Protein AF-A0A7C3XTT6-F1 (afdb_monomer)

Solvent-accessible surface area (backbone atoms only — not comparable to full-atom values): 25419 Å² total; per-residue (Å²): 135,84,82,89,79,91,84,81,88,77,89,78,85,86,75,82,74,81,78,77,79,78,73,83,75,76,56,67,63,61,56,51,50,49,49,52,47,53,67,50,50,52,57,49,51,52,48,51,55,49,49,52,51,50,51,49,51,53,50,50,52,52,48,52,53,48,50,52,52,51,39,45,52,49,15,50,53,44,29,51,64,69,44,50,62,55,57,50,50,52,52,49,26,54,51,44,33,74,67,44,82,72,89,58,62,69,60,52,54,51,49,37,58,75,69,42,56,52,58,78,62,24,35,92,51,31,25,33,49,37,35,31,41,72,85,69,49,77,77,48,77,58,49,34,54,57,51,101,87,48,99,56,54,54,60,93,50,56,70,35,64,59,75,78,45,46,66,56,53,54,48,40,28,50,48,4,54,73,68,69,30,78,32,72,57,72,78,43,76,42,58,28,40,43,78,64,79,73,70,93,82,72,92,76,96,70,88,66,64,46,73,45,73,42,40,32,33,44,38,14,34,40,30,32,40,91,86,42,75,46,30,18,40,23,33,40,35,50,49,64,65,48,39,56,52,31,40,73,68,29,79,84,33,53,32,35,32,23,44,44,72,28,33,44,63,45,50,40,57,84,84,79,60,68,87,71,36,73,33,43,82,36,62,86,47,31,78,47,47,33,86,51,98,92,43,50,34,69,62,52,94,50,72,47,73,48,80,34,70,43,94,88,53,40,72,30,57,34,33,42,12,46,17,71,88,74,59,35,36,32,38,33,36,52,57,46,76,78,61,46,51,61,54,53,51,53,47,53,52,52,52,50,50,53,53,50,51,51,52,52,52,51,52,51,53,54,49,49,44,63,71,50,53,49,58,52,49,48,46,54,54,24,52,51,50,48,52,53,52,63,70,63,77,55,93,76,54,72,68,62,58,59,71,36,48,51,91,56,95,49,98,47,74,70,19,55,48,33,52,53,49,39,51,51,52,52,49,53,53,50,51,53,51,50,52,52,50,52,50,51,52,51,48,48,54,53,53,55,65,73,74,107

pLDDT: mean 77.98, std 14.89, range [36.66, 96.06]

Foldseek 3Di:
DDDDDDDDDDDDDPPPPPPPPPDPPPPVVVVVVVVVLCVPLVVVVVVLVVVLVVVVVVVVVVVVVVLLVLQQVLLQVLLCLLCVLVVLVVVLQVVLQVPPPDQDPLVSVVVCVVVCVLVVRAELQKKFAFKAWPVRDTNDGIDHDDDPPDPDGPDNAAPWPNVVCVVVQSVLFVVQSVVVFKDKDDKDWTFGFDQPPPDPPDDDDDSPGDGDTWIKMKIKHFHDYPRHGTMMIIMIGTSVVSLVSQLVSPPQKWKFKDAQQQFTHYTNDPPPDDHRDRCCVPQLRVVQWDQDPVHIGGPDPAWDWDFTQDPPQGTWIKIWGNSPPNRMIMIITDRCVVPCVVSVVVVVVSVVVSVVVSVVVVVVVVVCCVQPVVLVVQLVVLVVLVVVVVVVPDDDDPVSLVVSQRPDDDPDPSVVVSVVSNVVSVVVVVVVVVVVVVVVVVVVVVVVVVVD

Structure (mmCIF, N/CA/C/O backbone):
data_AF-A0A7C3XTT6-F1
#
_entry.id   AF-A0A7C3XTT6-F1
#
loop_
_atom_site.group_PDB
_atom_site.id
_atom_site.type_symbol
_atom_site.label_atom_id
_atom_site.label_alt_id
_atom_site.label_comp_id
_atom_site.label_asym_id
_atom_site.label_entity_id
_atom_site.label_seq_id
_atom_site.pdbx_PDB_ins_code
_atom_site.Cartn_x
_atom_site.Cartn_y
_atom_site.Cartn_z
_atom_site.occupancy
_atom_site.B_iso_or_equiv
_atom_site.auth_seq_id
_atom_site.auth_comp_id
_atom_site.auth_asym_id
_atom_site.auth_atom_id
_atom_site.pdbx_PDB_model_num
ATOM 1 N N . MET A 1 1 ? -26.425 -65.186 91.846 1.00 41.56 1 MET A N 1
ATOM 2 C CA . MET A 1 1 ? -25.734 -64.544 90.704 1.00 41.56 1 MET A CA 1
ATOM 3 C C . MET A 1 1 ? -26.336 -63.153 90.560 1.00 41.56 1 MET A C 1
ATOM 5 O O . MET A 1 1 ? -27.509 -63.056 90.243 1.00 41.56 1 MET A O 1
ATOM 9 N N . SER A 1 2 ? -25.734 -62.150 91.208 1.00 37.41 2 SER A N 1
ATOM 10 C CA . SER A 1 2 ? -24.836 -61.150 90.580 1.00 37.41 2 SER A CA 1
ATOM 11 C C . SER A 1 2 ? -25.541 -60.394 89.451 1.00 37.41 2 SER A C 1
ATOM 13 O O . SER A 1 2 ? -25.822 -60.996 88.428 1.00 37.41 2 SER A O 1
ATOM 15 N N . GLN A 1 3 ? -26.025 -59.167 89.662 1.00 40.25 3 GLN A N 1
ATOM 16 C CA . GLN A 1 3 ? -25.322 -57.874 89.834 1.00 40.25 3 GLN A CA 1
ATOM 17 C C . GLN A 1 3 ? -25.361 -57.049 88.533 1.00 40.25 3 GLN A C 1
ATOM 19 O O . GLN A 1 3 ? -25.110 -57.589 87.461 1.00 40.25 3 GLN A O 1
ATOM 24 N N . SER A 1 4 ? -25.550 -55.730 88.715 1.00 42.66 4 SER A N 1
ATOM 25 C CA . SER A 1 4 ? -25.208 -54.618 87.797 1.00 42.66 4 SER A CA 1
ATOM 26 C C . SER A 1 4 ? -26.248 -54.292 86.711 1.00 42.66 4 SER A C 1
ATOM 28 O O . SER A 1 4 ? -26.749 -55.188 86.056 1.00 42.66 4 SER A O 1
ATOM 30 N N . ALA A 1 5 ? -26.622 -53.048 86.389 1.00 46.25 5 ALA A N 1
ATOM 31 C CA . ALA A 1 5 ? -26.269 -51.691 86.828 1.00 46.25 5 ALA A CA 1
ATOM 32 C C . ALA A 1 5 ? -27.341 -50.740 86.221 1.00 46.25 5 ALA A C 1
ATOM 34 O O . ALA A 1 5 ? -27.735 -50.908 85.076 1.00 46.25 5 ALA A O 1
ATOM 35 N N . ASN A 1 6 ? -27.989 -49.857 86.986 1.00 40.56 6 ASN A N 1
ATOM 36 C CA . ASN A 1 6 ? -27.650 -48.432 87.130 1.00 40.56 6 ASN A CA 1
ATOM 37 C C . ASN A 1 6 ? -27.434 -47.655 85.807 1.00 40.56 6 ASN A C 1
ATOM 39 O O . ASN A 1 6 ? -26.331 -47.702 85.274 1.00 40.56 6 ASN A O 1
ATOM 43 N N . LYS A 1 7 ? -28.394 -46.805 85.390 1.00 44.75 7 LYS A N 1
ATOM 44 C CA . LYS A 1 7 ? -28.139 -45.352 85.250 1.00 44.75 7 LYS A CA 1
ATOM 45 C C . LYS A 1 7 ? -29.409 -44.494 85.098 1.00 44.75 7 LYS A C 1
ATOM 47 O O . LYS A 1 7 ? -30.242 -44.685 84.226 1.00 44.75 7 LYS A O 1
ATOM 52 N N . ARG A 1 8 ? -29.451 -43.522 86.007 1.00 41.38 8 ARG A N 1
ATOM 53 C CA . ARG A 1 8 ? -30.254 -42.303 86.183 1.00 41.38 8 ARG A CA 1
ATOM 54 C C . ARG A 1 8 ? -30.581 -41.445 84.945 1.00 41.38 8 ARG A C 1
ATOM 56 O O . ARG A 1 8 ? -29.707 -41.267 84.106 1.00 41.38 8 ARG A O 1
ATOM 63 N N . LYS A 1 9 ? -31.689 -40.691 85.124 1.00 41.84 9 LYS A N 1
ATOM 64 C CA . LYS A 1 9 ? -31.969 -39.283 84.718 1.00 41.84 9 LYS A CA 1
ATOM 65 C C . LYS A 1 9 ? -32.071 -39.038 83.203 1.00 41.84 9 LYS A C 1
ATOM 67 O O . LYS A 1 9 ? -31.292 -39.570 82.440 1.00 41.84 9 LYS A O 1
ATOM 72 N N . ASN A 1 10 ? -32.982 -38.227 82.682 1.00 36.66 10 ASN A N 1
ATOM 73 C CA . ASN A 1 10 ? -33.509 -36.953 83.160 1.00 36.66 10 ASN A CA 1
ATOM 74 C C . ASN A 1 10 ? -34.834 -36.698 82.426 1.00 36.66 10 ASN A C 1
ATOM 76 O O . ASN A 1 10 ? -34.955 -37.049 81.254 1.00 36.66 10 ASN A O 1
ATOM 80 N N . GLY A 1 11 ? -35.791 -36.060 83.097 1.00 42.03 11 GLY A N 1
ATOM 81 C CA . GLY A 1 11 ? -36.875 -35.391 82.391 1.00 42.03 11 GLY A CA 1
ATOM 82 C C . GLY A 1 11 ? -36.341 -34.170 81.649 1.00 42.03 11 GLY A C 1
ATOM 83 O O . GLY A 1 11 ? -35.390 -33.551 82.115 1.00 42.03 11 GLY A O 1
ATOM 84 N N . ASP A 1 12 ? -36.961 -33.838 80.523 1.00 38.03 12 ASP A N 1
ATOM 85 C CA . ASP A 1 12 ? -37.253 -32.448 80.191 1.00 38.03 12 ASP A CA 1
ATOM 86 C C . ASP A 1 12 ? -38.232 -32.358 79.013 1.00 38.03 12 ASP A C 1
ATOM 88 O O . ASP A 1 12 ? -38.023 -32.931 77.947 1.00 38.03 12 ASP A O 1
ATOM 92 N N . ASN A 1 13 ? -39.323 -31.635 79.264 1.00 45.44 13 ASN A N 1
ATOM 93 C CA . ASN A 1 13 ? -39.932 -30.657 78.368 1.00 45.44 13 ASN A CA 1
ATOM 94 C C . ASN A 1 13 ? -39.804 -30.889 76.850 1.00 45.44 13 ASN A C 1
ATOM 96 O O . ASN A 1 13 ? -38.990 -30.260 76.178 1.00 45.44 13 ASN A O 1
ATOM 100 N N . GLN A 1 14 ? -40.747 -31.631 76.268 1.00 42.72 14 GLN A N 1
ATOM 101 C CA . GLN A 1 14 ? -41.138 -31.399 74.874 1.00 42.72 14 GLN A CA 1
ATOM 102 C C . GLN A 1 14 ? -42.191 -30.284 74.812 1.00 42.72 14 GLN A C 1
ATOM 104 O O . GLN A 1 14 ? -43.383 -30.518 74.628 1.00 42.72 14 GLN A O 1
ATOM 109 N N . LYS A 1 15 ? -41.724 -29.036 74.948 1.00 45.88 15 LYS A N 1
ATOM 110 C CA . LYS A 1 15 ? -42.377 -27.889 74.307 1.00 45.88 15 LYS A CA 1
ATOM 111 C C . LYS A 1 15 ? -42.108 -28.030 72.811 1.00 45.88 15 LYS A C 1
ATOM 113 O O . LYS A 1 15 ? -40.998 -27.790 72.350 1.00 45.88 15 LYS A O 1
ATOM 118 N N . SER A 1 16 ? -43.113 -28.474 72.062 1.00 47.34 16 SER A N 1
ATOM 119 C CA . SER A 1 16 ? -43.088 -28.418 70.603 1.00 47.34 16 SER A CA 1
ATOM 120 C C . SER A 1 16 ? -43.195 -26.947 70.190 1.00 47.34 16 SER A C 1
ATOM 122 O O . SER A 1 16 ? -44.279 -26.366 70.161 1.00 47.34 16 SER A O 1
ATOM 124 N N . GLU A 1 17 ? -42.043 -26.315 69.972 1.00 42.81 17 GLU A N 1
ATOM 125 C CA . GLU A 1 17 ? -41.938 -25.002 69.347 1.00 42.81 17 GLU A CA 1
ATOM 126 C C . GLU A 1 17 ? -42.421 -25.106 67.896 1.00 42.81 17 GLU A C 1
ATOM 128 O O . GLU A 1 17 ? -41.752 -25.666 67.023 1.00 42.81 17 GLU A O 1
ATOM 133 N N . ALA A 1 18 ? -43.604 -24.552 67.634 1.00 42.47 18 ALA A N 1
ATOM 134 C CA . ALA A 1 18 ? -44.050 -24.238 66.289 1.00 42.47 18 ALA A CA 1
ATOM 135 C C . ALA A 1 18 ? -43.094 -23.191 65.697 1.00 42.47 18 ALA A C 1
ATOM 137 O O . ALA A 1 18 ? -43.195 -21.993 65.962 1.00 42.47 18 ALA A O 1
ATOM 138 N N . THR A 1 19 ? -42.133 -23.653 64.902 1.00 41.38 19 THR A N 1
ATOM 139 C CA . THR A 1 19 ? -41.239 -22.800 64.122 1.00 41.38 19 THR A CA 1
ATOM 140 C C . THR A 1 19 ? -42.048 -22.133 63.013 1.00 41.38 19 THR A C 1
ATOM 142 O O . THR A 1 19 ? -42.279 -22.692 61.940 1.00 41.38 19 THR A O 1
ATOM 145 N N . ILE A 1 20 ? -42.513 -20.911 63.284 1.00 42.72 20 ILE A N 1
ATOM 146 C CA . ILE A 1 20 ? -43.116 -20.031 62.283 1.00 42.72 20 ILE A CA 1
ATOM 147 C C . ILE A 1 20 ? -42.055 -19.773 61.211 1.00 42.72 20 ILE A C 1
ATOM 149 O O . ILE A 1 20 ? -41.068 -19.069 61.423 1.00 42.72 20 ILE A O 1
ATOM 153 N N . LYS A 1 21 ? -42.254 -20.379 60.041 1.00 43.69 21 LYS A N 1
ATOM 154 C CA . LYS A 1 21 ? -41.427 -20.187 58.852 1.00 43.69 21 LYS A CA 1
ATOM 155 C C . LYS A 1 21 ? -41.671 -18.763 58.343 1.00 43.69 21 LYS A C 1
ATOM 157 O O . LYS A 1 21 ? -42.593 -18.517 57.570 1.00 43.69 21 LYS A O 1
ATOM 162 N N . VAL A 1 22 ? -40.873 -17.808 58.820 1.00 39.09 22 VAL A N 1
ATOM 163 C CA . VAL A 1 22 ? -40.919 -16.412 58.368 1.00 39.09 22 VAL A CA 1
ATOM 164 C C . VAL A 1 22 ? -40.506 -16.380 56.895 1.00 39.09 22 VAL A C 1
ATOM 166 O O . VAL A 1 22 ? -39.326 -16.465 56.555 1.00 39.09 22 VAL A O 1
ATOM 169 N N . SER A 1 23 ? -41.484 -16.300 55.992 1.00 45.22 23 SER A N 1
ATOM 170 C CA . SER A 1 23 ? -41.228 -16.077 54.572 1.00 45.22 23 SER A CA 1
ATOM 171 C C . SER A 1 23 ? -40.532 -14.724 54.422 1.00 45.22 23 SER A C 1
ATOM 173 O O . SER A 1 23 ? -41.121 -13.701 54.782 1.00 45.22 23 SER A O 1
ATOM 175 N N . LYS A 1 24 ? -39.297 -14.701 53.904 1.00 48.06 24 LYS A N 1
ATOM 176 C CA . LYS A 1 24 ? -38.606 -13.464 53.512 1.00 48.06 24 LYS A CA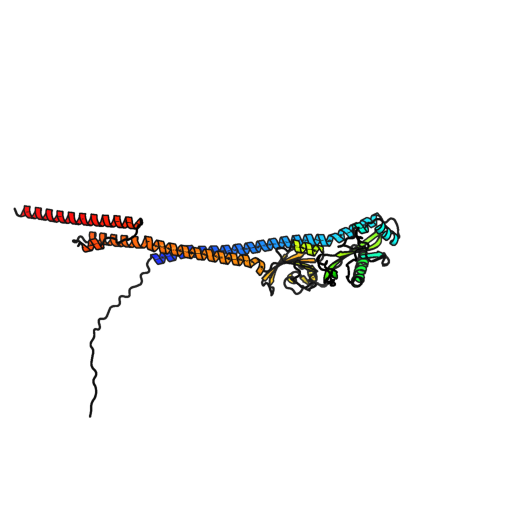 1
ATOM 177 C C . LYS A 1 24 ? -39.486 -12.722 52.502 1.00 48.06 24 LYS A C 1
ATOM 179 O O . LYS A 1 24 ? -39.480 -13.040 51.317 1.00 48.06 24 LYS A O 1
ATOM 184 N N . ARG A 1 25 ? -40.271 -11.750 52.971 1.00 48.94 25 ARG A N 1
ATOM 185 C CA . ARG A 1 25 ? -40.963 -10.800 52.103 1.00 48.94 25 ARG A CA 1
ATOM 186 C C . ARG A 1 25 ? -39.882 -9.935 51.474 1.00 48.94 25 ARG A C 1
ATOM 188 O O . ARG A 1 25 ? -39.338 -9.049 52.127 1.00 48.94 25 ARG A O 1
ATOM 195 N N . TYR A 1 26 ? -39.526 -10.232 50.229 1.00 52.47 26 TYR A N 1
ATOM 196 C CA . TYR A 1 26 ? -38.726 -9.314 49.434 1.00 52.47 26 TYR A CA 1
ATOM 197 C C . TYR A 1 26 ? -39.503 -8.002 49.359 1.00 52.47 26 TYR A C 1
ATOM 199 O O . TYR A 1 26 ? -40.631 -7.972 48.867 1.00 52.47 26 TYR A O 1
ATOM 207 N N . SER A 1 27 ? -38.933 -6.938 49.926 1.00 67.62 27 SER A N 1
ATOM 208 C CA . SER A 1 27 ? -39.515 -5.606 49.827 1.00 67.62 27 SER A CA 1
ATOM 209 C C . SER A 1 27 ? -39.708 -5.289 48.346 1.00 67.62 27 SER A C 1
ATOM 211 O O . SER A 1 27 ? -38.753 -5.383 47.569 1.00 67.62 27 SER A O 1
ATOM 213 N N . LEU A 1 28 ? -40.936 -4.927 47.961 1.00 67.31 28 LEU A N 1
ATOM 214 C CA . LEU A 1 28 ? -41.314 -4.531 46.599 1.00 67.31 28 LEU A CA 1
ATOM 215 C C . LEU A 1 28 ? -40.308 -3.522 46.008 1.00 67.31 28 LEU A C 1
ATOM 217 O O . LEU A 1 28 ? -40.036 -3.520 44.814 1.00 67.31 28 LEU A O 1
ATOM 221 N N . PHE A 1 29 ? -39.687 -2.726 46.879 1.00 66.19 29 PHE A N 1
ATOM 222 C CA . PHE A 1 29 ? -38.627 -1.779 46.574 1.00 66.19 29 PHE A CA 1
ATOM 223 C C . PHE A 1 29 ? -37.392 -2.392 45.895 1.00 66.19 29 PHE A C 1
ATOM 225 O O . PHE A 1 29 ? -36.904 -1.846 44.907 1.00 66.19 29 PHE A O 1
ATOM 232 N N . TRP A 1 30 ? -36.875 -3.521 46.394 1.00 70.75 30 TRP A N 1
ATOM 233 C CA . TRP A 1 30 ? -35.688 -4.162 45.809 1.00 70.75 30 TRP A CA 1
ATOM 234 C C . TRP A 1 30 ? -36.008 -4.756 44.437 1.00 70.75 30 TRP A C 1
ATOM 236 O O . TRP A 1 30 ? -35.168 -4.729 43.542 1.00 70.75 30 TRP A O 1
ATOM 246 N N . LEU A 1 31 ? -37.243 -5.231 44.258 1.00 75.81 31 LEU A N 1
ATOM 247 C CA . LEU A 1 31 ? -37.732 -5.736 42.980 1.00 75.81 31 LEU A CA 1
ATOM 248 C C . LEU A 1 31 ? -37.892 -4.598 41.960 1.00 75.81 31 LEU A C 1
ATOM 250 O O . LEU A 1 31 ? -37.425 -4.732 40.834 1.00 75.81 31 LEU A O 1
ATOM 254 N N . ILE A 1 32 ? -38.459 -3.456 42.366 1.00 75.38 32 ILE A N 1
ATOM 255 C CA . ILE A 1 32 ? -38.589 -2.261 41.515 1.00 75.38 32 ILE A CA 1
ATOM 256 C C . ILE A 1 32 ? -37.215 -1.675 41.176 1.00 75.38 32 ILE A C 1
ATOM 258 O O . ILE A 1 32 ? -36.958 -1.360 40.020 1.00 75.38 32 ILE A O 1
ATOM 262 N N . THR A 1 33 ? -36.308 -1.570 42.150 1.00 73.81 33 THR A N 1
ATOM 263 C CA . THR A 1 33 ? -34.947 -1.058 41.928 1.00 73.81 33 THR A CA 1
ATOM 264 C C . THR A 1 33 ? -34.170 -1.963 40.983 1.00 73.81 33 THR A C 1
ATOM 266 O O . THR A 1 33 ? -33.568 -1.475 40.032 1.00 73.81 33 THR A O 1
ATOM 269 N N . ALA A 1 34 ? -34.220 -3.283 41.193 1.00 75.62 34 ALA A N 1
ATOM 270 C CA . ALA A 1 34 ? -33.603 -4.233 40.278 1.00 75.62 34 ALA A CA 1
ATOM 271 C C . ALA A 1 34 ? -34.196 -4.089 38.875 1.00 75.62 34 ALA A C 1
ATOM 273 O O . ALA A 1 34 ? -33.443 -3.970 37.916 1.00 75.62 34 ALA A O 1
ATOM 274 N N . LEU A 1 35 ? -35.521 -4.013 38.745 1.00 82.75 35 LEU A N 1
ATOM 275 C CA . LEU A 1 35 ? -36.192 -3.856 37.456 1.00 82.75 35 LEU A CA 1
ATOM 276 C C . LEU A 1 35 ? -35.794 -2.551 36.751 1.00 82.75 35 LEU A C 1
ATOM 278 O O . LEU A 1 35 ? -35.481 -2.579 35.565 1.00 82.75 35 LEU A O 1
ATOM 282 N N . LEU A 1 36 ? -35.709 -1.438 37.481 1.00 78.25 36 LEU A N 1
ATOM 283 C CA . LEU A 1 36 ? -35.311 -0.134 36.949 1.00 78.25 36 LEU A CA 1
ATOM 284 C C . LEU A 1 36 ? -33.840 -0.125 36.512 1.00 78.25 36 LEU A C 1
ATOM 286 O O . LEU A 1 36 ? -33.529 0.300 35.401 1.00 78.25 36 LEU A O 1
ATOM 290 N N . VAL A 1 37 ? -32.938 -0.673 37.333 1.00 78.12 37 VAL A N 1
ATOM 291 C CA . VAL A 1 37 ? -31.520 -0.852 36.974 1.00 78.12 37 VAL A CA 1
ATOM 292 C C . VAL A 1 37 ? -31.399 -1.731 35.735 1.00 78.12 37 VAL A C 1
ATOM 294 O O . VAL A 1 37 ? -30.693 -1.375 34.800 1.00 78.12 37 VAL A O 1
ATOM 297 N N . THR A 1 38 ? -32.124 -2.845 35.682 1.00 81.81 38 THR A N 1
ATOM 298 C CA . THR A 1 38 ? -32.097 -3.772 34.544 1.00 81.81 38 THR A CA 1
ATOM 299 C C . THR A 1 38 ? -32.590 -3.081 33.269 1.00 81.81 38 THR A C 1
ATOM 301 O O . THR A 1 38 ? -31.962 -3.200 32.220 1.00 81.81 38 THR A O 1
ATOM 304 N N . MET A 1 39 ? -33.668 -2.299 33.368 1.00 85.62 39 MET A N 1
ATOM 305 C CA . MET A 1 39 ? -34.293 -1.596 32.246 1.00 85.62 39 MET A CA 1
ATOM 306 C C . MET A 1 39 ? -33.458 -0.420 31.719 1.00 85.62 39 MET A C 1
ATOM 308 O O . MET A 1 39 ? -33.598 -0.067 30.554 1.00 85.62 39 MET A O 1
ATOM 312 N N . VAL A 1 40 ? -32.579 0.174 32.531 1.00 80.81 40 VAL A N 1
ATOM 313 C CA . VAL A 1 40 ? -31.726 1.301 32.108 1.00 80.81 40 VAL A CA 1
ATOM 314 C C . VAL A 1 40 ? -30.311 0.844 31.763 1.00 80.81 40 VAL A C 1
ATOM 316 O O . VAL A 1 40 ? -29.786 1.171 30.701 1.00 80.81 40 VAL A O 1
ATOM 319 N N . VAL A 1 41 ? -29.684 0.063 32.641 1.00 78.62 41 VAL A N 1
ATOM 320 C CA . VAL A 1 41 ? -28.265 -0.292 32.539 1.00 78.62 41 VAL A CA 1
ATOM 321 C C . VAL A 1 41 ? -28.017 -1.285 31.413 1.00 78.62 41 VAL A C 1
ATOM 323 O O . VAL A 1 41 ? -27.068 -1.103 30.652 1.00 78.62 41 VAL A O 1
ATOM 326 N N . ILE A 1 42 ? -28.866 -2.307 31.257 1.00 80.69 42 ILE A N 1
ATOM 327 C CA . ILE A 1 42 ? -28.656 -3.314 30.207 1.00 80.69 42 ILE A CA 1
ATOM 328 C C . ILE A 1 42 ? -28.752 -2.685 28.810 1.00 80.69 42 ILE A C 1
ATOM 330 O O . ILE A 1 42 ? -27.823 -2.892 28.023 1.00 80.69 42 ILE A O 1
ATOM 334 N N . PRO A 1 43 ? -29.780 -1.875 28.478 1.00 85.69 43 PRO A N 1
ATOM 335 C CA . PRO A 1 43 ? -29.820 -1.194 27.187 1.00 85.69 43 PRO A CA 1
ATOM 336 C C . PRO A 1 43 ? -28.646 -0.242 26.972 1.00 85.69 43 PRO A C 1
ATOM 338 O O . PRO A 1 43 ? -28.123 -0.184 25.863 1.00 85.69 43 PRO A O 1
ATOM 341 N N . LEU A 1 44 ? -28.188 0.456 28.017 1.00 81.25 44 LEU A N 1
ATOM 342 C CA . LEU A 1 44 ? -27.053 1.373 27.917 1.00 81.25 44 LEU A CA 1
ATOM 343 C C . LEU A 1 44 ? -25.743 0.633 27.605 1.00 81.25 44 LEU A C 1
ATOM 345 O O . LEU A 1 44 ? -25.017 1.027 26.693 1.00 81.25 44 LEU A O 1
ATOM 349 N N . ILE A 1 45 ? -25.464 -0.472 28.306 1.00 79.94 45 ILE A N 1
ATOM 350 C CA . ILE A 1 45 ? -24.310 -1.339 28.020 1.00 79.94 45 ILE A CA 1
ATOM 351 C C . ILE A 1 45 ? -24.426 -1.904 26.605 1.00 79.94 45 ILE A C 1
ATOM 353 O O . ILE A 1 45 ? -23.464 -1.864 25.840 1.00 79.94 45 ILE A O 1
ATOM 357 N N . SER A 1 46 ? -25.608 -2.401 26.230 1.00 83.00 46 SER A N 1
ATOM 358 C CA . SER A 1 46 ? -25.847 -2.938 24.891 1.00 83.00 46 SER A CA 1
ATOM 359 C C . SER A 1 46 ? -25.615 -1.883 23.808 1.00 83.00 46 SER A C 1
ATOM 361 O O . SER A 1 46 ? -25.021 -2.195 22.775 1.00 83.00 46 SER A O 1
ATOM 363 N N . PHE A 1 47 ? -26.060 -0.644 24.028 1.00 86.75 47 PHE A N 1
ATOM 364 C CA . PHE A 1 47 ? -25.835 0.472 23.116 1.00 86.75 47 PHE A CA 1
ATOM 365 C C . PHE A 1 47 ? -24.349 0.818 23.024 1.00 86.75 47 PHE A C 1
ATOM 367 O O . PHE A 1 47 ? -23.837 0.949 21.917 1.00 86.75 47 PHE A O 1
ATOM 374 N N . ALA A 1 48 ? -23.640 0.889 24.153 1.00 81.50 48 ALA A N 1
ATOM 375 C CA . ALA A 1 48 ? -22.207 1.168 24.184 1.00 81.50 48 ALA A CA 1
ATOM 376 C C . ALA A 1 48 ? -21.400 0.100 23.427 1.00 81.50 48 ALA A C 1
ATOM 378 O O . ALA A 1 48 ? -20.577 0.436 22.578 1.00 81.50 48 ALA A O 1
ATOM 379 N N . LEU A 1 49 ? -21.680 -1.186 23.661 1.00 82.12 49 LEU A N 1
ATOM 380 C CA . LEU A 1 49 ? -21.031 -2.288 22.943 1.00 82.12 49 LEU A CA 1
ATOM 381 C C . LEU A 1 49 ? -21.323 -2.234 21.439 1.00 82.12 49 LEU A C 1
ATOM 383 O O . LEU A 1 49 ? -20.417 -2.412 20.623 1.00 82.12 49 LEU A O 1
ATOM 387 N N . LYS A 1 50 ? -22.573 -1.938 21.062 1.00 87.44 50 LYS A N 1
ATOM 388 C CA . LYS A 1 50 ? -22.960 -1.784 19.657 1.00 87.44 50 LYS A CA 1
ATOM 389 C C . LYS A 1 50 ? -22.261 -0.589 19.009 1.00 87.44 50 LYS A C 1
ATOM 391 O O . LYS A 1 50 ? -21.744 -0.731 17.906 1.00 87.44 50 LYS A O 1
ATOM 396 N N . ALA A 1 51 ? -22.205 0.553 19.689 1.00 83.44 51 ALA A N 1
ATOM 397 C CA . ALA A 1 51 ? -21.531 1.754 19.212 1.00 83.44 51 ALA A CA 1
ATOM 398 C C . ALA A 1 51 ? -20.030 1.511 19.010 1.00 83.44 51 ALA A C 1
ATOM 400 O O . ALA A 1 51 ? -19.500 1.864 17.964 1.00 83.44 51 ALA A O 1
ATOM 401 N N . ILE A 1 52 ? -19.363 0.826 19.946 1.00 80.38 52 ILE A N 1
ATOM 402 C CA . ILE A 1 52 ? -17.950 0.438 19.811 1.00 80.38 52 ILE A CA 1
ATOM 403 C C . ILE A 1 52 ? -17.741 -0.442 18.576 1.00 80.38 52 ILE A C 1
ATOM 405 O O . ILE A 1 52 ? -16.810 -0.209 17.807 1.00 80.38 52 ILE A O 1
ATOM 409 N N . ASN A 1 53 ? -18.610 -1.432 18.356 1.00 81.69 53 ASN A N 1
ATOM 410 C CA . ASN A 1 53 ? -18.491 -2.319 17.203 1.00 81.69 53 ASN A CA 1
ATOM 411 C C . ASN A 1 53 ? -18.721 -1.579 15.873 1.00 81.69 53 ASN A C 1
ATOM 413 O O . ASN A 1 53 ? -18.005 -1.815 14.905 1.00 81.69 53 ASN A O 1
ATOM 417 N N . VAL A 1 54 ? -19.678 -0.645 15.835 1.00 85.56 54 VAL A N 1
ATOM 418 C CA . VAL A 1 54 ? -19.913 0.220 14.666 1.00 85.56 54 VAL A CA 1
ATOM 419 C C . VAL A 1 54 ? -18.710 1.125 14.408 1.00 85.56 54 VAL A C 1
ATOM 421 O O . VAL A 1 54 ? -18.247 1.196 13.274 1.00 85.56 54 VAL A O 1
ATOM 424 N N . SER A 1 55 ? -18.160 1.762 15.444 1.00 82.31 55 SER A N 1
ATOM 425 C CA . SER A 1 55 ? -16.967 2.605 15.323 1.00 82.31 55 SER A CA 1
ATOM 426 C C . SER A 1 55 ? -15.757 1.815 14.836 1.00 82.31 55 SER A C 1
ATOM 428 O O . SER A 1 55 ? -15.002 2.310 14.007 1.00 82.31 55 SER A O 1
ATOM 430 N N . LYS A 1 56 ? -15.582 0.575 15.308 1.00 82.94 56 LYS A N 1
ATOM 431 C CA . LYS A 1 56 ? -14.521 -0.315 14.830 1.00 82.94 56 LYS A CA 1
ATOM 432 C C . LYS A 1 56 ? -14.663 -0.580 13.332 1.00 82.94 56 LYS A C 1
ATOM 434 O O . LYS A 1 56 ? -13.704 -0.356 12.604 1.00 82.94 56 LYS A O 1
ATOM 439 N N . ASN A 1 57 ? -15.845 -0.998 12.882 1.00 84.50 57 ASN A N 1
ATOM 440 C CA . ASN A 1 57 ? -16.092 -1.267 11.465 1.00 84.50 57 ASN A CA 1
ATOM 441 C C . ASN A 1 57 ? -15.888 -0.005 10.616 1.00 84.50 57 ASN A C 1
ATOM 443 O O . ASN A 1 57 ? -15.207 -0.052 9.602 1.00 84.50 57 ASN A O 1
ATOM 447 N N . TYR A 1 58 ? -16.384 1.145 11.079 1.00 86.50 58 TYR A N 1
ATOM 448 C CA . TYR A 1 58 ? -16.194 2.423 10.395 1.00 86.50 58 TYR A CA 1
ATOM 449 C C . TYR A 1 58 ? -14.712 2.806 10.260 1.00 86.50 58 TYR A C 1
ATOM 451 O O . TYR A 1 58 ? -14.281 3.278 9.208 1.00 86.50 58 TYR A O 1
ATOM 459 N N . LEU A 1 59 ? -13.915 2.599 11.313 1.00 84.12 59 LEU A N 1
ATOM 460 C CA . LEU A 1 59 ? -12.472 2.844 11.281 1.00 84.12 59 LEU A CA 1
ATOM 461 C C . LEU A 1 59 ? -11.746 1.865 10.354 1.00 84.12 59 LEU A C 1
ATOM 463 O O . LEU A 1 59 ? -10.834 2.285 9.646 1.00 84.12 59 LEU A O 1
ATOM 467 N N . GLU A 1 60 ? -12.146 0.592 10.343 1.00 84.25 60 GLU A N 1
ATOM 468 C CA . GLU A 1 60 ? -11.623 -0.412 9.412 1.00 84.25 60 GLU A CA 1
ATOM 469 C C . GLU A 1 60 ? -11.918 -0.024 7.960 1.00 84.25 60 GLU A C 1
ATOM 471 O O . GLU A 1 60 ? -10.990 0.046 7.155 1.00 84.25 60 GLU A O 1
ATOM 476 N N . ASP A 1 61 ? -13.165 0.325 7.645 1.00 87.69 61 ASP A N 1
ATOM 477 C CA . ASP A 1 61 ? -13.581 0.748 6.306 1.00 87.69 61 ASP A CA 1
ATOM 478 C C . ASP A 1 61 ? -12.842 2.017 5.865 1.00 87.69 61 ASP A C 1
ATOM 480 O O . ASP A 1 61 ? -12.288 2.075 4.765 1.00 87.69 61 ASP A O 1
ATOM 484 N N . THR A 1 62 ? -12.749 3.013 6.752 1.00 89.62 62 THR A N 1
ATOM 485 C CA . THR A 1 62 ? -12.012 4.260 6.492 1.00 89.62 62 THR A CA 1
ATOM 486 C C . THR A 1 62 ? -10.528 3.983 6.241 1.00 89.62 62 THR A C 1
ATOM 488 O O . THR A 1 62 ? -9.918 4.585 5.355 1.00 89.62 62 THR A O 1
ATOM 491 N N . LEU A 1 63 ? -9.920 3.074 7.009 1.00 86.88 63 LEU A N 1
ATOM 492 C CA . LEU A 1 63 ? -8.521 2.696 6.830 1.00 86.88 63 LEU A CA 1
ATOM 493 C C . LEU A 1 63 ? -8.310 1.986 5.497 1.00 86.88 63 LEU A C 1
ATOM 495 O O . LEU A 1 63 ? -7.360 2.315 4.791 1.00 86.88 63 LEU A O 1
ATOM 499 N N . ILE A 1 64 ? -9.195 1.059 5.136 1.00 88.44 64 ILE A N 1
ATOM 500 C CA . ILE A 1 64 ? -9.144 0.349 3.857 1.00 88.44 64 ILE A CA 1
ATOM 501 C C . ILE A 1 64 ? -9.301 1.334 2.693 1.00 88.44 64 ILE A C 1
ATOM 503 O O . ILE A 1 64 ? -8.550 1.264 1.720 1.00 88.44 64 ILE A O 1
ATOM 507 N N . GLU A 1 65 ? -10.225 2.290 2.788 1.00 91.50 65 GLU A N 1
ATOM 508 C CA . GLU A 1 65 ? -10.410 3.320 1.764 1.00 91.50 65 GLU A CA 1
ATOM 509 C C . GLU A 1 65 ? -9.157 4.195 1.610 1.00 91.50 65 GLU A C 1
ATOM 511 O O . GLU A 1 65 ? -8.700 4.455 0.491 1.00 91.50 65 GLU A O 1
ATOM 516 N N . ARG A 1 66 ? -8.556 4.623 2.727 1.00 91.62 66 ARG A N 1
ATOM 517 C CA . ARG A 1 66 ? -7.295 5.376 2.717 1.00 91.62 66 ARG A CA 1
ATOM 518 C C . ARG A 1 66 ? -6.153 4.552 2.135 1.00 91.62 66 ARG A C 1
ATOM 520 O O . ARG A 1 66 ? -5.425 5.064 1.293 1.00 91.62 66 ARG A O 1
ATOM 527 N N . GLN A 1 67 ? -6.032 3.284 2.520 1.00 91.12 67 GLN A N 1
ATOM 528 C CA . GLN A 1 67 ? -5.037 2.352 1.991 1.00 91.12 67 GLN A CA 1
ATOM 529 C C . GLN A 1 67 ? -5.162 2.220 0.469 1.00 91.12 67 GLN A C 1
ATOM 531 O O . GLN A 1 67 ? -4.165 2.343 -0.238 1.00 91.12 67 GLN A O 1
ATOM 536 N N . LEU A 1 68 ? -6.384 2.047 -0.046 1.00 92.69 68 LEU A N 1
ATOM 537 C CA . LEU A 1 68 ? -6.667 1.983 -1.482 1.00 92.69 68 LEU A CA 1
ATOM 538 C C . LEU A 1 68 ? -6.261 3.273 -2.203 1.00 92.69 68 LEU A C 1
ATOM 540 O O . LEU A 1 68 ? -5.592 3.214 -3.236 1.00 92.69 68 LEU A O 1
ATOM 544 N N . LYS A 1 69 ? -6.634 4.442 -1.664 1.00 94.00 69 LYS A N 1
ATOM 545 C CA . LYS A 1 69 ? -6.279 5.746 -2.249 1.00 94.00 69 LYS A CA 1
ATOM 546 C C . LYS A 1 69 ? -4.768 5.976 -2.245 1.00 94.00 69 LYS A C 1
ATOM 548 O O . LYS A 1 69 ? -4.220 6.367 -3.276 1.00 94.00 69 LYS A O 1
ATOM 553 N N . THR A 1 70 ? -4.094 5.686 -1.133 1.00 94.25 70 THR A N 1
ATOM 554 C CA . THR A 1 70 ? -2.637 5.814 -1.003 1.00 94.25 70 THR A CA 1
ATOM 555 C C . THR A 1 70 ? -1.921 4.863 -1.952 1.00 94.25 70 THR A C 1
ATOM 557 O O . THR A 1 70 ? -1.065 5.308 -2.710 1.00 94.25 70 THR A O 1
ATOM 560 N N . ALA A 1 71 ? -2.309 3.585 -1.992 1.00 94.69 71 ALA A N 1
ATOM 561 C CA . ALA A 1 71 ? -1.714 2.600 -2.891 1.00 94.69 71 ALA A CA 1
ATOM 562 C C . ALA A 1 71 ? -1.912 2.983 -4.364 1.00 94.69 71 ALA A C 1
ATOM 564 O O . ALA A 1 71 ? -0.967 2.921 -5.146 1.00 94.69 71 ALA A O 1
ATOM 565 N N . LYS A 1 72 ? -3.110 3.447 -4.745 1.00 94.88 72 LYS A N 1
ATOM 566 C CA . LYS A 1 72 ? -3.390 3.925 -6.107 1.00 94.88 72 LYS A CA 1
ATOM 567 C C . LYS A 1 72 ? -2.552 5.155 -6.465 1.00 94.88 72 LYS A C 1
ATOM 569 O O . LYS A 1 72 ? -1.973 5.198 -7.548 1.00 94.88 72 LYS A O 1
ATOM 574 N N . SER A 1 73 ? -2.465 6.142 -5.571 1.00 95.81 73 SER A N 1
ATOM 575 C CA . SER A 1 73 ? -1.659 7.348 -5.795 1.00 95.81 73 SER A CA 1
ATOM 576 C C . SER A 1 73 ? -0.168 7.022 -5.894 1.00 95.81 73 SER A C 1
ATOM 578 O O . SER A 1 73 ? 0.504 7.531 -6.788 1.00 95.81 73 SER A O 1
ATOM 580 N N . ALA A 1 74 ? 0.337 6.157 -5.012 1.00 96.06 74 ALA A N 1
ATOM 581 C CA . ALA A 1 74 ? 1.725 5.715 -5.016 1.00 96.06 74 ALA A CA 1
ATOM 582 C C . ALA A 1 74 ? 2.050 4.934 -6.294 1.00 96.06 74 ALA A C 1
ATOM 584 O O . ALA A 1 74 ? 3.019 5.256 -6.972 1.00 96.06 74 ALA A O 1
ATOM 585 N N . ALA A 1 75 ? 1.206 3.971 -6.681 1.00 95.69 75 ALA A N 1
ATOM 586 C CA . ALA A 1 75 ? 1.383 3.203 -7.911 1.00 95.69 75 ALA A CA 1
ATOM 587 C C . ALA A 1 75 ? 1.354 4.097 -9.160 1.00 95.69 75 ALA A C 1
ATOM 589 O O . ALA A 1 75 ? 2.160 3.903 -10.066 1.00 95.69 75 ALA A O 1
ATOM 590 N N . SER A 1 76 ? 0.483 5.111 -9.193 1.00 95.88 76 SER A N 1
ATOM 591 C CA . SER A 1 76 ? 0.451 6.090 -10.284 1.00 95.88 76 SER A CA 1
ATOM 592 C C . SER A 1 76 ? 1.744 6.906 -10.358 1.00 95.88 76 SER A C 1
ATOM 594 O O . SER A 1 76 ? 2.320 7.025 -11.435 1.00 95.88 76 SER A O 1
ATOM 596 N N . HIS A 1 77 ? 2.221 7.440 -9.229 1.00 95.88 77 HIS A N 1
ATOM 597 C CA . HIS A 1 77 ? 3.455 8.229 -9.185 1.00 95.88 77 HIS A CA 1
ATOM 598 C C . HIS A 1 77 ? 4.676 7.376 -9.564 1.00 95.88 77 HIS A C 1
ATOM 600 O O . HIS A 1 77 ? 5.488 7.785 -10.393 1.00 95.88 77 HIS A O 1
ATOM 606 N N . ILE A 1 78 ? 4.773 6.153 -9.038 1.00 94.56 78 ILE A N 1
ATOM 607 C CA . ILE A 1 78 ? 5.824 5.199 -9.409 1.00 94.56 78 ILE A CA 1
ATOM 608 C C . ILE A 1 78 ? 5.741 4.861 -10.901 1.00 94.56 78 ILE A C 1
ATOM 610 O O . ILE A 1 78 ? 6.771 4.812 -11.566 1.00 94.56 78 ILE A O 1
ATOM 614 N N . GLY A 1 79 ? 4.536 4.699 -11.451 1.00 94.06 79 GLY A N 1
ATOM 615 C CA . GLY A 1 79 ? 4.328 4.486 -12.883 1.00 94.06 79 GLY A CA 1
ATOM 616 C C . GLY A 1 79 ? 4.911 5.618 -13.724 1.00 94.06 79 GLY A C 1
ATOM 617 O O . GLY A 1 79 ? 5.638 5.351 -14.677 1.00 94.06 79 GLY A O 1
ATOM 618 N N . THR A 1 80 ? 4.682 6.873 -13.331 1.00 94.50 80 THR A N 1
ATOM 619 C CA . THR A 1 80 ? 5.298 8.041 -13.979 1.00 94.50 80 THR A CA 1
ATOM 620 C C . THR A 1 80 ? 6.825 8.006 -13.886 1.00 94.50 80 THR A C 1
ATOM 622 O O . THR A 1 80 ? 7.502 8.240 -14.883 1.00 94.50 80 THR A O 1
ATOM 625 N N . LEU A 1 81 ? 7.389 7.660 -12.723 1.00 92.56 81 LEU A N 1
ATOM 626 C CA . LEU A 1 81 ? 8.844 7.558 -12.550 1.00 92.56 81 LEU A CA 1
ATOM 627 C C . LEU A 1 81 ? 9.463 6.453 -13.418 1.00 92.56 81 LEU A C 1
ATOM 629 O O . LEU A 1 81 ? 10.551 6.641 -13.958 1.00 92.56 81 LEU A O 1
ATOM 633 N N . VAL A 1 82 ? 8.772 5.322 -13.573 1.00 92.06 82 VAL A N 1
ATOM 634 C CA . VAL A 1 82 ? 9.213 4.203 -14.418 1.00 92.06 82 VAL A CA 1
ATOM 635 C C . VAL A 1 82 ? 9.073 4.539 -15.905 1.00 92.06 82 VAL A C 1
ATOM 637 O O . VAL A 1 82 ? 9.911 4.105 -16.689 1.00 92.06 82 VAL A O 1
ATOM 640 N N . LYS A 1 83 ? 8.063 5.317 -16.314 1.00 91.62 83 LYS A N 1
ATOM 641 C CA . LYS A 1 83 ? 7.862 5.720 -17.719 1.00 91.62 83 LYS A CA 1
ATOM 642 C C . LYS A 1 83 ? 8.719 6.902 -18.166 1.00 91.62 83 LYS A C 1
ATOM 644 O O . LYS A 1 83 ? 9.062 6.982 -19.337 1.00 91.62 83 LYS A O 1
ATOM 649 N N . ALA A 1 84 ? 9.122 7.794 -17.265 1.00 91.56 84 ALA A N 1
ATOM 650 C CA . ALA A 1 84 ? 9.884 8.988 -17.638 1.00 91.56 84 ALA A CA 1
ATOM 651 C C . ALA A 1 84 ? 11.153 8.710 -18.490 1.00 91.56 84 ALA A C 1
ATOM 653 O O . ALA A 1 84 ? 11.417 9.476 -19.418 1.00 91.56 84 ALA A O 1
ATOM 654 N N . PRO A 1 85 ? 11.940 7.638 -18.251 1.00 90.81 85 PRO A N 1
ATOM 655 C CA . PRO A 1 85 ? 13.056 7.276 -19.129 1.00 90.81 85 PRO A CA 1
ATOM 656 C C . PRO A 1 85 ? 12.653 6.914 -20.565 1.00 90.81 85 PRO A C 1
ATOM 658 O O . PRO A 1 85 ? 13.387 7.218 -21.503 1.00 90.81 85 PRO A O 1
ATOM 661 N N . GLU A 1 86 ? 11.493 6.284 -20.752 1.00 91.50 86 GLU A N 1
ATOM 662 C CA . GLU A 1 86 ? 10.968 5.936 -22.075 1.00 91.50 86 GLU A CA 1
ATOM 663 C C . GLU A 1 86 ? 10.673 7.194 -22.896 1.00 91.50 86 GLU A C 1
ATOM 665 O O . GLU A 1 86 ? 11.185 7.333 -24.006 1.00 91.50 86 GLU A O 1
ATOM 670 N N . GLU A 1 87 ? 9.936 8.147 -22.322 1.00 92.00 87 GLU A N 1
ATOM 671 C CA . GLU A 1 87 ? 9.580 9.410 -22.984 1.00 92.00 87 GLU A CA 1
ATOM 672 C C . GLU A 1 87 ? 10.827 10.213 -23.384 1.00 92.00 87 GLU A C 1
ATOM 674 O O . GLU A 1 87 ? 10.914 10.765 -24.486 1.00 92.00 87 GLU A O 1
ATOM 679 N N . LYS A 1 88 ? 11.843 10.225 -22.512 1.00 91.38 88 LYS A N 1
ATOM 680 C CA . LYS A 1 88 ? 13.134 10.860 -22.794 1.00 91.38 88 LYS A CA 1
ATOM 681 C C . LYS A 1 88 ? 13.865 10.195 -23.960 1.00 91.38 88 LYS A C 1
ATOM 683 O O . LYS A 1 88 ? 14.351 10.895 -24.844 1.00 91.38 88 LYS A O 1
ATOM 688 N N . LEU A 1 89 ? 13.927 8.863 -23.998 1.00 91.12 89 LEU A N 1
ATOM 689 C CA . LEU A 1 89 ? 14.557 8.140 -25.109 1.00 91.12 89 LEU A CA 1
ATOM 690 C C . LEU A 1 89 ? 13.802 8.307 -26.427 1.00 91.12 89 LEU A C 1
ATOM 692 O O . LEU A 1 89 ? 14.428 8.435 -27.475 1.00 91.12 89 LEU A O 1
ATOM 696 N N . GLN A 1 90 ? 12.472 8.321 -26.401 1.00 91.50 90 GLN A N 1
ATOM 697 C CA . GLN A 1 90 ? 11.677 8.570 -27.604 1.00 91.50 90 GLN A CA 1
ATOM 698 C C . GLN A 1 90 ? 11.907 9.990 -28.133 1.00 91.50 90 GLN A C 1
ATOM 700 O O . GLN A 1 90 ? 12.098 10.175 -29.333 1.00 91.50 90 GLN A O 1
ATOM 705 N N . THR A 1 91 ? 11.995 10.979 -27.238 1.00 90.88 91 THR A N 1
ATOM 706 C CA . THR A 1 91 ? 12.351 12.362 -27.598 1.00 90.88 91 THR A CA 1
ATOM 707 C C . THR A 1 91 ? 13.755 12.442 -28.208 1.00 90.88 91 THR A C 1
ATOM 709 O O . THR A 1 91 ? 13.956 13.161 -29.190 1.00 90.88 91 THR A O 1
ATOM 712 N N . LEU A 1 92 ? 14.717 11.669 -27.683 1.00 88.25 92 LEU A N 1
ATOM 713 C CA . LEU A 1 92 ? 16.061 11.552 -28.262 1.00 88.25 92 LEU A CA 1
ATOM 714 C C . LEU A 1 92 ? 16.012 11.017 -29.690 1.00 88.25 92 LEU A C 1
ATOM 716 O O . LEU A 1 92 ? 16.623 11.593 -30.585 1.00 88.25 92 LEU A O 1
ATOM 720 N N . ALA A 1 93 ? 15.295 9.910 -29.891 1.00 89.94 93 ALA A N 1
ATOM 721 C CA . ALA A 1 93 ? 15.192 9.253 -31.185 1.00 89.94 93 ALA A CA 1
ATOM 722 C C . ALA A 1 93 ? 14.528 10.162 -32.226 1.00 89.94 93 ALA A C 1
ATOM 724 O O . ALA A 1 93 ? 15.030 10.271 -33.342 1.00 89.94 93 ALA A O 1
ATOM 725 N N . ALA A 1 94 ? 13.465 10.873 -31.840 1.00 89.25 94 ALA A N 1
ATOM 726 C CA . ALA A 1 94 ? 12.801 11.845 -32.702 1.00 89.25 94 ALA A CA 1
ATOM 727 C C . ALA A 1 94 ? 13.718 13.031 -33.047 1.00 89.25 94 ALA A C 1
ATOM 729 O O . ALA A 1 94 ? 13.797 13.442 -34.202 1.00 89.25 94 ALA A O 1
ATOM 730 N N . SER A 1 95 ? 14.459 13.554 -32.065 1.00 85.94 95 SER A N 1
ATOM 731 C CA . SER A 1 95 ? 15.427 14.634 -32.298 1.00 85.94 95 SER A CA 1
ATOM 732 C C . SER A 1 95 ? 16.537 14.179 -33.247 1.00 85.94 95 SER A C 1
ATOM 734 O O . SER A 1 95 ? 16.876 14.887 -34.190 1.00 85.94 95 SER A O 1
ATOM 736 N N . PHE A 1 96 ? 17.061 12.969 -33.048 1.00 84.88 96 PHE A N 1
ATOM 737 C CA . PHE A 1 96 ? 18.057 12.377 -33.936 1.00 84.88 96 PHE A CA 1
ATOM 738 C C . PHE A 1 96 ? 17.546 12.251 -35.372 1.00 84.88 96 PHE A C 1
ATOM 740 O O . PHE A 1 96 ? 18.265 12.585 -36.311 1.00 84.88 96 PHE A O 1
ATOM 747 N N . GLU A 1 97 ? 16.303 11.805 -35.553 1.00 85.69 97 GLU A N 1
ATOM 748 C CA . GLU A 1 97 ? 15.706 11.665 -36.880 1.00 85.69 97 GLU A CA 1
ATOM 749 C C . GLU A 1 97 ? 15.645 13.008 -37.623 1.00 85.69 97 GLU A C 1
ATOM 751 O O . GLU A 1 97 ? 15.969 13.051 -38.810 1.00 85.69 97 GLU A O 1
ATOM 756 N N . ILE A 1 98 ? 15.337 14.102 -36.915 1.00 84.06 98 ILE A N 1
ATOM 757 C CA . ILE A 1 98 ? 15.300 15.465 -37.469 1.00 84.06 98 ILE A CA 1
ATOM 758 C C . ILE A 1 98 ? 16.697 15.950 -37.887 1.00 84.06 98 ILE A C 1
ATOM 760 O O . ILE A 1 98 ? 16.841 16.539 -38.958 1.00 84.06 98 ILE A O 1
ATOM 764 N N . TYR A 1 99 ? 17.721 15.717 -37.060 1.00 76.56 99 TYR A N 1
ATOM 765 C CA . TYR A 1 99 ? 19.078 16.221 -37.317 1.00 76.56 99 TYR A CA 1
ATOM 766 C C . TYR A 1 99 ? 19.911 15.325 -38.245 1.00 76.56 99 TYR A C 1
ATOM 768 O O . TYR A 1 99 ? 20.903 15.782 -38.810 1.00 76.56 99 TYR A O 1
ATOM 776 N N . SER A 1 100 ? 19.524 14.061 -38.442 1.00 71.75 100 SER A N 1
ATOM 777 C CA . SER A 1 100 ? 20.308 13.119 -39.245 1.00 71.75 100 SER A CA 1
ATOM 778 C C . SER A 1 100 ? 20.180 13.387 -40.757 1.00 71.75 100 SER A C 1
ATOM 780 O O . SER A 1 100 ? 19.295 12.874 -41.443 1.00 71.75 100 SER A O 1
ATOM 782 N N . SER A 1 101 ? 21.095 14.188 -41.303 1.00 66.50 101 SER A N 1
ATOM 783 C CA . SER A 1 101 ? 21.156 14.501 -42.739 1.00 66.50 101 SER A CA 1
ATOM 784 C C . SER A 1 101 ? 22.000 13.501 -43.551 1.00 66.50 101 SER A C 1
ATOM 786 O O . SER A 1 101 ? 21.697 13.259 -44.726 1.00 66.50 101 SER A O 1
ATOM 788 N N . ASP A 1 102 ? 23.001 12.872 -42.922 1.00 65.50 102 ASP A N 1
ATOM 789 C CA . ASP A 1 102 ? 24.006 12.020 -43.580 1.00 65.50 102 ASP A CA 1
ATOM 790 C C . ASP A 1 102 ? 23.741 10.502 -43.431 1.00 65.50 102 ASP A C 1
ATOM 792 O O . ASP A 1 102 ? 22.834 10.081 -42.716 1.00 65.50 102 ASP A O 1
ATOM 796 N N . ALA A 1 103 ? 24.496 9.638 -44.116 1.00 64.75 103 ALA A N 1
ATOM 797 C CA . ALA A 1 103 ? 24.327 8.179 -44.097 1.00 64.75 103 ALA A CA 1
ATOM 798 C C . ALA A 1 103 ? 25.197 7.462 -43.044 1.00 64.75 103 ALA A C 1
ATOM 800 O O . ALA A 1 103 ? 24.834 6.366 -42.609 1.00 64.75 103 ALA A O 1
ATOM 801 N N . ASN A 1 104 ? 26.315 8.054 -42.609 1.00 81.62 104 ASN A N 1
ATOM 802 C CA . ASN A 1 104 ? 27.268 7.390 -41.716 1.00 81.62 104 ASN A CA 1
ATOM 803 C C . ASN A 1 104 ? 26.823 7.438 -40.244 1.00 81.62 104 ASN A C 1
ATOM 805 O O . ASN A 1 104 ? 26.576 8.498 -39.681 1.00 81.62 104 ASN A O 1
ATOM 809 N N . VAL A 1 105 ? 26.718 6.273 -39.607 1.00 76.31 105 VAL A N 1
ATOM 810 C CA . VAL A 1 105 ? 26.236 6.124 -38.225 1.00 76.31 105 VAL A CA 1
ATOM 811 C C . VAL A 1 105 ? 27.258 6.616 -37.198 1.00 76.31 105 VAL A C 1
ATOM 813 O O . VAL A 1 105 ? 26.868 7.176 -36.175 1.00 76.31 105 VAL A O 1
ATOM 816 N N . THR A 1 106 ? 28.552 6.437 -37.470 1.00 78.69 106 THR A N 1
ATOM 817 C CA . THR A 1 106 ? 29.628 6.888 -36.576 1.00 78.69 106 THR A CA 1
ATOM 818 C C . THR A 1 106 ? 29.679 8.409 -36.506 1.00 78.69 106 THR A C 1
ATOM 820 O O . THR A 1 106 ? 29.763 8.966 -35.414 1.00 78.69 106 THR A O 1
ATOM 823 N N . ASP A 1 107 ? 29.544 9.077 -37.652 1.00 79.06 107 ASP A N 1
ATOM 824 C CA . ASP A 1 107 ? 29.540 10.540 -37.721 1.00 79.06 107 ASP A CA 1
ATOM 825 C C . ASP A 1 107 ? 28.321 11.099 -36.971 1.00 79.06 107 ASP A C 1
ATOM 827 O O . ASP A 1 107 ? 28.474 11.963 -36.119 1.00 79.06 107 ASP A O 1
ATOM 831 N N . LYS A 1 108 ? 27.141 10.479 -37.126 1.00 75.19 108 LYS A N 1
ATOM 832 C CA . LYS A 1 108 ? 25.934 10.839 -36.355 1.00 75.19 108 LYS A CA 1
ATOM 833 C C . LYS A 1 108 ? 26.087 10.672 -34.845 1.00 75.19 108 LYS A C 1
ATOM 835 O O . LYS A 1 108 ? 25.500 11.427 -34.073 1.00 75.19 108 LYS A O 1
ATOM 840 N N . TYR A 1 109 ? 26.800 9.638 -34.403 1.00 75.75 109 TYR A N 1
ATOM 841 C CA . TYR A 1 109 ? 27.079 9.448 -32.982 1.00 75.75 109 TYR A CA 1
ATOM 842 C C . TYR A 1 109 ? 28.011 10.547 -32.454 1.00 75.75 109 TYR A C 1
ATOM 844 O O . TYR A 1 109 ? 27.768 11.083 -31.373 1.00 75.75 109 TYR A O 1
ATOM 852 N N . ASN A 1 110 ? 29.027 10.926 -33.230 1.00 78.56 110 ASN A N 1
ATOM 853 C CA . ASN A 1 110 ? 29.900 12.047 -32.888 1.00 78.56 110 ASN A CA 1
ATOM 854 C C . ASN A 1 110 ? 29.126 13.374 -32.870 1.00 78.56 110 ASN A C 1
ATOM 856 O O . ASN A 1 110 ? 29.277 14.125 -31.912 1.00 78.56 110 ASN A O 1
ATOM 860 N N . ASP A 1 111 ? 28.215 13.603 -33.822 1.00 75.06 111 ASP A N 1
ATOM 861 C CA . ASP A 1 111 ? 27.341 14.782 -33.845 1.00 75.06 111 ASP A CA 1
ATOM 862 C C . ASP A 1 111 ? 26.481 14.876 -32.576 1.00 75.06 111 ASP A C 1
ATOM 864 O O . ASP A 1 111 ? 26.340 15.954 -31.998 1.00 75.06 111 ASP A O 1
ATOM 868 N N . LEU A 1 112 ? 25.927 13.751 -32.103 1.00 76.56 112 LEU A N 1
ATOM 869 C CA . LEU A 1 112 ? 25.146 13.693 -30.861 1.00 76.56 112 LEU A CA 1
ATOM 870 C C . LEU A 1 112 ? 25.961 14.110 -29.628 1.00 76.56 112 LEU A C 1
ATOM 872 O O . LEU A 1 112 ? 25.406 14.727 -28.711 1.00 76.56 112 LEU A O 1
ATOM 876 N N . ILE A 1 113 ? 27.246 13.750 -29.592 1.00 76.06 113 ILE A N 1
ATOM 877 C CA . ILE A 1 113 ? 28.170 14.153 -28.527 1.00 76.06 113 ILE A CA 1
ATOM 878 C C . ILE A 1 113 ? 28.527 15.631 -28.674 1.00 76.06 113 ILE A C 1
ATOM 880 O O . ILE A 1 113 ? 28.422 16.375 -27.702 1.00 76.06 113 ILE A O 1
ATOM 884 N N . GLU A 1 114 ? 28.935 16.058 -29.870 1.00 76.81 114 GLU A N 1
ATOM 885 C CA . GLU A 1 114 ? 29.420 17.414 -30.140 1.00 76.81 114 GLU A CA 1
ATOM 886 C C . GLU A 1 114 ? 28.343 18.469 -29.868 1.00 76.81 114 GLU A C 1
ATOM 888 O O . GLU A 1 114 ? 28.618 19.505 -29.266 1.00 76.81 114 GLU A O 1
ATOM 893 N N . HIS A 1 115 ? 27.090 18.168 -30.216 1.00 78.44 115 HIS A N 1
ATOM 894 C CA . HIS A 1 115 ? 25.952 19.052 -29.967 1.00 78.44 115 HIS A CA 1
ATOM 895 C C . HIS A 1 115 ? 25.381 18.930 -28.544 1.00 78.44 115 HIS A C 1
ATOM 897 O O . HIS A 1 115 ? 24.373 19.566 -28.232 1.00 78.44 115 HIS A O 1
ATOM 903 N N . GLY A 1 116 ? 25.972 18.100 -27.675 1.00 74.81 116 GLY A N 1
ATOM 904 C CA . GLY A 1 116 ? 25.518 17.919 -26.293 1.00 74.81 116 GLY A CA 1
ATOM 905 C C . GLY A 1 116 ? 24.100 17.346 -26.173 1.00 74.81 116 GLY A C 1
ATOM 906 O O . GLY A 1 116 ? 23.453 17.494 -25.137 1.00 74.81 116 GLY A O 1
ATOM 907 N N . ILE A 1 117 ? 23.583 16.685 -27.213 1.00 79.38 117 ILE A N 1
ATOM 908 C CA . ILE A 1 117 ? 22.224 16.121 -27.206 1.00 79.38 117 ILE A CA 1
ATOM 909 C C . ILE A 1 117 ? 22.138 14.993 -26.170 1.00 79.38 117 ILE A C 1
ATOM 911 O O . ILE A 1 117 ? 21.137 14.859 -25.462 1.00 79.38 117 ILE A O 1
ATOM 915 N N . LEU A 1 118 ? 23.212 14.211 -26.027 1.00 78.62 118 LEU A N 1
ATOM 916 C CA . LEU A 1 118 ? 23.287 13.169 -25.006 1.00 78.62 118 LEU A CA 1
ATOM 917 C C . LEU A 1 118 ? 23.302 13.751 -23.581 1.00 78.62 118 LEU A C 1
ATOM 919 O O . LEU A 1 118 ? 22.710 13.148 -22.689 1.00 78.62 118 LEU A O 1
ATOM 923 N N . ASP A 1 119 ? 23.878 14.939 -23.364 1.00 77.00 119 ASP A N 1
ATOM 924 C CA . ASP A 1 119 ? 23.928 15.622 -22.057 1.00 77.00 119 ASP A CA 1
ATOM 925 C C . ASP A 1 119 ? 22.567 16.135 -21.563 1.00 77.00 119 ASP A C 1
ATOM 927 O O . ASP A 1 119 ? 22.399 16.412 -20.368 1.00 77.00 119 ASP A O 1
ATOM 931 N N . LEU A 1 120 ? 21.595 16.289 -22.468 1.00 75.31 120 LEU A N 1
ATOM 932 C CA . LEU A 1 120 ? 20.222 16.677 -22.127 1.00 75.31 120 LEU A CA 1
ATOM 933 C C . LEU A 1 120 ? 19.419 15.509 -21.541 1.00 75.31 120 LEU A C 1
ATOM 935 O O . LEU A 1 120 ? 18.419 15.721 -20.852 1.00 75.31 120 LEU A O 1
ATOM 939 N N . ILE A 1 121 ? 19.843 14.278 -21.826 1.00 77.56 121 ILE A N 1
ATOM 940 C CA . ILE A 1 121 ? 19.052 13.068 -21.578 1.00 77.56 121 ILE A CA 1
ATOM 941 C C . ILE A 1 121 ? 19.747 12.153 -20.582 1.00 77.56 121 ILE A C 1
ATOM 943 O O . ILE A 1 121 ? 19.097 11.645 -19.663 1.00 77.56 121 ILE A O 1
ATOM 947 N N . ALA A 1 122 ? 21.063 11.997 -20.723 1.00 80.50 122 ALA A N 1
ATOM 948 C CA . ALA A 1 122 ? 21.882 11.284 -19.768 1.00 80.50 122 ALA A CA 1
ATOM 949 C C . ALA A 1 122 ? 21.847 12.006 -18.418 1.00 80.50 122 ALA A C 1
ATOM 951 O O . ALA A 1 122 ? 22.081 13.208 -18.296 1.00 80.50 122 ALA A O 1
ATOM 952 N N . SER A 1 123 ? 21.547 11.247 -17.375 1.00 77.69 123 SER A N 1
ATOM 953 C CA . SER A 1 123 ? 21.580 11.730 -15.998 1.00 77.69 123 SER A CA 1
ATOM 954 C C . SER A 1 123 ? 22.125 10.637 -15.095 1.00 77.69 123 SER A C 1
ATOM 956 O O . SER A 1 123 ? 22.225 9.486 -15.513 1.00 77.69 123 SER A O 1
ATOM 958 N N . ARG A 1 124 ? 22.427 10.975 -13.839 1.00 74.31 124 ARG A N 1
ATOM 959 C CA . ARG A 1 124 ? 22.914 10.001 -12.853 1.00 74.31 124 ARG A CA 1
ATOM 960 C C . ARG A 1 124 ? 21.999 8.775 -12.723 1.00 74.31 124 ARG A C 1
ATOM 962 O O . ARG A 1 124 ? 22.493 7.665 -12.595 1.00 74.31 124 ARG A O 1
ATOM 969 N N . ASP A 1 125 ? 20.683 8.969 -12.806 1.00 75.88 125 ASP A N 1
ATOM 970 C CA . ASP A 1 125 ? 19.698 7.881 -12.703 1.00 75.88 125 ASP A CA 1
ATOM 971 C C . ASP A 1 125 ? 19.332 7.265 -14.063 1.00 75.88 125 ASP A C 1
ATOM 973 O O . ASP A 1 125 ? 18.504 6.359 -14.127 1.00 75.88 125 ASP A O 1
ATOM 977 N N . MET A 1 126 ? 19.884 7.789 -15.159 1.00 84.44 126 MET A N 1
ATOM 978 C CA . MET A 1 126 ? 19.584 7.356 -16.520 1.00 84.44 126 MET A CA 1
ATOM 979 C C . MET A 1 126 ? 20.812 7.514 -17.438 1.00 84.44 126 MET A C 1
ATOM 981 O O . MET A 1 126 ? 20.795 8.359 -18.338 1.00 84.44 126 MET A O 1
ATOM 985 N N . PRO A 1 127 ? 21.921 6.789 -17.205 1.00 82.19 127 PRO A N 1
ATOM 986 C CA . PRO A 1 127 ? 23.048 6.791 -18.132 1.00 82.19 127 PRO A CA 1
ATOM 987 C C . PRO A 1 127 ? 22.678 6.136 -19.470 1.00 82.19 127 PRO A C 1
ATOM 989 O O . PRO A 1 127 ? 21.823 5.244 -19.553 1.00 82.19 127 PRO A O 1
ATOM 992 N N . ILE A 1 128 ? 23.351 6.555 -20.538 1.00 79.31 128 ILE A N 1
ATOM 993 C CA . ILE A 1 128 ? 23.296 5.858 -21.825 1.00 79.31 128 ILE A CA 1
ATOM 994 C C . ILE A 1 128 ? 24.286 4.708 -21.732 1.00 79.31 128 ILE A C 1
ATOM 996 O O . ILE A 1 128 ? 25.477 4.923 -21.551 1.00 79.31 128 ILE A O 1
ATOM 1000 N N . ALA A 1 129 ? 23.789 3.484 -21.820 1.00 75.75 129 ALA A N 1
ATOM 1001 C CA . ALA A 1 129 ? 24.579 2.283 -21.609 1.00 75.75 129 ALA A CA 1
ATOM 1002 C C . ALA A 1 129 ? 25.285 1.822 -22.892 1.00 75.75 129 ALA A C 1
ATOM 1004 O O . ALA A 1 129 ? 26.432 1.383 -22.831 1.00 75.75 129 ALA A O 1
ATOM 1005 N N . ALA A 1 130 ? 24.622 1.933 -24.047 1.00 81.94 130 ALA A N 1
ATOM 1006 C CA . ALA A 1 130 ? 25.171 1.456 -25.313 1.00 81.94 130 ALA A CA 1
ATOM 1007 C C . ALA A 1 130 ? 24.604 2.179 -26.536 1.00 81.94 130 ALA A C 1
ATOM 1009 O O . ALA A 1 130 ? 23.464 2.646 -26.538 1.00 81.94 130 ALA A O 1
ATOM 1010 N N . PHE A 1 131 ? 25.407 2.172 -27.598 1.00 85.38 131 PHE A N 1
ATOM 1011 C CA . PHE A 1 131 ? 25.020 2.552 -28.951 1.00 85.38 131 PHE A CA 1
ATOM 1012 C C . PHE A 1 131 ? 25.466 1.445 -29.918 1.00 85.38 131 PHE A C 1
ATOM 1014 O O . PHE A 1 131 ? 26.640 1.063 -29.927 1.00 85.38 131 PHE A O 1
ATOM 1021 N N . MET A 1 132 ? 24.531 0.915 -30.708 1.00 88.44 132 MET A N 1
ATOM 1022 C CA . MET A 1 132 ? 24.756 -0.179 -31.660 1.00 88.44 132 MET A CA 1
ATOM 1023 C C . MET A 1 132 ? 24.343 0.257 -33.061 1.00 88.44 132 MET A C 1
ATOM 1025 O O . MET A 1 132 ? 23.233 0.762 -33.220 1.00 88.44 132 MET A O 1
ATOM 1029 N N . ASP A 1 133 ? 25.178 0.037 -34.072 1.00 87.88 133 ASP A N 1
ATOM 1030 C CA . ASP A 1 133 ? 24.771 0.272 -35.460 1.00 87.88 133 ASP A CA 1
ATOM 1031 C C . ASP A 1 133 ? 23.850 -0.846 -35.998 1.00 87.88 133 ASP A C 1
ATOM 1033 O O . ASP A 1 133 ? 23.625 -1.880 -35.360 1.00 87.88 133 ASP A O 1
ATOM 1037 N N . ASN A 1 134 ? 23.316 -0.654 -37.205 1.00 85.62 134 ASN A N 1
ATOM 1038 C CA . ASN A 1 134 ? 22.481 -1.645 -37.891 1.00 85.62 134 ASN A CA 1
ATOM 1039 C C . ASN A 1 134 ? 23.205 -2.922 -38.347 1.00 85.62 134 ASN A C 1
ATOM 1041 O O . ASN A 1 134 ? 22.545 -3.875 -38.759 1.00 85.62 134 ASN A O 1
ATOM 1045 N N . ARG A 1 135 ? 24.534 -2.975 -38.240 1.00 85.75 135 ARG A N 1
ATOM 1046 C CA . ARG A 1 135 ? 25.354 -4.166 -38.501 1.00 85.75 135 ARG A CA 1
ATOM 1047 C C . ARG A 1 135 ? 25.681 -4.928 -37.215 1.00 85.75 135 ARG A C 1
ATOM 1049 O O . ARG A 1 135 ? 26.286 -5.994 -37.282 1.00 85.75 135 ARG A O 1
ATOM 1056 N N . GLY A 1 136 ? 25.266 -4.412 -36.056 1.00 83.00 136 GLY A N 1
ATOM 1057 C CA . GLY A 1 136 ? 25.564 -4.983 -34.747 1.00 83.00 136 GLY A CA 1
ATOM 1058 C C . GLY A 1 136 ? 26.930 -4.580 -34.188 1.00 83.00 136 GLY A C 1
ATOM 1059 O O . GLY A 1 136 ? 27.350 -5.139 -33.173 1.00 83.00 136 GLY A O 1
ATOM 1060 N N . ASN A 1 137 ? 27.626 -3.624 -34.812 1.00 85.62 137 ASN A N 1
ATOM 1061 C CA . ASN A 1 137 ? 28.867 -3.086 -34.276 1.00 85.62 137 ASN A CA 1
ATOM 1062 C C . ASN A 1 137 ? 28.570 -2.193 -33.071 1.00 85.62 137 ASN A C 1
ATOM 1064 O O . ASN A 1 137 ? 27.642 -1.378 -33.063 1.00 85.62 137 ASN A O 1
ATOM 1068 N N . LYS A 1 138 ? 29.400 -2.350 -32.043 1.00 85.44 138 LYS A N 1
ATOM 1069 C CA . LYS A 1 138 ? 29.346 -1.585 -30.799 1.00 85.44 138 LYS A CA 1
ATOM 1070 C C . LYS A 1 138 ? 30.097 -0.271 -31.017 1.00 85.44 138 LYS A C 1
ATOM 1072 O O . LYS A 1 138 ? 31.303 -0.310 -31.239 1.00 85.44 138 LYS A O 1
ATOM 1077 N N . LEU A 1 139 ? 29.403 0.866 -30.977 1.00 71.81 139 LEU A N 1
ATOM 1078 C CA . LEU A 1 139 ? 30.008 2.181 -31.244 1.00 71.81 139 LEU A CA 1
ATOM 1079 C C . LEU A 1 139 ? 30.415 2.926 -29.971 1.00 71.81 139 LEU A C 1
ATOM 1081 O O . LEU A 1 139 ? 31.320 3.750 -30.016 1.00 71.81 139 LEU A O 1
ATOM 1085 N N . THR A 1 140 ? 29.797 2.616 -28.828 1.00 66.25 140 THR A N 1
ATOM 1086 C CA . THR A 1 140 ? 30.253 3.128 -27.532 1.00 66.25 140 THR A CA 1
ATOM 1087 C C . THR A 1 140 ? 29.921 2.191 -26.383 1.00 66.25 140 THR A C 1
ATOM 1089 O O . THR A 1 140 ? 28.929 1.454 -26.434 1.00 66.25 140 THR A O 1
ATOM 1092 N N . ALA A 1 141 ? 30.718 2.297 -25.322 1.00 55.72 141 ALA A N 1
ATOM 1093 C CA . ALA A 1 141 ? 30.372 1.836 -23.991 1.00 55.72 141 ALA A CA 1
ATOM 1094 C C . ALA A 1 141 ? 30.202 3.080 -23.110 1.00 55.72 141 ALA A C 1
ATOM 1096 O O . ALA A 1 141 ? 31.173 3.757 -22.799 1.00 55.72 141 ALA A O 1
ATOM 1097 N N . VAL A 1 142 ? 28.962 3.326 -22.681 1.00 60.62 142 VAL A N 1
ATOM 1098 C CA . VAL A 1 142 ? 28.635 4.149 -21.511 1.00 60.62 142 VAL A CA 1
ATOM 1099 C C . VAL A 1 142 ? 28.897 5.660 -21.624 1.00 60.62 142 VAL A C 1
ATOM 1101 O O . VAL A 1 142 ? 30.005 6.138 -21.404 1.00 60.62 142 VAL A O 1
ATOM 1104 N N . TYR A 1 143 ? 27.837 6.442 -21.836 1.00 60.34 143 TYR A N 1
ATOM 1105 C CA . TYR A 1 143 ? 27.867 7.899 -21.692 1.00 60.34 143 TYR A CA 1
ATOM 1106 C C . TYR A 1 143 ? 27.082 8.332 -20.447 1.00 60.34 143 TYR A C 1
ATOM 1108 O O . TYR A 1 143 ? 25.875 8.095 -20.329 1.00 60.34 143 TYR A O 1
ATOM 1116 N N . SER A 1 144 ? 27.780 8.988 -19.520 1.00 58.12 144 SER A N 1
ATOM 1117 C CA . SER A 1 144 ? 27.199 9.660 -18.360 1.00 58.12 144 SER A CA 1
ATOM 1118 C C . SER A 1 144 ? 27.775 11.068 -18.266 1.00 58.12 144 SER A C 1
ATOM 1120 O O . SER A 1 144 ? 28.988 11.249 -18.380 1.00 58.12 144 SER A O 1
ATOM 1122 N N . LYS A 1 145 ? 26.898 12.059 -18.089 1.00 55.06 145 LYS A N 1
ATOM 1123 C CA . LYS A 1 145 ? 27.251 13.481 -18.056 1.00 55.06 145 LYS A CA 1
ATOM 1124 C C . LYS A 1 145 ? 28.381 13.743 -17.061 1.00 55.06 145 LYS A C 1
ATOM 1126 O O . LYS A 1 145 ? 28.285 13.357 -15.900 1.00 55.06 145 LYS A O 1
ATOM 1131 N N . LYS A 1 146 ? 29.427 14.438 -17.500 1.00 55.19 146 LYS A N 1
ATOM 1132 C CA . LYS A 1 146 ? 30.518 14.891 -16.631 1.00 55.19 146 LYS A CA 1
ATOM 1133 C C . LYS A 1 146 ? 29.997 16.013 -15.724 1.00 55.19 146 LYS A C 1
ATOM 1135 O O . LYS A 1 146 ? 29.423 16.984 -16.219 1.00 55.19 146 LYS A O 1
ATOM 1140 N N . SER A 1 147 ? 30.145 15.884 -14.406 1.00 46.19 147 SER A N 1
ATOM 1141 C CA . SER A 1 147 ? 29.846 16.993 -13.490 1.00 46.19 147 SER A CA 1
ATOM 1142 C C . SER A 1 147 ? 30.764 18.174 -13.802 1.00 46.19 147 SER A C 1
ATOM 1144 O O . SER A 1 147 ? 31.947 17.970 -14.065 1.00 46.19 147 SER A O 1
ATOM 1146 N N . ALA A 1 148 ? 30.269 19.413 -13.712 1.00 45.81 148 ALA A N 1
ATOM 1147 C CA . ALA A 1 148 ? 31.087 20.618 -13.907 1.00 45.81 148 ALA A CA 1
ATOM 1148 C C . ALA A 1 148 ? 32.268 20.729 -12.913 1.00 45.81 148 ALA A C 1
ATOM 1150 O O . ALA A 1 148 ? 33.158 21.553 -13.108 1.00 45.81 148 ALA A O 1
ATOM 1151 N N . TYR A 1 149 ? 32.277 19.893 -11.870 1.00 46.47 149 TYR A N 1
ATOM 1152 C CA . TYR A 1 149 ? 33.284 19.856 -10.813 1.00 46.47 149 TYR A CA 1
ATOM 1153 C C . TYR A 1 149 ? 34.114 18.559 -10.769 1.00 46.47 149 TYR A C 1
ATOM 1155 O O . TYR A 1 149 ? 35.010 18.466 -9.936 1.00 46.47 149 TYR A O 1
ATOM 1163 N N . GLU A 1 150 ? 33.873 17.570 -11.642 1.00 47.41 150 GLU A N 1
ATOM 1164 C CA . GLU A 1 150 ? 34.587 16.280 -11.608 1.00 47.41 150 GLU A CA 1
ATOM 1165 C C . GLU A 1 150 ? 35.310 15.984 -12.930 1.00 47.41 150 GLU A C 1
ATOM 1167 O O . GLU A 1 150 ? 34.804 16.216 -14.029 1.00 47.41 150 GLU A O 1
ATOM 1172 N N . SER A 1 151 ? 36.537 15.468 -12.829 1.00 44.09 151 SER A N 1
ATOM 1173 C CA . SER A 1 151 ? 37.429 15.227 -13.966 1.00 44.09 151 SER A CA 1
ATOM 1174 C C . SER A 1 151 ? 37.089 13.979 -14.788 1.00 44.09 151 SER A C 1
ATOM 1176 O O . SER A 1 151 ? 37.615 13.851 -15.895 1.00 44.09 151 SER A O 1
ATOM 1178 N N . GLU A 1 152 ? 36.166 13.124 -14.337 1.00 43.34 152 GLU A N 1
ATOM 1179 C CA . GLU A 1 152 ? 35.782 11.870 -15.001 1.00 43.34 152 GLU A CA 1
ATOM 1180 C C . GLU A 1 152 ? 34.249 11.727 -15.139 1.00 43.34 152 GLU A C 1
ATOM 1182 O O . GLU A 1 152 ? 33.510 12.260 -14.310 1.00 43.34 152 GLU A O 1
ATOM 1187 N N . PRO A 1 153 ? 33.740 11.070 -16.205 1.00 48.00 153 PRO A N 1
ATOM 1188 C CA . PRO A 1 153 ? 32.315 10.754 -16.337 1.00 48.00 153 PRO A CA 1
ATOM 1189 C C . PRO A 1 153 ? 31.865 9.867 -15.171 1.00 48.00 153 PRO A C 1
ATOM 1191 O O . PRO A 1 153 ? 32.624 8.997 -14.746 1.00 48.00 153 PRO A O 1
ATOM 1194 N N . TYR A 1 154 ? 30.636 10.047 -14.665 1.00 48.72 154 TYR A N 1
ATOM 1195 C CA . TYR A 1 154 ? 30.149 9.175 -13.593 1.00 48.72 154 TYR A CA 1
ATOM 1196 C C . TYR A 1 154 ? 30.247 7.715 -14.055 1.00 48.72 154 TYR A C 1
ATOM 1198 O O . TYR A 1 154 ? 29.651 7.380 -15.088 1.00 48.72 154 TYR A O 1
ATOM 1206 N N . PRO A 1 155 ? 30.946 6.828 -13.322 1.00 47.31 155 PRO A N 1
ATOM 1207 C CA . PRO A 1 155 ? 30.854 5.408 -13.608 1.00 47.31 155 PRO A CA 1
ATOM 1208 C C . PRO A 1 155 ? 29.374 5.032 -13.545 1.00 47.31 155 PRO A C 1
ATOM 1210 O O . PRO A 1 155 ? 28.686 5.436 -12.604 1.00 47.31 155 PRO A O 1
ATOM 1213 N N . LEU A 1 156 ? 28.898 4.287 -14.558 1.00 51.41 156 LEU A N 1
ATOM 1214 C CA . LEU A 1 156 ? 27.526 3.753 -14.696 1.00 51.41 156 LEU A CA 1
ATOM 1215 C C . LEU A 1 156 ? 26.911 3.442 -13.344 1.00 51.41 156 LEU A C 1
ATOM 1217 O O . LEU A 1 156 ? 25.755 3.749 -13.072 1.00 51.41 156 LEU A O 1
ATOM 1221 N N . ILE A 1 157 ? 27.754 2.804 -12.542 1.00 53.56 157 ILE A N 1
ATOM 1222 C CA . ILE A 1 157 ? 27.610 2.476 -11.157 1.00 53.56 157 ILE A CA 1
ATOM 1223 C C . ILE A 1 157 ? 29.053 2.249 -10.671 1.00 53.56 157 ILE A C 1
ATOM 1225 O O . ILE A 1 157 ? 29.725 1.356 -11.192 1.00 53.56 157 ILE A O 1
ATOM 1229 N N . SER A 1 158 ? 29.575 3.035 -9.727 1.00 44.62 158 SER A N 1
ATOM 1230 C CA . SER A 1 158 ? 30.890 2.726 -9.141 1.00 44.62 158 SER A CA 1
ATOM 1231 C C . SER A 1 158 ? 30.841 1.315 -8.534 1.00 44.62 158 SER A C 1
ATOM 1233 O O . SER A 1 158 ? 30.012 1.028 -7.676 1.00 44.62 158 SER A O 1
ATOM 1235 N N . GLY A 1 159 ? 31.650 0.389 -9.057 1.00 49.50 159 GLY A N 1
ATOM 1236 C CA . GLY A 1 159 ? 31.750 -0.984 -8.561 1.00 49.50 159 GLY A CA 1
ATOM 1237 C C . GLY A 1 159 ? 30.567 -1.933 -8.819 1.00 49.50 159 GLY A C 1
ATOM 1238 O O . GLY A 1 159 ? 30.520 -2.976 -8.170 1.00 49.50 159 GLY A O 1
ATOM 1239 N N . ALA A 1 160 ? 29.642 -1.642 -9.747 1.00 55.62 160 ALA A N 1
ATOM 1240 C CA . ALA A 1 160 ? 28.834 -2.732 -10.314 1.00 55.62 160 ALA A CA 1
ATOM 1241 C C . ALA A 1 160 ? 29.679 -3.593 -11.251 1.00 55.62 160 ALA A C 1
ATOM 1243 O O . ALA A 1 160 ? 30.575 -3.093 -11.932 1.00 55.62 160 ALA A O 1
ATOM 1244 N N . ASP A 1 161 ? 29.330 -4.872 -11.341 1.00 62.03 161 ASP A N 1
ATOM 1245 C CA . ASP A 1 161 ? 29.856 -5.768 -12.363 1.00 62.03 161 ASP A CA 1
ATOM 1246 C C . ASP A 1 161 ? 29.269 -5.378 -13.734 1.00 62.03 161 ASP A C 1
ATOM 1248 O O . ASP A 1 161 ? 28.257 -5.906 -14.196 1.00 62.03 161 ASP A O 1
ATOM 1252 N N . THR A 1 162 ? 29.863 -4.367 -14.368 1.00 65.12 162 THR A N 1
ATOM 1253 C CA . THR A 1 162 ? 29.464 -3.890 -15.699 1.00 65.12 162 THR A CA 1
ATOM 1254 C C . THR A 1 162 ? 29.608 -4.986 -16.755 1.00 65.12 162 THR A C 1
ATOM 1256 O O . THR A 1 162 ? 28.840 -4.997 -17.719 1.00 65.12 162 THR A O 1
ATOM 1259 N N . ALA A 1 163 ? 30.509 -5.951 -16.543 1.00 70.88 163 ALA A N 1
ATOM 1260 C CA . ALA A 1 163 ? 30.646 -7.126 -17.396 1.00 70.88 163 ALA A CA 1
ATOM 1261 C C . ALA A 1 163 ? 29.419 -8.047 -17.295 1.00 70.88 163 ALA A C 1
ATOM 1263 O O . ALA A 1 163 ? 28.973 -8.578 -18.312 1.00 70.88 163 ALA A O 1
ATOM 1264 N N . ALA A 1 164 ? 28.799 -8.171 -16.116 1.00 73.81 164 ALA A N 1
ATOM 1265 C CA . ALA A 1 164 ? 27.550 -8.923 -15.957 1.00 73.81 164 ALA A CA 1
ATOM 1266 C C . ALA A 1 164 ? 26.355 -8.282 -16.690 1.00 73.81 164 ALA A C 1
ATOM 1268 O O . ALA A 1 164 ? 25.428 -8.985 -17.099 1.00 73.81 164 ALA A O 1
ATOM 1269 N N . LEU A 1 165 ? 26.368 -6.958 -16.888 1.00 78.94 165 LEU A N 1
ATOM 1270 C CA . LEU A 1 165 ? 25.296 -6.238 -17.586 1.00 78.94 165 LEU A CA 1
ATOM 1271 C C . LEU A 1 165 ? 25.467 -6.179 -19.100 1.00 78.94 165 LEU A C 1
ATOM 1273 O O . LEU A 1 165 ? 24.476 -6.019 -19.818 1.00 78.94 165 LEU A O 1
ATOM 1277 N N . GLU A 1 166 ? 26.690 -6.338 -19.598 1.00 83.69 166 GLU A N 1
ATOM 1278 C CA . GLU A 1 166 ? 27.007 -6.213 -21.019 1.00 83.69 166 GLU A CA 1
ATOM 1279 C C . GLU A 1 166 ? 26.119 -7.095 -21.923 1.00 83.69 166 GLU A C 1
ATOM 1281 O O . GLU A 1 166 ? 25.523 -6.570 -22.871 1.00 83.69 166 GLU A O 1
ATOM 1286 N N . PRO A 1 167 ? 25.931 -8.405 -21.642 1.00 87.62 167 PRO A N 1
ATOM 1287 C CA . PRO A 1 167 ? 25.106 -9.268 -22.487 1.00 87.62 167 PRO A CA 1
ATOM 1288 C C . PRO A 1 167 ? 23.650 -8.803 -22.559 1.00 87.62 167 PRO A C 1
ATOM 1290 O O . PRO A 1 167 ? 23.020 -8.891 -23.616 1.00 87.62 167 PRO A O 1
ATOM 1293 N N . VAL A 1 168 ? 23.126 -8.288 -21.443 1.00 88.12 168 VAL A N 1
ATOM 1294 C CA . VAL A 1 168 ? 21.735 -7.845 -21.309 1.00 88.12 168 VAL A CA 1
ATOM 1295 C C . VAL A 1 168 ? 21.517 -6.520 -22.042 1.00 88.12 168 VAL A C 1
ATOM 1297 O O . VAL A 1 168 ? 20.526 -6.370 -22.756 1.00 88.12 168 VAL A O 1
ATOM 1300 N N . ILE A 1 169 ? 22.469 -5.590 -21.936 1.00 89.19 169 ILE A N 1
ATOM 1301 C CA . ILE A 1 169 ? 22.453 -4.310 -22.655 1.00 89.19 169 ILE A CA 1
ATOM 1302 C C . ILE A 1 169 ? 22.432 -4.549 -24.170 1.00 89.19 169 ILE A C 1
ATOM 1304 O O . ILE A 1 169 ? 21.571 -4.015 -24.871 1.00 89.19 169 ILE A O 1
ATOM 1308 N N . TRP A 1 170 ? 23.317 -5.404 -24.690 1.00 89.50 170 TRP A N 1
ATOM 1309 C CA . TRP A 1 170 ? 23.349 -5.693 -26.129 1.00 89.50 170 TRP A CA 1
ATOM 1310 C C . TRP A 1 170 ? 22.152 -6.520 -26.603 1.00 89.50 170 TRP A C 1
ATOM 1312 O O . TRP A 1 170 ? 21.727 -6.380 -27.749 1.00 89.50 170 TRP A O 1
ATOM 1322 N N . ALA A 1 171 ? 21.580 -7.370 -25.747 1.00 91.69 171 ALA A N 1
ATOM 1323 C CA . ALA A 1 171 ? 20.325 -8.047 -26.058 1.00 91.69 171 ALA A CA 1
ATOM 1324 C C . ALA A 1 171 ? 19.170 -7.045 -26.212 1.00 91.69 171 ALA A C 1
ATOM 1326 O O . ALA A 1 171 ? 18.414 -7.153 -27.173 1.00 91.69 171 ALA A O 1
ATOM 1327 N N . ALA A 1 172 ? 19.086 -6.037 -25.336 1.00 92.50 172 ALA A N 1
ATOM 1328 C CA . ALA A 1 172 ? 18.092 -4.969 -25.434 1.00 92.50 172 ALA A CA 1
ATOM 1329 C C . ALA A 1 172 ? 18.236 -4.156 -26.734 1.00 92.50 172 ALA A C 1
ATOM 1331 O O . ALA A 1 172 ? 17.243 -3.903 -27.413 1.00 92.50 172 ALA A O 1
ATOM 1332 N N . ALA A 1 173 ? 19.472 -3.810 -27.113 1.00 92.25 173 ALA A N 1
ATOM 1333 C CA . ALA A 1 173 ? 19.774 -3.128 -28.375 1.00 92.25 173 ALA A CA 1
ATOM 1334 C C . ALA A 1 173 ? 19.286 -3.932 -29.595 1.00 92.25 173 ALA A C 1
ATOM 1336 O O . ALA A 1 173 ? 18.588 -3.415 -30.468 1.00 92.25 173 ALA A O 1
ATOM 1337 N N . ARG A 1 174 ? 19.615 -5.232 -29.636 1.00 93.12 174 ARG A N 1
ATOM 1338 C CA . ARG A 1 174 ? 19.190 -6.137 -30.716 1.00 93.12 174 ARG A CA 1
ATOM 1339 C C . ARG A 1 174 ? 17.682 -6.304 -30.780 1.00 93.12 174 ARG A C 1
ATOM 1341 O O . ARG A 1 174 ? 17.140 -6.315 -31.881 1.00 93.12 174 ARG A O 1
ATOM 1348 N N . GLU A 1 175 ? 17.011 -6.426 -29.637 1.00 94.38 175 GLU A N 1
ATOM 1349 C CA . GLU A 1 175 ? 15.560 -6.592 -29.632 1.00 94.38 175 GLU A CA 1
ATOM 1350 C C . GLU A 1 175 ? 14.861 -5.325 -30.134 1.00 94.38 175 GLU A C 1
ATOM 1352 O O . GLU A 1 175 ? 13.968 -5.444 -30.964 1.00 94.38 175 GLU A O 1
ATOM 1357 N N . ALA A 1 176 ? 15.326 -4.128 -29.750 1.00 93.75 176 ALA A N 1
ATOM 1358 C CA . ALA A 1 176 ? 14.819 -2.868 -30.303 1.00 93.75 176 ALA A CA 1
ATOM 1359 C C . ALA A 1 176 ? 14.992 -2.790 -31.832 1.00 93.75 176 ALA A C 1
ATOM 1361 O O . ALA A 1 176 ? 14.046 -2.458 -32.546 1.00 93.75 176 ALA A O 1
ATOM 1362 N N . MET A 1 177 ? 16.173 -3.150 -32.354 1.00 92.12 177 MET A N 1
ATOM 1363 C CA . MET A 1 177 ? 16.421 -3.186 -33.805 1.00 92.12 177 MET A CA 1
ATOM 1364 C C . MET A 1 177 ? 15.519 -4.190 -34.524 1.00 92.12 177 MET A C 1
ATOM 1366 O O . MET A 1 177 ? 14.965 -3.885 -35.576 1.00 92.12 177 MET A O 1
ATOM 1370 N N . LYS A 1 178 ? 15.344 -5.380 -33.945 1.00 93.06 178 LYS A N 1
ATOM 1371 C CA . LYS A 1 178 ? 14.521 -6.455 -34.506 1.00 93.06 178 LYS A CA 1
ATOM 1372 C C . LYS A 1 178 ? 13.036 -6.099 -34.530 1.00 93.06 178 LYS A C 1
ATOM 1374 O O . LYS A 1 178 ? 12.362 -6.395 -35.512 1.00 93.06 178 LYS A O 1
ATOM 1379 N N . THR A 1 179 ? 12.520 -5.482 -33.467 1.00 92.88 179 THR A N 1
ATOM 1380 C CA . THR A 1 179 ? 11.128 -5.009 -33.408 1.00 92.88 179 THR A CA 1
ATOM 1381 C C . THR A 1 179 ? 10.930 -3.692 -34.150 1.00 92.88 179 THR A C 1
ATOM 1383 O O . THR A 1 179 ? 9.791 -3.261 -34.327 1.00 92.88 179 THR A O 1
ATOM 1386 N N . ASN A 1 180 ? 12.022 -3.069 -34.608 1.00 92.00 180 ASN A N 1
ATOM 1387 C CA . ASN A 1 180 ? 12.033 -1.765 -35.252 1.00 92.00 180 ASN A CA 1
ATOM 1388 C C . ASN A 1 180 ? 11.309 -0.707 -34.397 1.00 92.00 180 ASN A C 1
ATOM 1390 O O . ASN A 1 180 ? 10.534 0.101 -34.911 1.00 92.00 180 ASN A O 1
ATOM 1394 N N . GLY A 1 181 ? 11.522 -0.736 -33.080 1.00 91.31 181 GLY A N 1
ATOM 1395 C CA . GLY A 1 181 ? 10.729 0.049 -32.142 1.00 91.31 181 GLY A CA 1
ATOM 1396 C C . GLY A 1 181 ? 11.346 0.175 -30.756 1.00 91.31 181 GLY A C 1
ATOM 1397 O O . GLY A 1 181 ? 12.542 -0.033 -30.550 1.00 91.31 181 GLY A O 1
ATOM 1398 N N . PHE A 1 182 ? 10.505 0.562 -29.802 1.00 93.38 182 PHE A N 1
ATOM 1399 C CA . PHE A 1 182 ? 10.895 0.679 -28.406 1.00 93.38 182 PHE A CA 1
ATOM 1400 C C . PHE A 1 182 ? 10.929 -0.696 -27.735 1.00 93.38 182 PHE A C 1
ATOM 1402 O O . PHE A 1 182 ? 10.045 -1.528 -27.940 1.00 93.38 182 PHE A O 1
ATOM 1409 N N . TYR A 1 183 ? 11.934 -0.921 -26.900 1.00 94.44 183 TYR A N 1
ATOM 1410 C CA . TYR A 1 183 ? 12.066 -2.108 -26.071 1.00 94.44 183 TYR A CA 1
ATOM 1411 C C . TYR A 1 183 ? 12.251 -1.705 -24.608 1.00 94.44 183 TYR A C 1
ATOM 1413 O O . TYR A 1 183 ? 13.045 -0.823 -24.277 1.00 94.44 183 TYR A O 1
ATOM 1421 N N . SER A 1 184 ? 11.540 -2.400 -23.723 1.00 92.75 184 SER A N 1
ATOM 1422 C CA . SER A 1 184 ? 11.629 -2.231 -22.277 1.00 92.75 184 SER A CA 1
ATOM 1423 C C . SER A 1 184 ? 11.873 -3.584 -21.626 1.00 92.75 184 SER A C 1
ATOM 1425 O O . SER A 1 184 ? 11.106 -4.525 -21.831 1.00 92.75 184 SER A O 1
ATOM 1427 N N . SER A 1 185 ? 12.951 -3.702 -20.854 1.00 91.50 185 SER A N 1
ATOM 1428 C CA . SER A 1 185 ? 13.283 -4.957 -20.186 1.00 91.50 185 SER A CA 1
ATOM 1429 C C . SER A 1 185 ? 12.435 -5.195 -18.932 1.00 91.50 185 SER A C 1
ATOM 1431 O O . SER A 1 185 ? 11.803 -4.286 -18.385 1.00 91.50 185 SER A O 1
ATOM 1433 N N . LYS A 1 186 ? 12.513 -6.417 -18.391 1.00 89.50 186 LYS A N 1
ATOM 1434 C CA . LYS A 1 186 ? 12.204 -6.655 -16.972 1.00 89.50 186 LYS A CA 1
ATOM 1435 C C . LYS A 1 186 ? 13.157 -5.848 -16.075 1.00 89.50 186 LYS A C 1
ATOM 1437 O O . LYS A 1 186 ? 14.195 -5.364 -16.535 1.00 89.50 186 LYS A O 1
ATOM 1442 N N . VAL A 1 187 ? 12.802 -5.697 -14.802 1.00 89.69 187 VAL A N 1
ATOM 1443 C CA . VAL A 1 187 ? 13.699 -5.095 -13.807 1.00 89.69 187 VAL A CA 1
ATOM 1444 C C . VAL A 1 187 ? 14.760 -6.121 -13.412 1.00 89.69 187 VAL A C 1
ATOM 1446 O O . VAL A 1 187 ? 14.436 -7.274 -13.143 1.00 89.69 187 VAL A O 1
ATOM 1449 N N . PHE A 1 188 ? 16.019 -5.698 -13.379 1.00 87.19 188 PHE A N 1
ATOM 1450 C CA . PHE A 1 188 ? 17.142 -6.497 -12.898 1.00 87.19 188 PHE A CA 1
ATOM 1451 C C . PHE A 1 188 ? 17.637 -5.927 -11.576 1.00 87.19 188 PHE A C 1
ATOM 1453 O O . PHE A 1 188 ? 17.707 -4.711 -11.415 1.00 87.19 188 PHE A O 1
ATOM 1460 N N . LEU A 1 189 ? 18.008 -6.795 -10.640 1.00 84.94 189 LEU A N 1
ATOM 1461 C CA . LEU A 1 189 ? 18.680 -6.392 -9.410 1.00 84.94 189 LEU A CA 1
ATOM 1462 C C . LEU A 1 189 ? 20.180 -6.559 -9.605 1.00 84.94 189 LEU A C 1
ATOM 1464 O O . LEU A 1 189 ? 20.658 -7.660 -9.877 1.00 84.94 189 LEU A O 1
ATOM 1468 N N . VAL A 1 190 ? 20.909 -5.453 -9.496 1.00 82.50 190 VAL A N 1
ATOM 1469 C CA . VAL A 1 190 ? 22.356 -5.428 -9.709 1.00 82.50 190 VAL A CA 1
ATOM 1470 C C . VAL A 1 190 ? 23.036 -5.099 -8.393 1.00 82.50 190 VAL A C 1
ATOM 1472 O O . VAL A 1 190 ? 22.645 -4.123 -7.751 1.00 82.50 190 VAL A O 1
ATOM 1475 N N . PRO A 1 191 ? 24.033 -5.886 -7.961 1.00 78.00 191 PRO A N 1
ATOM 1476 C CA . PRO A 1 191 ? 24.844 -5.518 -6.817 1.00 78.00 191 PRO A CA 1
ATOM 1477 C C . PRO A 1 191 ? 25.704 -4.313 -7.192 1.00 78.00 191 PRO A C 1
ATOM 1479 O O . PRO A 1 191 ? 26.463 -4.354 -8.161 1.00 78.00 191 PRO A O 1
ATOM 1482 N N . ILE A 1 192 ? 25.576 -3.243 -6.417 1.00 73.00 192 ILE A N 1
ATOM 1483 C CA . ILE A 1 192 ? 26.354 -2.026 -6.587 1.00 73.00 192 ILE A CA 1
ATOM 1484 C C . ILE A 1 192 ? 27.151 -1.755 -5.318 1.00 73.00 192 ILE A C 1
ATOM 1486 O O . ILE A 1 192 ? 26.646 -1.941 -4.210 1.00 73.00 192 ILE A O 1
ATOM 1490 N N . ASN A 1 193 ? 28.395 -1.319 -5.477 1.00 66.62 193 ASN A N 1
ATOM 1491 C CA . ASN A 1 193 ? 29.214 -0.873 -4.360 1.00 66.62 193 ASN A CA 1
ATOM 1492 C C . ASN A 1 193 ? 28.862 0.588 -4.085 1.00 66.62 193 ASN A C 1
ATOM 1494 O O . ASN A 1 193 ? 29.245 1.478 -4.844 1.00 66.62 193 ASN A O 1
ATOM 1498 N N . ILE A 1 194 ? 28.110 0.849 -3.020 1.00 60.00 194 ILE A N 1
ATOM 1499 C CA . ILE A 1 194 ? 27.880 2.226 -2.589 1.00 60.00 194 ILE A CA 1
ATOM 1500 C C . ILE A 1 194 ? 29.003 2.563 -1.617 1.00 60.00 194 ILE A C 1
ATOM 1502 O O . ILE A 1 194 ? 29.143 1.921 -0.579 1.00 60.00 194 ILE A O 1
ATOM 1506 N N . ALA A 1 195 ? 29.825 3.553 -1.965 1.00 52.62 195 ALA A N 1
ATOM 1507 C CA . ALA A 1 195 ? 30.650 4.207 -0.964 1.00 52.62 195 ALA A CA 1
ATOM 1508 C C . ALA A 1 195 ? 29.684 4.947 -0.033 1.00 52.62 195 ALA A C 1
ATOM 1510 O O . ALA A 1 195 ? 29.044 5.912 -0.447 1.00 52.62 195 ALA A O 1
ATOM 1511 N N . THR A 1 196 ? 29.488 4.437 1.181 1.00 50.25 196 THR A N 1
ATOM 1512 C CA . THR A 1 196 ? 28.813 5.199 2.230 1.00 50.25 196 THR A CA 1
ATOM 1513 C C . THR A 1 196 ? 29.723 6.375 2.546 1.00 50.25 196 THR A C 1
ATOM 1515 O O . THR A 1 196 ? 30.861 6.149 2.966 1.00 50.25 196 THR A O 1
ATOM 1518 N N . ASP A 1 197 ? 29.268 7.598 2.269 1.00 42.91 197 ASP A N 1
ATOM 1519 C CA . ASP A 1 197 ? 30.007 8.800 2.645 1.00 42.91 197 ASP A CA 1
ATOM 1520 C C . ASP A 1 197 ? 30.368 8.692 4.128 1.00 42.91 197 ASP A C 1
ATOM 1522 O O . ASP A 1 197 ? 29.513 8.450 4.982 1.00 42.91 197 ASP A O 1
ATOM 1526 N N . LEU A 1 198 ? 31.672 8.770 4.390 1.00 43.09 198 LEU A N 1
ATOM 1527 C CA . LEU A 1 198 ? 32.235 8.852 5.725 1.00 43.09 198 LEU A CA 1
ATOM 1528 C C . LEU A 1 198 ? 31.550 10.024 6.423 1.00 43.09 198 LEU A C 1
ATOM 1530 O O . LEU A 1 198 ? 31.596 11.142 5.906 1.00 43.09 198 LEU A O 1
ATOM 1534 N N . ASP A 1 199 ? 30.939 9.769 7.581 1.00 39.41 199 ASP A N 1
ATOM 1535 C CA . ASP A 1 199 ? 30.587 10.828 8.522 1.00 39.41 199 ASP A CA 1
ATOM 1536 C C . ASP A 1 199 ? 31.766 11.809 8.592 1.00 39.41 199 ASP A C 1
ATOM 1538 O O . ASP A 1 199 ? 32.906 11.408 8.865 1.00 39.41 199 ASP A O 1
ATOM 1542 N N . GLU A 1 200 ? 31.498 13.080 8.284 1.00 41.97 200 GLU A N 1
ATOM 1543 C CA . GLU A 1 200 ? 32.458 14.180 8.351 1.00 41.97 200 GLU A CA 1
ATOM 1544 C C . GLU A 1 200 ? 33.030 14.263 9.777 1.00 41.97 200 GLU A C 1
ATOM 1546 O O . GLU A 1 200 ? 32.500 14.964 10.636 1.00 41.97 200 GLU A O 1
ATOM 1551 N N . GLY A 1 201 ? 34.096 13.519 10.079 1.00 43.91 201 GLY A N 1
ATOM 1552 C CA . GLY A 1 201 ? 34.723 13.629 11.395 1.00 43.91 201 GLY A CA 1
ATOM 1553 C C . GLY A 1 201 ? 35.638 12.515 11.878 1.00 43.91 201 GLY A C 1
ATOM 1554 O O . GLY A 1 201 ? 36.318 12.743 12.876 1.00 43.91 201 GLY A O 1
ATOM 1555 N N . THR A 1 202 ? 35.729 11.346 11.235 1.00 41.12 202 THR A N 1
ATOM 1556 C CA . THR A 1 202 ? 36.663 10.305 11.714 1.00 41.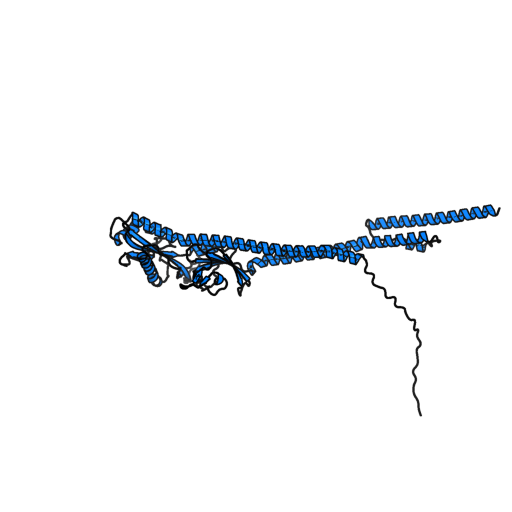12 202 THR A CA 1
ATOM 1557 C C . THR A 1 202 ? 37.566 9.752 10.615 1.00 41.12 202 THR A C 1
ATOM 1559 O O . THR A 1 202 ? 37.191 8.949 9.769 1.00 41.12 202 THR A O 1
ATOM 1562 N N . SER A 1 203 ? 38.810 10.228 10.660 1.00 47.94 203 SER A N 1
ATOM 1563 C CA . SER A 1 203 ? 39.969 9.643 9.998 1.00 47.94 203 SER A CA 1
ATOM 1564 C C . SER A 1 203 ? 40.261 8.267 10.600 1.00 47.94 203 SER A C 1
ATOM 1566 O O . SER A 1 203 ? 40.592 8.194 11.778 1.00 47.94 203 SER A O 1
ATOM 1568 N N . GLU A 1 204 ? 40.129 7.206 9.802 1.00 42.84 204 GLU A N 1
ATOM 1569 C CA . GLU A 1 204 ? 41.163 6.187 9.522 1.00 42.84 204 GLU A CA 1
ATOM 1570 C C . GLU A 1 204 ? 40.533 4.896 8.952 1.00 42.84 204 GLU A C 1
ATOM 1572 O O . GLU A 1 204 ? 39.809 4.165 9.621 1.00 42.84 204 GLU A O 1
ATOM 1577 N N . ASN A 1 205 ? 40.860 4.605 7.688 1.00 45.09 205 ASN A N 1
ATOM 1578 C CA . ASN A 1 205 ? 41.001 3.264 7.101 1.00 45.09 205 ASN A CA 1
ATOM 1579 C C . ASN A 1 205 ? 39.925 2.190 7.369 1.00 45.09 205 ASN A C 1
ATOM 1581 O O . ASN A 1 205 ? 40.246 1.033 7.640 1.00 45.09 205 ASN A O 1
ATOM 1585 N N . SER A 1 206 ? 38.654 2.499 7.120 1.00 43.50 206 SER A N 1
ATOM 1586 C CA . SER A 1 206 ? 37.734 1.475 6.605 1.00 43.50 206 SER A CA 1
ATOM 1587 C C . SER A 1 206 ? 36.691 2.097 5.679 1.00 43.50 206 SER A C 1
ATOM 1589 O O . SER A 1 206 ? 35.656 2.595 6.107 1.00 43.50 206 SER A O 1
ATOM 1591 N N . THR A 1 207 ? 36.949 2.079 4.371 1.00 52.06 207 THR A N 1
ATOM 1592 C CA . THR A 1 207 ? 35.876 2.211 3.381 1.00 52.06 207 THR A CA 1
ATOM 1593 C C . THR A 1 207 ? 35.037 0.943 3.466 1.00 52.06 207 THR A C 1
ATOM 1595 O O . THR A 1 207 ? 35.325 -0.065 2.821 1.00 52.06 207 THR A O 1
ATOM 1598 N N . ASN A 1 208 ? 34.032 0.955 4.339 1.00 51.06 208 ASN A N 1
ATOM 1599 C CA . ASN A 1 208 ? 33.079 -0.135 4.449 1.00 51.06 208 ASN A CA 1
ATOM 1600 C C . ASN A 1 208 ? 32.200 -0.091 3.189 1.00 51.06 208 ASN A C 1
ATOM 1602 O O . ASN A 1 208 ? 31.243 0.669 3.099 1.00 51.06 208 ASN A O 1
ATOM 1606 N N . VAL A 1 209 ? 32.607 -0.822 2.151 1.00 59.28 209 VAL A N 1
ATOM 1607 C CA . VAL A 1 209 ? 31.877 -0.881 0.884 1.00 59.28 209 VAL A CA 1
ATOM 1608 C C . VAL A 1 209 ? 30.665 -1.781 1.082 1.00 59.28 209 VAL A C 1
ATOM 1610 O O . VAL A 1 209 ? 30.777 -3.009 1.060 1.00 59.28 209 VAL A O 1
ATOM 1613 N N . GLU A 1 210 ? 29.498 -1.176 1.278 1.00 64.25 210 GLU A N 1
ATOM 1614 C CA . GLU A 1 210 ? 28.249 -1.921 1.343 1.00 64.25 210 GLU A CA 1
ATOM 1615 C C . GLU A 1 210 ? 27.793 -2.287 -0.078 1.00 64.25 210 GLU A C 1
ATOM 1617 O O . GLU A 1 210 ? 27.550 -1.426 -0.932 1.00 64.25 210 GLU A O 1
ATOM 1622 N N . ARG A 1 211 ? 27.678 -3.594 -0.348 1.00 69.31 211 ARG A N 1
ATOM 1623 C CA . ARG A 1 211 ? 27.048 -4.094 -1.576 1.00 69.31 211 ARG A CA 1
ATOM 1624 C C . ARG A 1 211 ? 25.538 -3.995 -1.440 1.00 69.31 211 ARG A C 1
ATOM 1626 O O . ARG A 1 211 ? 24.904 -4.891 -0.886 1.00 69.31 211 ARG A O 1
ATOM 1633 N N . LYS A 1 212 ? 24.954 -2.947 -2.012 1.00 75.56 212 LYS A N 1
ATOM 1634 C CA . LYS A 1 212 ? 23.501 -2.785 -2.080 1.00 75.56 212 LYS A CA 1
ATOM 1635 C C . LYS A 1 212 ? 22.982 -3.307 -3.416 1.00 75.56 212 LYS A C 1
ATOM 1637 O O . LYS A 1 212 ? 23.532 -2.993 -4.467 1.00 75.56 212 LYS A O 1
ATOM 1642 N N . GLN A 1 213 ? 21.920 -4.110 -3.399 1.00 79.44 213 GLN A N 1
ATOM 1643 C CA . GLN A 1 213 ? 21.227 -4.474 -4.635 1.00 79.44 213 GLN A CA 1
ATOM 1644 C C . GLN A 1 213 ? 20.342 -3.314 -5.074 1.00 79.44 213 GLN A C 1
ATOM 1646 O O . GLN A 1 213 ? 19.515 -2.836 -4.298 1.00 79.44 213 GLN A O 1
ATOM 1651 N N . VAL A 1 214 ? 20.514 -2.866 -6.315 1.00 81.44 214 VAL A N 1
ATOM 1652 C CA . VAL A 1 214 ? 19.740 -1.763 -6.878 1.00 81.44 214 VAL A CA 1
ATOM 1653 C C . VAL A 1 214 ? 18.935 -2.238 -8.082 1.00 81.44 214 VAL A C 1
ATOM 1655 O O . VAL A 1 214 ? 19.492 -2.878 -8.979 1.00 81.44 214 VAL A O 1
ATOM 1658 N N . PRO A 1 215 ? 17.624 -1.938 -8.119 1.00 87.19 215 PRO A N 1
ATOM 1659 C CA . PRO A 1 215 ? 16.790 -2.255 -9.260 1.00 87.19 215 PRO A CA 1
ATOM 1660 C C . PRO A 1 215 ? 17.093 -1.316 -10.418 1.00 87.19 215 PRO A C 1
ATOM 1662 O O . PRO A 1 215 ? 17.021 -0.088 -10.297 1.00 87.19 215 PRO A O 1
ATOM 1665 N N . ILE A 1 216 ? 17.390 -1.919 -11.560 1.00 88.50 216 ILE A N 1
ATOM 1666 C CA . ILE A 1 216 ? 17.614 -1.236 -12.824 1.00 88.50 216 ILE A CA 1
ATOM 1667 C C . ILE A 1 216 ? 16.635 -1.743 -13.876 1.00 88.50 216 ILE A C 1
ATOM 1669 O O . ILE A 1 216 ? 16.217 -2.902 -13.864 1.00 88.50 216 ILE A O 1
ATOM 1673 N N . LYS A 1 217 ? 16.298 -0.885 -14.830 1.00 91.12 217 LYS A N 1
ATOM 1674 C CA . LYS A 1 217 ? 15.511 -1.255 -16.004 1.00 91.12 217 LYS A CA 1
ATOM 1675 C C . LYS A 1 217 ? 16.197 -0.727 -17.253 1.00 91.12 217 LYS A C 1
ATOM 1677 O O . LYS A 1 217 ? 16.669 0.405 -17.264 1.00 91.12 217 LYS A O 1
ATOM 1682 N N . LEU A 1 218 ? 16.291 -1.556 -18.285 1.00 92.25 218 LEU A N 1
ATOM 1683 C CA . LEU A 1 218 ? 16.885 -1.171 -19.557 1.00 92.25 218 LEU A CA 1
ATOM 1684 C C . LEU A 1 218 ? 15.784 -0.722 -20.507 1.00 92.25 218 LEU A C 1
ATOM 1686 O O . LEU A 1 218 ? 14.755 -1.387 -20.658 1.00 92.25 218 LEU A O 1
ATOM 1690 N N . TYR A 1 219 ? 16.047 0.389 -21.171 1.00 94.31 219 TYR A N 1
ATOM 1691 C CA . TYR A 1 219 ? 15.206 0.928 -22.219 1.00 94.31 219 TYR A CA 1
ATOM 1692 C C . TYR A 1 219 ? 16.041 1.070 -23.477 1.00 94.31 219 TYR A C 1
ATOM 1694 O O . TYR A 1 219 ? 17.153 1.591 -23.430 1.00 94.31 219 TYR A O 1
ATOM 1702 N N . ALA A 1 220 ? 15.517 0.597 -24.597 1.00 94.81 220 ALA A N 1
ATOM 1703 C CA . ALA A 1 220 ? 16.188 0.690 -25.878 1.00 94.81 220 ALA A CA 1
ATOM 1704 C C . ALA A 1 220 ? 15.232 1.245 -26.925 1.00 94.81 220 ALA A C 1
ATOM 1706 O O . ALA A 1 220 ? 14.044 0.930 -26.932 1.00 94.81 220 ALA A O 1
ATOM 1707 N N . THR A 1 221 ? 15.753 2.085 -27.808 1.00 95.25 221 THR A N 1
ATOM 1708 C CA . THR A 1 221 ? 14.993 2.627 -28.931 1.00 95.25 221 THR A CA 1
ATOM 1709 C C . THR A 1 221 ? 15.854 2.651 -30.180 1.00 95.25 221 THR A C 1
ATOM 1711 O O . THR A 1 221 ? 17.086 2.708 -30.109 1.00 95.25 221 THR A O 1
ATOM 1714 N N . VAL A 1 222 ? 15.195 2.601 -31.329 1.00 94.19 222 VAL A N 1
ATOM 1715 C CA . VAL A 1 222 ? 15.839 2.669 -32.636 1.00 94.19 222 VAL A CA 1
ATOM 1716 C C . VAL A 1 222 ? 15.986 4.125 -33.055 1.00 94.19 222 VAL A C 1
ATOM 1718 O O . VAL A 1 222 ? 15.066 4.929 -32.919 1.00 94.19 222 VAL A O 1
ATOM 1721 N N . LEU A 1 223 ? 17.156 4.450 -33.586 1.00 90.75 223 LEU A N 1
ATOM 1722 C CA . LEU A 1 223 ? 17.465 5.720 -34.213 1.00 90.75 223 LEU A CA 1
ATOM 1723 C C . LEU A 1 223 ? 17.269 5.589 -35.721 1.00 90.75 223 LEU A C 1
ATOM 1725 O O . LEU A 1 223 ? 17.786 4.658 -36.353 1.00 90.75 223 LEU A O 1
ATOM 1729 N N . ARG A 1 224 ? 16.518 6.530 -36.292 1.00 89.88 224 ARG A N 1
ATOM 1730 C CA . ARG A 1 224 ? 16.140 6.526 -37.705 1.00 89.88 224 ARG A CA 1
ATOM 1731 C C . ARG A 1 224 ? 16.827 7.627 -38.478 1.00 89.88 224 ARG A C 1
ATOM 1733 O O . ARG A 1 224 ? 17.144 8.677 -37.934 1.00 89.88 224 ARG A O 1
ATOM 1740 N N . SER A 1 225 ? 17.017 7.385 -39.766 1.00 88.38 225 SER A N 1
ATOM 1741 C CA . SER A 1 225 ? 17.420 8.410 -40.716 1.00 88.38 225 SER A CA 1
ATOM 1742 C C . SER A 1 225 ? 16.665 8.202 -42.014 1.00 88.38 225 SER A C 1
ATOM 1744 O O . SER A 1 225 ? 16.725 7.120 -42.595 1.00 88.38 225 SER A O 1
ATOM 1746 N N . LYS A 1 226 ? 15.913 9.223 -42.440 1.00 85.94 226 LYS A N 1
ATOM 1747 C CA . LYS A 1 226 ? 14.999 9.136 -43.594 1.00 85.94 226 LYS A CA 1
ATOM 1748 C C . LYS A 1 226 ? 14.027 7.943 -43.481 1.00 85.94 226 LYS A C 1
ATOM 1750 O O . LYS A 1 226 ? 13.757 7.272 -44.470 1.00 85.94 226 LYS A O 1
ATOM 1755 N N . GLY A 1 227 ? 13.540 7.662 -42.268 1.00 85.88 227 GLY A N 1
ATOM 1756 C CA . GLY A 1 227 ? 12.638 6.543 -41.958 1.00 85.88 227 GLY A CA 1
ATOM 1757 C C . GLY A 1 227 ? 13.318 5.185 -41.726 1.00 85.88 227 GLY A C 1
ATOM 1758 O O . GLY A 1 227 ? 12.741 4.316 -41.067 1.00 85.88 227 GLY A O 1
ATOM 1759 N N . GLU A 1 228 ? 14.562 5.004 -42.170 1.00 89.06 228 GLU A N 1
ATOM 1760 C CA . GLU A 1 228 ? 15.271 3.726 -42.065 1.00 89.06 228 GLU A CA 1
ATOM 1761 C C . GLU A 1 228 ? 15.989 3.568 -40.712 1.00 89.06 228 GLU A C 1
ATOM 1763 O O . GLU A 1 228 ? 16.597 4.528 -40.225 1.00 89.06 228 GLU A O 1
ATOM 1768 N N . PRO A 1 229 ? 15.951 2.376 -40.085 1.00 90.94 229 PRO A N 1
ATOM 1769 C CA . PRO A 1 229 ? 16.659 2.105 -38.839 1.00 90.94 229 PRO A CA 1
ATOM 1770 C C . PRO A 1 229 ? 18.172 2.027 -39.084 1.00 90.94 229 PRO A C 1
ATOM 1772 O O . PRO A 1 229 ? 18.672 1.141 -39.780 1.00 90.94 229 PRO A O 1
ATOM 1775 N N . VAL A 1 230 ? 18.923 2.954 -38.491 1.00 89.81 230 VAL A N 1
ATOM 1776 C CA . VAL A 1 230 ? 20.379 3.051 -38.692 1.00 89.81 230 VAL A CA 1
ATOM 1777 C C . VAL A 1 230 ? 21.181 2.633 -37.463 1.00 89.81 230 VAL A C 1
ATOM 1779 O O . VAL A 1 230 ? 22.311 2.168 -37.598 1.00 89.81 230 VAL A O 1
ATOM 1782 N N . ALA A 1 231 ? 20.595 2.760 -36.274 1.00 90.38 231 ALA A N 1
ATOM 1783 C CA . ALA A 1 231 ? 21.222 2.389 -35.014 1.00 90.38 231 ALA A CA 1
ATOM 1784 C C . ALA A 1 231 ? 20.174 2.129 -33.927 1.00 90.38 231 ALA A C 1
ATOM 1786 O O . ALA A 1 231 ? 19.001 2.451 -34.088 1.00 90.38 231 ALA A O 1
ATOM 1787 N N . SER A 1 232 ? 20.614 1.607 -32.789 1.00 91.88 232 SER A N 1
ATOM 1788 C CA . SER A 1 232 ? 19.840 1.575 -31.550 1.00 91.88 232 SER A CA 1
ATOM 1789 C C . SER A 1 232 ? 20.642 2.163 -30.407 1.00 91.88 232 SER A C 1
ATOM 1791 O O . SER A 1 232 ? 21.855 1.952 -30.315 1.00 91.88 232 SER A O 1
ATOM 1793 N N . ILE A 1 233 ? 19.943 2.857 -29.520 1.00 91.19 233 ILE A N 1
ATOM 1794 C CA . ILE A 1 233 ? 20.501 3.388 -28.287 1.00 91.19 233 ILE A CA 1
ATOM 1795 C C . ILE A 1 233 ? 19.837 2.709 -27.094 1.00 91.19 233 ILE A C 1
ATOM 1797 O O . ILE A 1 233 ? 18.623 2.502 -27.081 1.00 91.19 233 ILE A O 1
ATOM 1801 N N . VAL A 1 234 ? 20.643 2.359 -26.095 1.00 92.00 234 VAL A N 1
ATOM 1802 C CA . VAL A 1 234 ? 20.189 1.745 -24.847 1.00 92.00 234 VAL A CA 1
ATOM 1803 C C . VAL A 1 234 ? 20.517 2.673 -23.695 1.00 92.00 234 VAL A C 1
ATOM 1805 O O . VAL A 1 234 ? 21.660 3.100 -23.541 1.00 92.00 234 VAL A O 1
ATOM 1808 N N . SER A 1 235 ? 19.530 2.940 -22.850 1.00 90.06 235 SER A N 1
ATOM 1809 C CA . SER A 1 235 ? 19.711 3.605 -21.569 1.00 90.06 235 SER A CA 1
ATOM 1810 C C . SER A 1 235 ? 19.369 2.663 -20.424 1.00 90.06 235 SER A C 1
ATOM 1812 O O . SER A 1 235 ? 18.453 1.842 -20.508 1.00 90.06 235 SER A O 1
ATOM 1814 N N . LEU A 1 236 ? 20.129 2.791 -19.344 1.00 88.06 236 LEU A N 1
ATOM 1815 C CA . LEU A 1 236 ? 19.885 2.104 -18.090 1.00 88.06 236 LEU A CA 1
ATOM 1816 C C . LEU A 1 236 ? 19.219 3.088 -17.140 1.00 88.06 236 LEU A C 1
ATOM 1818 O O . LEU A 1 236 ? 19.797 4.122 -16.844 1.00 88.06 236 LEU A O 1
ATOM 1822 N N . ALA A 1 237 ? 18.030 2.766 -16.645 1.00 88.94 237 ALA A N 1
ATOM 1823 C CA . ALA A 1 237 ? 17.346 3.544 -15.625 1.00 88.94 237 ALA A CA 1
ATOM 1824 C C . ALA A 1 237 ? 17.551 2.915 -14.248 1.00 88.94 237 ALA A C 1
ATOM 1826 O O . ALA A 1 237 ? 17.169 1.766 -14.017 1.00 88.94 237 ALA A O 1
ATOM 1827 N N . ILE A 1 238 ? 18.117 3.688 -13.331 1.00 85.81 238 ILE A N 1
ATOM 1828 C CA . ILE A 1 238 ? 18.261 3.335 -11.924 1.00 85.81 238 ILE A CA 1
ATOM 1829 C C . ILE A 1 238 ? 16.976 3.742 -11.200 1.00 85.81 238 ILE A C 1
ATOM 1831 O O . ILE A 1 238 ? 16.575 4.905 -11.208 1.00 85.81 238 ILE A O 1
ATOM 1835 N N . LEU A 1 239 ? 16.319 2.789 -10.541 1.00 85.06 239 LEU A N 1
ATOM 1836 C CA . LEU A 1 239 ? 14.996 3.004 -9.951 1.00 85.06 239 LEU A CA 1
ATOM 1837 C C . LEU A 1 239 ? 15.044 3.498 -8.489 1.00 85.06 239 LEU A C 1
ATOM 1839 O O . LEU A 1 239 ? 14.089 3.324 -7.735 1.00 85.06 239 LEU A O 1
ATOM 1843 N N . THR A 1 240 ? 16.122 4.172 -8.077 1.00 81.56 240 THR A N 1
ATOM 1844 C CA . THR A 1 240 ? 16.315 4.735 -6.718 1.00 81.56 240 THR A CA 1
ATOM 1845 C C . THR A 1 240 ? 15.210 5.714 -6.317 1.00 81.56 240 THR A C 1
ATOM 1847 O O . THR A 1 240 ? 14.788 5.750 -5.160 1.00 81.56 240 THR A O 1
ATOM 1850 N N . LYS A 1 241 ? 14.668 6.473 -7.277 1.00 86.25 241 LYS A N 1
ATOM 1851 C CA . LYS A 1 241 ? 13.541 7.394 -7.043 1.00 86.25 241 LYS A CA 1
ATOM 1852 C C . LYS A 1 241 ? 12.263 6.682 -6.598 1.00 86.25 241 LYS A C 1
ATOM 1854 O O . LYS A 1 241 ? 11.469 7.289 -5.884 1.00 86.25 241 LYS A O 1
ATOM 1859 N N . ILE A 1 242 ? 12.082 5.408 -6.961 1.00 89.69 242 ILE A N 1
ATOM 1860 C CA . ILE A 1 242 ? 10.954 4.597 -6.485 1.00 89.69 242 ILE A CA 1
ATOM 1861 C C . ILE A 1 242 ? 11.069 4.379 -4.978 1.00 89.69 242 ILE A C 1
ATOM 1863 O O . ILE A 1 242 ? 10.068 4.513 -4.283 1.00 89.69 242 ILE A O 1
ATOM 1867 N N . GLN A 1 243 ? 12.275 4.108 -4.461 1.00 88.25 243 GLN A N 1
ATOM 1868 C CA . GLN A 1 243 ? 12.484 3.929 -3.021 1.00 88.25 243 GLN A CA 1
ATOM 1869 C C . GLN A 1 243 ? 12.091 5.192 -2.255 1.00 88.25 243 GLN A C 1
ATOM 1871 O O . GLN A 1 243 ? 11.302 5.120 -1.317 1.00 88.25 243 GLN A O 1
ATOM 1876 N N . LYS A 1 244 ? 12.551 6.363 -2.712 1.00 88.06 244 LYS A N 1
ATOM 1877 C CA . LYS A 1 244 ? 12.170 7.644 -2.103 1.00 88.06 244 LYS A CA 1
ATOM 1878 C C . LYS A 1 244 ? 10.656 7.875 -2.144 1.00 88.06 244 LYS A C 1
ATOM 1880 O O . LYS A 1 244 ? 10.065 8.206 -1.122 1.00 88.06 244 LYS A O 1
ATOM 1885 N N . ALA A 1 245 ? 10.020 7.637 -3.293 1.00 91.19 245 ALA A N 1
ATOM 1886 C CA . ALA A 1 245 ? 8.571 7.772 -3.421 1.00 91.19 245 ALA A CA 1
ATOM 1887 C C . ALA A 1 245 ? 7.820 6.829 -2.463 1.00 91.19 245 ALA A C 1
ATOM 1889 O O . ALA A 1 245 ? 6.858 7.240 -1.820 1.00 91.19 245 ALA A O 1
ATOM 1890 N N . LEU A 1 246 ? 8.270 5.578 -2.325 1.00 91.94 246 LEU A N 1
ATOM 1891 C CA . LEU A 1 246 ? 7.682 4.617 -1.393 1.00 91.94 246 LEU A CA 1
ATOM 1892 C C . LEU A 1 246 ? 7.802 5.074 0.062 1.00 91.94 246 LEU A C 1
ATOM 1894 O O . LEU A 1 246 ? 6.832 4.935 0.798 1.00 91.94 246 LEU A O 1
ATOM 1898 N N . VAL A 1 247 ? 8.934 5.656 0.465 1.00 91.06 247 VAL A N 1
ATOM 1899 C CA . VAL A 1 247 ? 9.113 6.230 1.810 1.00 91.06 247 VAL A CA 1
ATOM 1900 C C . VAL A 1 247 ? 8.140 7.392 2.050 1.00 91.06 247 VAL A C 1
ATOM 1902 O O . VAL A 1 247 ? 7.492 7.442 3.096 1.00 91.06 247 VAL A O 1
ATOM 1905 N N . ASP A 1 248 ? 7.957 8.281 1.068 1.00 91.62 248 ASP A N 1
ATOM 1906 C CA . ASP A 1 248 ? 7.069 9.448 1.195 1.00 91.62 248 ASP A CA 1
ATOM 1907 C C . ASP A 1 248 ? 5.594 9.052 1.423 1.00 91.62 248 ASP A C 1
ATOM 1909 O O . ASP A 1 248 ? 4.888 9.678 2.231 1.00 91.62 248 ASP A O 1
ATOM 1913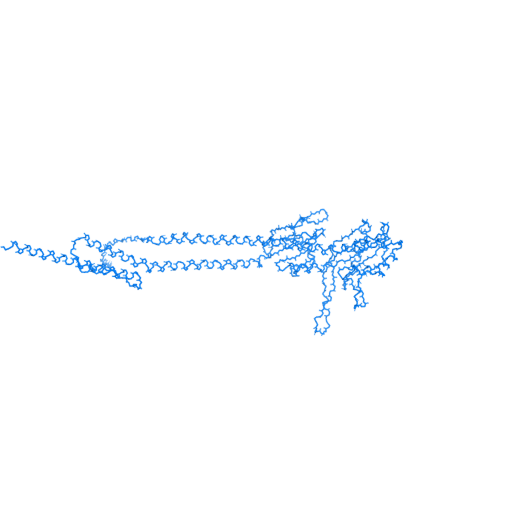 N N . TYR A 1 249 ? 5.134 7.989 0.747 1.00 91.88 249 TYR A N 1
ATOM 1914 C CA . TYR A 1 249 ? 3.791 7.415 0.920 1.00 91.88 249 TYR A CA 1
ATOM 1915 C C . TYR A 1 249 ? 3.696 6.406 2.080 1.00 91.88 249 TYR A C 1
ATOM 1917 O O . TYR A 1 249 ? 2.607 6.172 2.607 1.00 91.88 249 TYR A O 1
ATOM 1925 N N . GLY A 1 250 ? 4.817 5.811 2.489 1.00 82.94 250 GLY A N 1
ATOM 1926 C CA . GLY A 1 250 ? 4.908 4.688 3.429 1.00 82.94 250 GLY A CA 1
ATOM 1927 C C . GLY A 1 250 ? 4.853 5.062 4.910 1.00 82.94 250 GLY A C 1
ATOM 1928 O O . GLY A 1 250 ? 5.137 4.234 5.768 1.00 82.94 250 GLY A O 1
ATOM 1929 N N . ARG A 1 251 ? 4.484 6.306 5.239 1.00 83.62 251 ARG A N 1
ATOM 1930 C CA . ARG A 1 251 ? 4.431 6.790 6.632 1.00 83.62 251 ARG A CA 1
ATOM 1931 C C . ARG A 1 251 ? 3.416 6.045 7.498 1.00 83.62 251 ARG A C 1
ATOM 1933 O O . ARG A 1 251 ? 3.655 5.822 8.679 1.00 83.62 251 ARG A O 1
ATOM 1940 N N . GLU A 1 252 ? 2.277 5.687 6.914 1.00 82.19 252 GLU A N 1
ATOM 1941 C CA . GLU A 1 252 ? 1.173 5.024 7.624 1.00 82.19 252 GLU A CA 1
ATOM 1942 C C . GLU A 1 252 ? 1.031 3.547 7.250 1.00 82.19 252 GLU A C 1
ATOM 1944 O O . GLU A 1 252 ? 0.535 2.749 8.045 1.00 82.19 252 GLU A O 1
ATOM 1949 N N . PHE A 1 253 ? 1.469 3.183 6.045 1.00 88.81 253 PHE A N 1
ATOM 1950 C CA . PHE A 1 253 ? 1.307 1.856 5.465 1.00 88.81 253 PHE A CA 1
ATOM 1951 C C . PHE A 1 253 ? 2.670 1.280 5.114 1.00 88.81 253 PHE A C 1
ATOM 1953 O O . PHE A 1 253 ? 3.535 1.988 4.607 1.00 88.81 253 PHE A O 1
ATOM 1960 N N . ILE A 1 254 ? 2.831 -0.026 5.289 1.00 91.19 254 ILE A N 1
ATOM 1961 C CA . ILE A 1 254 ? 3.973 -0.730 4.716 1.00 91.19 254 ILE A CA 1
ATOM 1962 C C . ILE A 1 254 ? 3.750 -0.808 3.213 1.00 91.19 254 ILE A C 1
ATOM 1964 O O . ILE A 1 254 ? 2.715 -1.322 2.785 1.00 91.19 254 ILE A O 1
ATOM 1968 N N . LEU A 1 255 ? 4.710 -0.310 2.433 1.00 94.56 255 LEU A N 1
ATOM 1969 C CA . LEU A 1 255 ? 4.674 -0.327 0.976 1.00 94.56 255 LEU A CA 1
ATOM 1970 C C . LEU A 1 255 ? 5.887 -1.057 0.412 1.00 94.56 255 LEU A C 1
ATOM 1972 O O . LEU A 1 255 ? 7.017 -0.833 0.848 1.00 94.56 255 LEU A O 1
ATOM 1976 N N . PHE A 1 256 ? 5.653 -1.886 -0.597 1.00 94.94 256 PHE A N 1
ATOM 1977 C CA . PHE A 1 256 ? 6.711 -2.524 -1.369 1.00 94.94 256 PHE A CA 1
ATOM 1978 C C . PHE A 1 256 ? 6.237 -2.824 -2.791 1.00 94.94 256 PHE A C 1
ATOM 1980 O O . PHE A 1 256 ? 5.040 -2.825 -3.071 1.00 94.94 256 PHE A O 1
ATOM 1987 N N . VAL A 1 257 ? 7.177 -3.038 -3.704 1.00 94.56 257 VAL A N 1
ATOM 1988 C CA . VAL A 1 257 ? 6.919 -3.283 -5.125 1.00 94.56 257 VAL A CA 1
ATOM 1989 C C . VAL A 1 257 ? 7.541 -4.609 -5.526 1.00 94.56 257 VAL A C 1
ATOM 1991 O O . VAL A 1 257 ? 8.700 -4.875 -5.198 1.00 94.56 257 VAL A O 1
ATOM 1994 N N . THR A 1 258 ? 6.783 -5.411 -6.270 1.00 94.06 258 THR A N 1
ATOM 1995 C CA . THR A 1 258 ? 7.268 -6.646 -6.886 1.00 94.06 258 THR A CA 1
ATOM 1996 C C . THR A 1 258 ? 7.192 -6.578 -8.405 1.00 94.06 258 THR A C 1
ATOM 1998 O O . THR A 1 258 ? 6.456 -5.767 -8.979 1.00 94.06 258 THR A O 1
ATOM 2001 N N . ASP A 1 259 ? 7.932 -7.464 -9.062 1.00 91.44 259 ASP A N 1
ATOM 2002 C CA . ASP A 1 259 ? 7.705 -7.786 -10.470 1.00 91.44 259 ASP A CA 1
ATOM 2003 C C . ASP A 1 259 ? 6.496 -8.730 -10.656 1.00 91.44 259 ASP A C 1
ATOM 2005 O O . ASP A 1 259 ? 5.812 -9.111 -9.696 1.00 91.44 259 ASP A O 1
ATOM 2009 N N . SER A 1 260 ? 6.229 -9.105 -11.911 1.00 86.19 260 SER A N 1
ATOM 2010 C CA . SER A 1 260 ? 5.191 -10.071 -12.298 1.00 86.19 260 SER A CA 1
ATOM 2011 C C . SER A 1 260 ? 5.417 -11.484 -11.771 1.00 86.19 260 SER A C 1
ATOM 2013 O O . SER A 1 260 ? 4.467 -12.261 -11.693 1.00 86.19 260 SER A O 1
ATOM 2015 N N . ASP A 1 261 ? 6.657 -11.818 -11.421 1.00 87.56 261 ASP A N 1
ATOM 2016 C CA . ASP A 1 261 ? 7.044 -13.131 -10.924 1.00 87.56 261 ASP A CA 1
ATOM 2017 C C . ASP A 1 261 ? 6.890 -13.234 -9.396 1.00 87.56 261 ASP A C 1
ATOM 2019 O O . ASP A 1 261 ? 6.841 -14.344 -8.869 1.00 87.56 261 ASP A O 1
ATOM 2023 N N . GLY A 1 262 ? 6.685 -12.105 -8.707 1.00 90.25 262 GLY A N 1
ATOM 2024 C CA . GLY A 1 262 ? 6.508 -12.017 -7.258 1.00 90.25 262 GLY A CA 1
ATOM 2025 C C . GLY A 1 262 ? 7.801 -11.715 -6.504 1.00 90.25 262 GLY A C 1
ATOM 2026 O O . GLY A 1 262 ? 7.828 -11.840 -5.282 1.00 90.25 262 GLY A O 1
ATOM 2027 N N . ARG A 1 263 ? 8.869 -11.320 -7.201 1.00 91.69 263 ARG A N 1
ATOM 2028 C CA . ARG A 1 263 ? 10.152 -10.971 -6.583 1.00 91.69 263 ARG A CA 1
ATOM 2029 C C . ARG A 1 263 ? 10.122 -9.549 -6.057 1.00 91.69 263 ARG A C 1
ATOM 2031 O O . ARG A 1 263 ? 9.658 -8.639 -6.746 1.00 91.69 263 ARG A O 1
ATOM 2038 N N . LEU A 1 264 ? 10.641 -9.353 -4.851 1.00 92.50 264 LEU A N 1
ATOM 2039 C CA . LEU A 1 264 ? 10.762 -8.037 -4.237 1.00 92.50 264 LEU A CA 1
ATOM 2040 C C . LEU A 1 264 ? 11.783 -7.173 -4.987 1.00 92.50 264 LEU A C 1
ATOM 2042 O O . LEU A 1 264 ? 12.939 -7.564 -5.138 1.00 92.50 264 LEU A O 1
ATOM 2046 N N . LEU A 1 265 ? 11.367 -5.973 -5.398 1.00 91.19 265 LEU A N 1
ATOM 2047 C CA . LEU A 1 265 ? 12.237 -5.002 -6.068 1.00 91.19 265 LEU A CA 1
ATOM 2048 C C . LEU A 1 265 ? 12.644 -3.855 -5.146 1.00 91.19 265 LEU A C 1
ATOM 2050 O O . LEU A 1 265 ? 13.815 -3.494 -5.086 1.00 91.19 265 LEU A O 1
ATOM 2054 N N . VAL A 1 266 ? 11.667 -3.253 -4.464 1.00 90.38 266 VAL A N 1
ATOM 2055 C CA . VAL A 1 266 ? 11.870 -2.094 -3.583 1.00 90.38 266 VAL A CA 1
ATOM 2056 C C . VAL A 1 266 ? 10.868 -2.152 -2.438 1.00 90.38 266 VAL A C 1
ATOM 2058 O O . VAL A 1 266 ? 9.712 -2.513 -2.653 1.00 90.38 266 VAL A O 1
ATOM 2061 N N . GLN A 1 267 ? 11.280 -1.732 -1.247 1.00 91.12 267 GLN A N 1
ATOM 2062 C CA . GLN A 1 267 ? 10.410 -1.537 -0.089 1.00 91.12 267 GLN A CA 1
ATOM 2063 C C . GLN A 1 267 ? 10.645 -0.165 0.551 1.00 91.12 267 GLN A C 1
ATOM 2065 O O . GLN A 1 267 ? 11.703 0.437 0.372 1.00 91.12 267 GLN A O 1
ATOM 2070 N N . ALA A 1 268 ? 9.629 0.347 1.248 1.00 89.81 268 ALA A N 1
ATOM 2071 C CA . ALA A 1 268 ? 9.721 1.599 2.000 1.00 89.81 268 ALA A CA 1
ATOM 2072 C C . ALA A 1 268 ? 10.529 1.446 3.302 1.00 89.81 268 ALA A C 1
ATOM 2074 O O . ALA A 1 268 ? 11.172 2.395 3.736 1.00 89.81 268 ALA A O 1
ATOM 2075 N N . ASP A 1 269 ? 10.479 0.265 3.922 1.00 84.44 269 ASP A N 1
ATOM 2076 C CA . ASP A 1 269 ? 11.168 -0.066 5.173 1.00 84.44 269 ASP A CA 1
ATOM 2077 C C . ASP A 1 269 ? 12.063 -1.282 4.918 1.00 84.44 269 ASP A C 1
ATOM 2079 O O . ASP A 1 269 ? 11.564 -2.367 4.614 1.00 84.44 269 ASP A O 1
ATOM 2083 N N . ASP A 1 270 ? 13.380 -1.083 4.994 1.00 71.69 270 ASP A N 1
ATOM 2084 C CA . ASP A 1 270 ? 14.392 -2.057 4.564 1.00 71.69 270 ASP A CA 1
ATOM 2085 C C . ASP A 1 270 ? 14.471 -3.312 5.464 1.00 71.69 270 ASP A C 1
ATOM 2087 O O . ASP A 1 270 ? 15.189 -4.256 5.142 1.00 71.69 270 ASP A O 1
ATOM 2091 N N . ASN A 1 271 ? 13.701 -3.366 6.558 1.00 78.88 271 ASN A N 1
ATOM 2092 C CA . ASN A 1 271 ? 13.750 -4.450 7.545 1.00 78.88 271 ASN A CA 1
ATOM 2093 C C . ASN A 1 271 ? 12.639 -5.502 7.411 1.00 78.88 271 ASN A C 1
ATOM 2095 O O . ASN A 1 271 ? 12.570 -6.414 8.234 1.00 78.88 271 ASN A O 1
ATOM 2099 N N . ILE A 1 272 ? 11.732 -5.367 6.440 1.00 82.75 272 ILE A N 1
ATOM 2100 C CA . ILE A 1 272 ? 10.531 -6.217 6.380 1.00 82.75 272 ILE A CA 1
ATOM 2101 C C . ILE A 1 272 ? 10.814 -7.528 5.658 1.00 82.75 272 ILE A C 1
ATOM 2103 O O . ILE A 1 272 ? 10.532 -8.601 6.186 1.00 82.75 272 ILE A O 1
ATOM 2107 N N . PHE A 1 273 ? 11.367 -7.433 4.455 1.00 87.00 273 PHE A N 1
ATOM 2108 C CA . PHE A 1 273 ? 11.738 -8.582 3.643 1.00 87.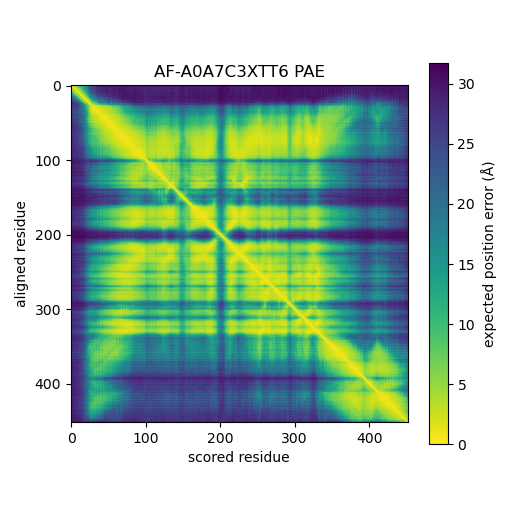00 273 PHE A CA 1
ATOM 2109 C C . PHE A 1 273 ? 13.216 -8.474 3.256 1.00 87.00 273 PHE A C 1
ATOM 2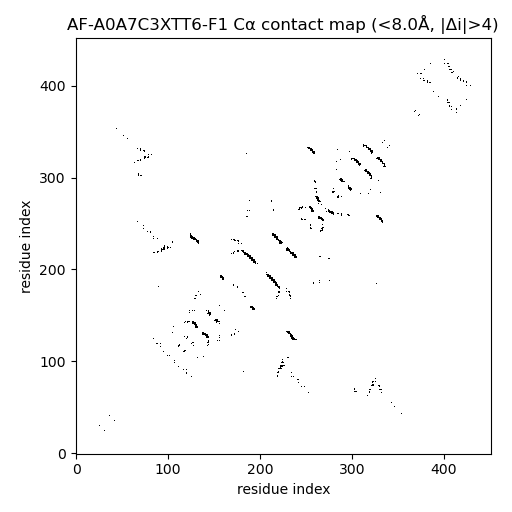111 O O . PHE A 1 273 ? 13.685 -7.372 2.948 1.00 8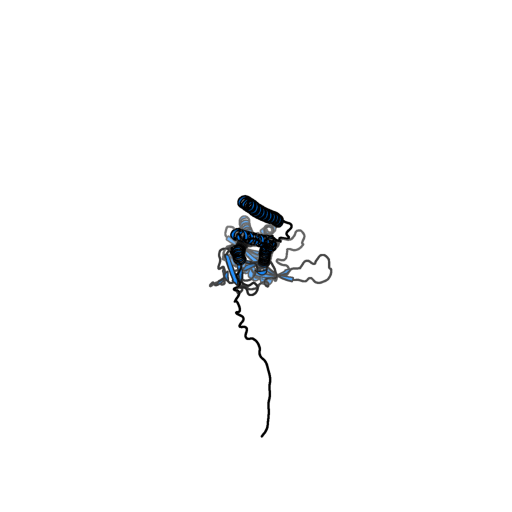7.00 273 PHE A O 1
ATOM 2118 N N . PRO A 1 274 ? 13.971 -9.583 3.241 1.00 85.19 274 PRO A N 1
ATOM 2119 C CA . PRO A 1 274 ? 15.289 -9.621 2.629 1.00 85.19 274 PRO A CA 1
ATOM 2120 C C . PRO A 1 274 ? 15.289 -9.074 1.186 1.00 85.19 274 PRO A C 1
ATOM 2122 O O . PRO A 1 274 ? 14.370 -9.355 0.409 1.00 85.19 274 PRO A O 1
ATOM 2125 N N . PRO A 1 275 ? 16.331 -8.329 0.772 1.00 81.00 275 PRO A N 1
ATOM 2126 C CA . PRO A 1 275 ? 16.469 -7.888 -0.614 1.00 81.00 275 PRO A CA 1
ATOM 2127 C C . PRO A 1 275 ? 16.453 -9.072 -1.593 1.00 81.00 275 PRO A C 1
ATOM 2129 O O . PRO A 1 275 ? 17.100 -10.088 -1.339 1.00 81.00 275 PRO A O 1
ATOM 2132 N N . ASN A 1 276 ? 15.772 -8.920 -2.738 1.00 82.56 276 ASN A N 1
ATOM 2133 C CA . ASN A 1 276 ? 15.627 -9.960 -3.774 1.00 82.56 276 ASN A CA 1
ATOM 2134 C C . ASN A 1 276 ? 14.914 -11.244 -3.302 1.00 82.56 276 ASN A C 1
ATOM 2136 O O . ASN A 1 276 ? 15.112 -12.318 -3.874 1.00 82.56 276 ASN A O 1
ATOM 2140 N N . GLU A 1 277 ? 14.098 -11.164 -2.251 1.00 89.62 277 GLU A N 1
ATOM 2141 C CA . GLU A 1 277 ? 13.290 -12.303 -1.831 1.00 89.62 277 GLU A CA 1
ATOM 2142 C C . GLU A 1 277 ? 12.194 -12.621 -2.863 1.00 89.62 277 GLU A C 1
ATOM 2144 O O . GLU A 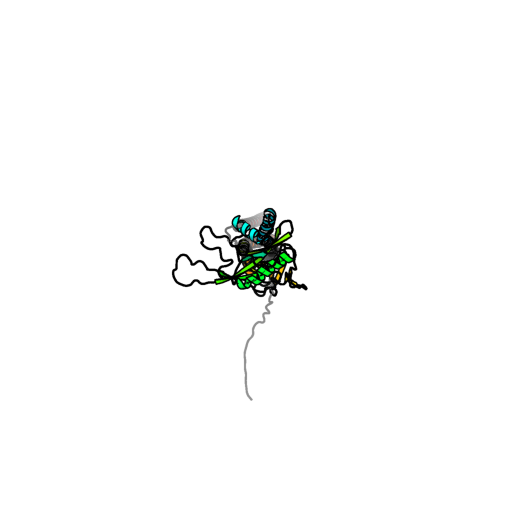1 277 ? 11.529 -11.734 -3.409 1.00 89.62 277 GLU A O 1
ATOM 2149 N N . ASP A 1 278 ? 11.997 -13.914 -3.123 1.00 91.38 278 ASP A N 1
ATOM 2150 C CA . ASP A 1 278 ? 10.861 -14.410 -3.892 1.00 91.38 278 ASP A CA 1
ATOM 2151 C C . ASP A 1 278 ? 9.632 -14.524 -2.980 1.00 91.38 278 ASP A C 1
ATOM 2153 O O . ASP A 1 278 ? 9.487 -15.461 -2.191 1.00 91.38 278 ASP A O 1
ATOM 2157 N N . LEU A 1 279 ? 8.723 -13.560 -3.115 1.00 92.19 279 LEU A N 1
ATOM 2158 C CA . LEU A 1 279 ? 7.490 -13.489 -2.344 1.00 92.19 279 LEU A CA 1
ATOM 2159 C C . LEU A 1 279 ? 6.322 -14.192 -3.048 1.00 92.19 279 LEU A C 1
ATOM 2161 O O . LEU A 1 279 ? 5.202 -14.141 -2.548 1.00 92.19 279 LEU A O 1
ATOM 2165 N N . SER A 1 280 ? 6.526 -14.900 -4.162 1.00 90.38 280 SER A N 1
ATOM 2166 C CA . SER A 1 280 ? 5.439 -15.579 -4.890 1.00 90.38 280 SER A CA 1
ATOM 2167 C C . SER A 1 280 ? 4.687 -16.622 -4.048 1.00 90.38 280 SER A C 1
ATOM 2169 O O . SER A 1 280 ? 3.502 -16.889 -4.267 1.00 90.38 280 SER A O 1
ATOM 2171 N N . SER A 1 281 ? 5.351 -17.196 -3.040 1.00 90.12 281 SER A N 1
ATOM 2172 C CA . SER A 1 281 ? 4.750 -18.106 -2.056 1.00 90.12 281 SER A CA 1
ATOM 2173 C C . SER A 1 281 ? 4.154 -17.387 -0.838 1.00 90.12 281 SER A C 1
ATOM 2175 O O . SER A 1 281 ? 3.366 -17.978 -0.096 1.00 90.12 281 SER A O 1
ATOM 2177 N N . ASN A 1 282 ? 4.491 -16.109 -0.639 1.00 91.00 282 ASN A N 1
ATOM 2178 C CA . ASN A 1 282 ? 4.013 -15.315 0.480 1.00 91.00 282 ASN A CA 1
ATOM 2179 C C . ASN A 1 282 ? 2.507 -15.045 0.314 1.00 91.00 282 ASN A C 1
ATOM 2181 O O . ASN A 1 282 ? 2.094 -14.538 -0.734 1.00 91.00 282 ASN A O 1
ATOM 2185 N N . PRO A 1 283 ? 1.672 -15.311 1.337 1.00 89.69 283 PRO A N 1
ATOM 2186 C CA . PRO A 1 283 ? 0.238 -15.057 1.273 1.00 89.69 283 PRO A CA 1
ATOM 2187 C C . PRO A 1 283 ? -0.131 -13.628 0.857 1.00 89.69 283 PRO A C 1
ATOM 2189 O O . PRO A 1 283 ? -1.188 -13.451 0.263 1.00 89.69 283 PRO A O 1
ATOM 2192 N N . ILE A 1 284 ? 0.710 -12.628 1.159 1.00 90.19 284 ILE A N 1
ATOM 2193 C CA . ILE A 1 284 ? 0.509 -11.205 0.831 1.00 90.19 284 ILE A CA 1
ATOM 2194 C C . ILE A 1 284 ? 0.582 -10.954 -0.678 1.00 90.19 284 ILE A C 1
ATOM 2196 O O . ILE A 1 284 ? -0.136 -10.094 -1.179 1.00 90.19 284 ILE A O 1
ATOM 2200 N N . VAL A 1 285 ? 1.415 -11.703 -1.400 1.00 92.00 285 VAL A N 1
ATOM 2201 C CA . VAL A 1 285 ? 1.692 -11.480 -2.827 1.00 92.00 285 VAL A CA 1
ATOM 2202 C C . VAL A 1 285 ? 0.987 -12.519 -3.692 1.00 92.00 285 VAL A C 1
ATOM 2204 O O . VAL A 1 285 ? 0.366 -12.165 -4.690 1.00 92.00 285 VAL A O 1
ATOM 2207 N N . ASN A 1 286 ? 1.003 -13.787 -3.273 1.00 91.12 286 ASN A N 1
ATOM 2208 C CA . ASN A 1 286 ? 0.469 -14.927 -4.019 1.00 91.12 286 ASN A CA 1
ATOM 2209 C C . ASN A 1 286 ? -0.959 -14.695 -4.531 1.00 91.12 286 ASN A C 1
ATOM 2211 O O . ASN A 1 286 ? -1.255 -14.982 -5.687 1.00 91.12 286 ASN A O 1
ATOM 2215 N N . TRP A 1 287 ? -1.832 -14.117 -3.698 1.00 88.62 287 TRP A N 1
ATOM 2216 C CA . TRP A 1 287 ? -3.229 -13.895 -4.072 1.00 88.62 287 TRP A CA 1
ATOM 2217 C C . TRP A 1 287 ? -3.414 -12.928 -5.242 1.00 88.62 287 TRP A C 1
ATOM 2219 O O . TRP A 1 287 ? -4.484 -12.939 -5.834 1.00 88.62 287 TRP A O 1
ATOM 2229 N N . ALA A 1 288 ? -2.433 -12.072 -5.528 1.00 88.94 288 ALA A N 1
ATOM 2230 C CA . ALA A 1 288 ? -2.486 -11.112 -6.623 1.00 88.94 288 ALA A CA 1
ATOM 2231 C C . ALA A 1 288 ? -1.773 -11.624 -7.888 1.00 88.94 288 ALA A C 1
ATOM 2233 O O . ALA A 1 288 ? -1.777 -10.942 -8.916 1.00 88.94 288 ALA A O 1
ATOM 2234 N N . LEU A 1 289 ? -1.189 -12.826 -7.834 1.00 87.12 289 LEU A N 1
ATOM 2235 C CA . LEU A 1 289 ? -0.513 -13.483 -8.946 1.00 87.12 289 LEU A CA 1
ATOM 2236 C C . LEU A 1 289 ? -1.391 -14.592 -9.544 1.00 87.12 289 LEU A C 1
ATOM 2238 O O . LEU A 1 289 ? -2.112 -15.306 -8.850 1.00 87.12 289 LEU A O 1
ATOM 2242 N N . ARG A 1 290 ? -1.299 -14.772 -10.861 1.00 81.81 290 ARG A N 1
ATOM 2243 C CA . ARG A 1 290 ? -1.919 -15.860 -11.621 1.00 81.81 290 ARG A CA 1
ATOM 2244 C C . ARG A 1 290 ? -0.838 -16.601 -12.396 1.00 81.81 290 ARG A C 1
ATOM 2246 O O . ARG A 1 290 ? -0.060 -15.978 -13.110 1.00 81.81 290 ARG A O 1
ATOM 2253 N N . LYS A 1 291 ? -0.833 -17.933 -12.333 1.00 74.06 291 LYS A N 1
ATOM 2254 C CA . LYS A 1 291 ? 0.010 -18.748 -13.219 1.00 74.06 291 LYS A CA 1
ATOM 2255 C C . LYS A 1 291 ? -0.526 -18.697 -14.655 1.00 74.06 291 LYS A C 1
ATOM 2257 O O . LYS A 1 291 ? -1.731 -18.813 -14.878 1.00 74.06 291 LYS A O 1
ATOM 2262 N N . THR A 1 292 ? 0.365 -18.525 -15.620 1.00 67.81 292 THR A N 1
ATOM 2263 C CA . THR A 1 292 ? 0.100 -18.538 -17.065 1.00 67.81 292 THR A CA 1
ATOM 2264 C C . THR A 1 292 ? 1.119 -19.432 -17.772 1.00 67.81 292 THR A C 1
ATOM 2266 O O . THR A 1 292 ? 2.123 -19.818 -17.176 1.00 67.81 292 THR A O 1
ATOM 2269 N N . GLU A 1 293 ? 0.874 -19.765 -19.039 1.00 57.59 293 GLU A N 1
ATOM 2270 C CA . GLU A 1 293 ? 1.784 -20.602 -19.838 1.00 57.59 293 GLU A CA 1
ATOM 2271 C C . GLU A 1 293 ? 3.173 -19.963 -20.024 1.00 57.59 293 GLU A C 1
ATOM 2273 O O . GLU A 1 293 ? 4.167 -20.675 -20.130 1.00 57.59 293 GLU A O 1
ATOM 2278 N N . SER A 1 294 ? 3.259 -18.629 -19.969 1.00 58.50 294 SER A N 1
ATOM 2279 C CA . SER A 1 294 ? 4.502 -17.855 -20.114 1.00 58.50 294 SER A CA 1
ATOM 2280 C C . SER A 1 294 ? 5.158 -17.458 -18.779 1.00 58.50 294 SER A C 1
ATOM 2282 O O . SER A 1 294 ? 6.104 -16.670 -18.784 1.00 58.50 294 SER A O 1
ATOM 2284 N N . GLY A 1 295 ? 4.660 -17.955 -17.637 1.00 64.75 295 GLY A N 1
ATOM 2285 C CA . GLY A 1 295 ? 5.121 -17.578 -16.291 1.00 64.75 295 GLY A CA 1
ATOM 2286 C C . GLY A 1 295 ? 4.003 -17.019 -15.406 1.00 64.75 295 GLY A C 1
ATOM 2287 O O . GLY A 1 295 ? 2.832 -17.346 -15.599 1.00 64.75 295 GLY A O 1
ATOM 2288 N N . ASN A 1 296 ? 4.325 -16.181 -14.422 1.00 71.81 296 ASN A N 1
ATOM 2289 C CA . ASN A 1 296 ? 3.307 -15.521 -13.601 1.00 71.81 296 ASN A CA 1
ATOM 2290 C C . ASN A 1 296 ? 2.837 -14.209 -14.259 1.00 71.81 296 ASN A C 1
ATOM 2292 O O . ASN A 1 296 ? 3.607 -13.501 -14.904 1.00 71.81 296 ASN A O 1
ATOM 2296 N N . ALA A 1 297 ? 1.557 -13.885 -14.095 1.00 71.00 297 ALA A N 1
ATOM 2297 C CA . ALA A 1 297 ? 0.951 -12.626 -14.517 1.00 71.00 297 ALA A CA 1
ATOM 2298 C C . ALA A 1 297 ? 0.100 -12.046 -13.384 1.00 71.00 297 ALA A C 1
ATOM 2300 O O . ALA A 1 297 ? -0.344 -12.773 -12.494 1.00 71.00 297 ALA A O 1
ATOM 2301 N N . PHE A 1 298 ? -0.180 -10.746 -13.422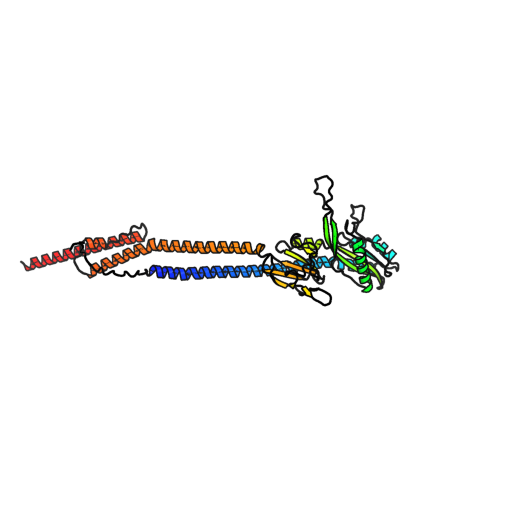 1.00 78.31 298 PHE A N 1
ATOM 2302 C CA . PHE A 1 298 ? -1.052 -10.133 -12.423 1.00 78.31 298 PHE A CA 1
ATOM 2303 C C . PHE A 1 298 ? -2.490 -10.620 -12.573 1.00 78.31 298 PHE A C 1
ATOM 2305 O O . PHE A 1 298 ? -3.063 -10.612 -13.663 1.00 78.31 298 PHE A O 1
ATOM 2312 N N . GLN A 1 299 ? -3.089 -11.034 -11.457 1.00 74.94 299 GLN A N 1
ATOM 2313 C CA . GLN A 1 299 ? -4.497 -11.416 -11.418 1.00 74.94 299 GLN A CA 1
ATOM 2314 C C . GLN A 1 299 ? -5.419 -10.187 -11.475 1.00 74.94 299 GLN A C 1
ATOM 2316 O O . GLN A 1 299 ? -6.562 -10.301 -11.910 1.00 74.94 299 GLN A O 1
ATOM 2321 N N . THR A 1 300 ? -4.925 -9.019 -11.054 1.00 67.25 300 THR A N 1
ATOM 2322 C CA . THR A 1 300 ? -5.704 -7.783 -10.938 1.00 67.25 300 THR A CA 1
ATOM 2323 C C . THR A 1 300 ? -5.218 -6.721 -11.926 1.00 67.25 300 THR A C 1
ATOM 2325 O O . THR A 1 300 ? -4.044 -6.360 -11.935 1.00 67.25 300 THR A O 1
ATOM 2328 N N . SER A 1 301 ? -6.128 -6.206 -12.758 1.00 74.44 301 SER A N 1
ATOM 2329 C CA . SER A 1 301 ? -5.882 -5.061 -13.652 1.00 74.44 301 SER A CA 1
ATOM 2330 C C . SER A 1 301 ? -6.230 -3.715 -13.005 1.00 74.44 301 SER A C 1
ATOM 2332 O O . SER A 1 301 ? -5.967 -2.660 -13.575 1.00 74.44 301 SER A O 1
ATOM 2334 N N . SER A 1 302 ? -6.818 -3.740 -11.807 1.00 83.81 302 SER A N 1
ATOM 2335 C CA . SER A 1 302 ? -7.176 -2.566 -11.010 1.00 83.81 302 SER A CA 1
ATOM 2336 C C . SER A 1 302 ? -6.629 -2.680 -9.590 1.00 83.81 302 SER A C 1
ATOM 2338 O O . SER A 1 302 ? -6.248 -3.760 -9.141 1.00 83.81 302 SER A O 1
ATOM 2340 N N . THR A 1 303 ? -6.611 -1.570 -8.853 1.00 87.69 303 THR A N 1
ATOM 2341 C CA . THR A 1 303 ? -6.325 -1.608 -7.416 1.00 87.69 303 THR A CA 1
ATOM 2342 C C . THR A 1 303 ? -7.397 -2.432 -6.702 1.00 87.69 303 THR A C 1
ATOM 2344 O O . THR A 1 303 ? -8.587 -2.164 -6.870 1.00 87.69 303 THR A O 1
ATOM 2347 N N . SER A 1 304 ? -6.989 -3.435 -5.930 1.00 87.88 304 SER A N 1
ATOM 2348 C CA . SER A 1 304 ? -7.890 -4.327 -5.197 1.00 87.88 304 SER A CA 1
ATOM 2349 C C . SER A 1 304 ? -7.322 -4.673 -3.827 1.00 87.88 304 SER A C 1
ATOM 2351 O O . SER A 1 304 ? -6.120 -4.550 -3.589 1.00 87.88 304 SER A O 1
ATOM 2353 N N . ASN A 1 305 ? -8.196 -5.080 -2.909 1.00 90.38 305 ASN A N 1
ATOM 2354 C CA . ASN A 1 305 ? -7.813 -5.514 -1.576 1.00 90.38 305 ASN A CA 1
ATOM 2355 C C . ASN A 1 305 ? -8.267 -6.953 -1.309 1.00 90.38 305 ASN A C 1
ATOM 2357 O O . ASN A 1 305 ? -9.192 -7.469 -1.937 1.00 90.38 305 ASN A O 1
ATOM 2361 N N . LYS A 1 306 ? -7.587 -7.612 -0.373 1.00 89.19 306 LYS A N 1
ATOM 2362 C CA . LYS A 1 306 ? -7.954 -8.939 0.110 1.00 89.19 306 LYS A CA 1
ATOM 2363 C C . LYS A 1 306 ? -7.494 -9.129 1.546 1.00 89.19 306 LYS A C 1
ATOM 2365 O O . LYS A 1 306 ? -6.377 -8.755 1.907 1.00 89.19 306 LYS A O 1
ATOM 2370 N N . SER A 1 307 ? -8.340 -9.751 2.359 1.00 86.75 307 SER A N 1
ATOM 2371 C CA . SER A 1 307 ? -7.939 -10.232 3.678 1.00 86.75 307 SER A CA 1
ATOM 2372 C C . SER A 1 307 ? -7.142 -11.528 3.536 1.00 86.75 307 SER A C 1
ATOM 2374 O O . SER A 1 307 ? -7.581 -12.492 2.907 1.00 86.75 307 SER A O 1
ATOM 2376 N N . VAL A 1 308 ? -5.945 -11.535 4.108 1.00 87.12 308 VAL A N 1
ATOM 2377 C CA . VAL A 1 308 ? -4.959 -12.607 4.011 1.00 87.12 308 VAL A CA 1
ATOM 2378 C C . VAL A 1 308 ? -4.524 -12.992 5.417 1.00 87.12 308 VAL A C 1
ATOM 2380 O O . VAL A 1 308 ? -4.273 -12.129 6.252 1.00 87.12 308 VAL A O 1
ATOM 2383 N N . LYS A 1 309 ? -4.398 -14.292 5.692 1.00 84.00 309 LYS A N 1
ATOM 2384 C CA . LYS A 1 309 ? -3.838 -14.778 6.959 1.00 84.00 309 LYS A CA 1
ATOM 2385 C C . LYS A 1 309 ? -2.329 -14.944 6.833 1.00 84.00 309 LYS A C 1
ATOM 2387 O O . LYS A 1 309 ? -1.862 -15.715 5.997 1.00 84.00 309 LYS A O 1
ATOM 2392 N N . THR A 1 310 ? -1.579 -14.255 7.684 1.00 80.69 310 THR A N 1
ATOM 2393 C CA . THR A 1 310 ? -0.128 -14.407 7.819 1.00 80.69 310 THR A CA 1
ATOM 2394 C C . THR A 1 310 ? 0.210 -15.037 9.167 1.00 80.69 310 THR A C 1
ATOM 2396 O O . THR A 1 310 ? -0.552 -14.929 10.130 1.00 80.69 310 THR A O 1
ATOM 2399 N N . LYS A 1 311 ? 1.354 -15.727 9.238 1.00 73.62 311 LYS A N 1
ATOM 2400 C CA . LYS A 1 311 ? 1.815 -16.370 10.480 1.00 73.62 311 LYS A CA 1
ATOM 2401 C C . LYS A 1 311 ? 2.168 -15.348 11.567 1.00 73.62 311 LYS A C 1
ATOM 2403 O O . LYS A 1 311 ? 1.963 -15.627 12.740 1.00 73.62 311 LYS A O 1
ATOM 2408 N N . GLU A 1 312 ? 2.665 -14.181 11.168 1.00 69.88 312 GLU A N 1
ATOM 2409 C CA . GLU A 1 312 ? 3.224 -13.169 12.074 1.00 69.88 312 GLU A CA 1
ATOM 2410 C C . GLU A 1 312 ? 2.204 -12.119 12.525 1.00 69.88 312 GLU A C 1
ATOM 2412 O O . GLU A 1 312 ? 2.246 -11.668 13.666 1.00 69.88 312 GLU A O 1
ATOM 2417 N N . ALA A 1 313 ? 1.272 -11.729 11.649 1.00 67.81 313 ALA A N 1
ATOM 2418 C CA . ALA A 1 313 ? 0.336 -10.630 11.908 1.00 67.81 313 ALA A CA 1
ATOM 2419 C C . ALA A 1 313 ? -1.136 -11.075 11.967 1.00 67.81 313 ALA A C 1
ATOM 2421 O O . ALA A 1 313 ? -2.028 -10.241 12.151 1.00 67.81 313 ALA A O 1
ATOM 2422 N N . GLY A 1 314 ? -1.403 -12.377 11.824 1.00 77.44 314 GLY A N 1
ATOM 2423 C CA . GLY A 1 314 ? -2.754 -12.916 11.749 1.00 77.44 314 GLY A CA 1
ATOM 2424 C C . GLY A 1 314 ? -3.462 -12.493 10.462 1.00 77.44 314 GLY A C 1
ATOM 2425 O O . GLY A 1 314 ? -2.857 -12.379 9.400 1.00 77.44 314 GLY A O 1
ATOM 2426 N N . GLU A 1 315 ? -4.774 -12.296 10.527 1.00 83.75 315 GLU A N 1
ATOM 2427 C CA . GLU A 1 315 ? -5.546 -11.825 9.377 1.00 83.75 315 GLU A CA 1
ATOM 2428 C C . GLU A 1 315 ? -5.298 -10.332 9.133 1.00 83.75 315 GLU A C 1
ATOM 2430 O O . GLU A 1 315 ? -5.637 -9.517 9.986 1.00 83.75 315 GLU A O 1
ATOM 2435 N N . ILE A 1 316 ? -4.745 -9.968 7.980 1.00 86.12 316 ILE A N 1
ATOM 2436 C CA . ILE A 1 316 ? -4.442 -8.592 7.572 1.00 86.12 316 ILE A CA 1
ATOM 2437 C C . ILE A 1 316 ? -5.115 -8.264 6.240 1.00 86.12 316 ILE A C 1
ATOM 2439 O O . ILE A 1 316 ? -5.281 -9.140 5.395 1.00 86.12 316 ILE A O 1
ATOM 2443 N N . THR A 1 317 ? -5.476 -6.999 6.032 1.00 89.00 317 THR A N 1
ATOM 2444 C CA . THR A 1 317 ? -5.977 -6.531 4.734 1.00 89.00 317 THR A CA 1
ATOM 2445 C C . THR A 1 317 ? -4.817 -6.004 3.902 1.00 89.00 317 THR A C 1
ATOM 2447 O O . THR A 1 317 ? -4.144 -5.037 4.269 1.00 89.00 317 THR A O 1
ATOM 2450 N N . VAL A 1 318 ? -4.582 -6.662 2.773 1.00 91.94 318 VAL A N 1
ATOM 2451 C CA . VAL A 1 318 ? -3.538 -6.316 1.812 1.00 91.94 318 VAL A CA 1
ATOM 2452 C C . VAL A 1 318 ? -4.194 -5.660 0.612 1.00 91.94 318 VAL A C 1
ATOM 2454 O O . VAL A 1 318 ? -5.208 -6.143 0.120 1.00 91.94 318 VAL A O 1
ATOM 2457 N N . THR A 1 319 ? -3.607 -4.572 0.133 1.00 94.12 319 THR A N 1
ATOM 2458 C CA . THR A 1 319 ? -3.989 -3.909 -1.113 1.00 94.12 319 THR A CA 1
ATOM 2459 C C . THR A 1 319 ? -2.899 -4.129 -2.151 1.00 94.12 319 THR A C 1
ATOM 2461 O O . THR A 1 319 ? -1.729 -3.911 -1.850 1.00 94.12 319 THR A O 1
ATOM 2464 N N . ALA A 1 320 ? -3.283 -4.525 -3.361 1.00 95.00 320 ALA A N 1
ATOM 2465 C CA . ALA A 1 320 ? -2.408 -4.599 -4.525 1.00 95.00 320 ALA A CA 1
ATOM 2466 C C . ALA A 1 320 ? -2.845 -3.552 -5.558 1.00 95.00 320 ALA A C 1
ATOM 2468 O O . ALA A 1 320 ? -4.030 -3.440 -5.881 1.00 95.00 320 ALA A O 1
ATOM 2469 N N . ALA A 1 321 ? -1.898 -2.770 -6.070 1.00 95.50 321 ALA A N 1
ATOM 2470 C CA . ALA A 1 321 ? -2.121 -1.698 -7.031 1.00 95.50 321 ALA A CA 1
ATOM 2471 C C . ALA A 1 321 ? -1.169 -1.857 -8.231 1.00 95.50 321 ALA A C 1
ATOM 2473 O O . ALA A 1 321 ? 0.047 -1.743 -8.052 1.00 95.50 321 ALA A O 1
ATOM 2474 N N . PRO A 1 322 ? -1.682 -2.126 -9.448 1.00 94.38 322 PRO A N 1
ATOM 2475 C CA . PRO A 1 322 ? -0.837 -2.234 -10.633 1.00 94.38 322 PRO A CA 1
ATOM 2476 C C . PRO A 1 322 ? -0.196 -0.883 -10.957 1.00 94.38 322 PRO A C 1
ATOM 2478 O O . PRO A 1 322 ? -0.849 0.162 -10.927 1.00 94.38 322 PRO A O 1
ATOM 2481 N N . VAL A 1 323 ? 1.097 -0.908 -11.269 1.00 93.94 323 VAL A N 1
ATOM 2482 C CA . VAL A 1 323 ? 1.887 0.280 -11.606 1.00 93.94 323 VAL A CA 1
ATOM 2483 C C . VAL A 1 323 ? 1.796 0.501 -13.117 1.00 93.94 323 VAL A C 1
ATOM 2485 O O . VAL A 1 323 ? 2.686 0.122 -13.881 1.00 93.94 323 VAL A O 1
ATOM 2488 N N . GLY A 1 324 ? 0.676 1.065 -13.570 1.00 87.62 324 GLY A N 1
ATOM 2489 C CA . GLY A 1 324 ? 0.399 1.238 -15.000 1.00 87.62 324 GLY A CA 1
ATOM 2490 C C . GLY A 1 324 ? 0.491 -0.083 -15.778 1.00 87.62 324 GLY A C 1
ATOM 2491 O O . GLY A 1 324 ? -0.010 -1.113 -15.338 1.00 87.62 324 GLY A O 1
ATOM 2492 N N . ASP A 1 325 ? 1.165 -0.049 -16.922 1.00 86.38 325 ASP A N 1
ATOM 2493 C CA . ASP A 1 325 ? 1.483 -1.178 -17.813 1.00 86.38 325 ASP A CA 1
ATOM 2494 C C . ASP A 1 325 ? 2.933 -1.678 -17.639 1.00 86.38 325 ASP A C 1
ATOM 2496 O O . ASP A 1 325 ? 3.448 -2.438 -18.455 1.00 86.38 325 ASP A O 1
ATOM 2500 N N . THR A 1 326 ? 3.615 -1.272 -16.564 1.00 86.31 326 THR A N 1
ATOM 2501 C CA . THR A 1 326 ? 5.070 -1.458 -16.421 1.00 86.31 326 THR A CA 1
ATOM 2502 C C . THR A 1 326 ? 5.505 -2.887 -16.087 1.00 86.31 326 THR A C 1
ATOM 2504 O O . THR A 1 326 ? 6.709 -3.161 -16.049 1.00 86.31 326 THR A O 1
ATOM 2507 N N . GLY A 1 327 ? 4.548 -3.783 -15.820 1.00 87.56 327 GLY A N 1
ATOM 2508 C CA . GLY A 1 327 ? 4.808 -5.129 -15.308 1.00 87.56 327 GLY A CA 1
ATOM 2509 C C . GLY A 1 327 ? 5.183 -5.162 -13.822 1.00 87.56 327 GLY A C 1
ATOM 2510 O O . GLY A 1 327 ? 5.750 -6.155 -13.374 1.00 87.56 327 GLY A O 1
ATOM 2511 N N . LEU A 1 328 ? 4.882 -4.094 -13.069 1.00 92.38 328 LEU A N 1
ATOM 2512 C CA . LEU A 1 328 ? 5.135 -3.979 -11.630 1.00 92.38 328 LEU A CA 1
ATOM 2513 C C . LEU A 1 328 ? 3.834 -3.899 -10.825 1.00 92.38 328 LEU A C 1
ATOM 2515 O O . LEU A 1 328 ? 2.829 -3.346 -11.286 1.00 92.38 328 LEU A O 1
ATOM 2519 N N . LEU A 1 329 ? 3.880 -4.402 -9.592 1.00 94.44 329 LEU A N 1
ATOM 2520 C CA . LEU A 1 329 ? 2.754 -4.391 -8.665 1.00 94.44 329 LEU A CA 1
ATOM 2521 C C . LEU A 1 329 ? 3.188 -3.810 -7.322 1.00 94.44 329 LEU A C 1
ATOM 2523 O O . LEU A 1 329 ? 4.146 -4.277 -6.710 1.00 94.44 329 LEU A O 1
ATOM 2527 N N . LEU A 1 330 ? 2.481 -2.777 -6.871 1.00 95.88 330 LEU A N 1
ATOM 2528 C CA . LEU A 1 330 ? 2.674 -2.188 -5.554 1.00 95.88 330 LEU A CA 1
ATOM 2529 C C . LEU A 1 330 ? 1.750 -2.872 -4.555 1.00 95.88 330 LEU A C 1
ATOM 2531 O O . LEU A 1 330 ? 0.545 -2.975 -4.778 1.00 95.88 330 LEU A O 1
ATOM 2535 N N . PHE A 1 331 ? 2.307 -3.272 -3.425 1.00 95.19 331 PHE A N 1
ATOM 2536 C CA . PHE A 1 331 ? 1.573 -3.807 -2.296 1.00 95.19 331 PHE A CA 1
ATOM 2537 C C . PHE A 1 331 ? 1.572 -2.815 -1.146 1.00 95.19 331 PHE A C 1
ATOM 2539 O O . PHE A 1 331 ? 2.553 -2.117 -0.892 1.00 95.19 331 PHE A O 1
ATOM 2546 N N . SER A 1 332 ? 0.449 -2.776 -0.439 1.00 94.50 332 SER A N 1
ATOM 2547 C CA . SER A 1 332 ? 0.262 -1.989 0.767 1.00 94.50 332 SER A CA 1
ATOM 2548 C C . SER A 1 332 ? -0.415 -2.832 1.834 1.00 94.50 332 SER A C 1
ATOM 2550 O O . SER A 1 332 ? -1.425 -3.473 1.543 1.00 94.50 332 SER A O 1
ATOM 2552 N N . TYR A 1 333 ? 0.079 -2.816 3.071 1.00 91.38 333 TYR A N 1
ATOM 2553 C CA . TYR A 1 333 ? -0.625 -3.404 4.215 1.00 91.38 333 TYR A CA 1
ATOM 2554 C C . TYR A 1 333 ? -0.283 -2.701 5.532 1.00 91.38 333 TYR A C 1
ATOM 2556 O O . TYR A 1 333 ? 0.713 -1.989 5.643 1.00 91.38 333 TYR A O 1
ATOM 2564 N N . ILE A 1 334 ? -1.128 -2.904 6.545 1.00 85.94 334 ILE A N 1
ATOM 2565 C CA . ILE A 1 334 ? -0.873 -2.478 7.925 1.00 85.94 334 ILE A CA 1
ATOM 2566 C C . ILE A 1 334 ? -0.976 -3.703 8.840 1.00 85.94 334 ILE A C 1
ATOM 2568 O O . ILE A 1 334 ? -1.994 -4.403 8.806 1.00 85.94 334 ILE A O 1
ATOM 2572 N N . PRO A 1 335 ? 0.030 -3.974 9.692 1.00 76.56 335 PRO A N 1
ATOM 2573 C CA . PRO A 1 335 ? -0.083 -4.994 10.724 1.00 76.56 335 PRO A CA 1
ATOM 2574 C C . PRO A 1 335 ? -1.173 -4.604 11.722 1.00 76.56 335 PRO A C 1
ATOM 2576 O O . PRO A 1 335 ? -1.179 -3.477 12.230 1.00 76.56 335 PRO A O 1
ATOM 2579 N N . LYS A 1 336 ? -2.059 -5.544 12.077 1.00 70.00 336 LYS A N 1
ATOM 2580 C CA . LYS A 1 336 ? -3.121 -5.271 13.060 1.00 70.00 336 LYS A CA 1
ATOM 2581 C C . LYS A 1 336 ? -2.563 -4.767 14.400 1.00 70.00 336 LYS A C 1
ATOM 2583 O O . LYS A 1 336 ? -3.187 -3.929 15.044 1.00 70.00 336 LYS A O 1
ATOM 2588 N N . SER A 1 337 ? -1.368 -5.213 14.784 1.00 66.94 337 SER A N 1
ATOM 2589 C CA . SER A 1 337 ? -0.675 -4.773 16.000 1.00 66.94 337 SER A CA 1
ATOM 2590 C C . SER A 1 337 ? -0.340 -3.278 16.024 1.00 66.94 337 SER A C 1
ATOM 2592 O O . SER A 1 337 ? -0.330 -2.697 17.101 1.00 66.94 337 SER A O 1
ATOM 2594 N N . LYS A 1 338 ? -0.105 -2.623 14.878 1.00 69.56 338 LYS A N 1
ATOM 2595 C CA . LYS A 1 338 ? 0.220 -1.186 14.853 1.00 69.56 338 LYS A CA 1
ATOM 2596 C C . LYS A 1 338 ? -1.019 -0.296 14.978 1.00 69.56 338 LYS A C 1
ATOM 2598 O O . LYS A 1 338 ? -0.951 0.742 15.622 1.00 69.56 338 LYS A O 1
ATOM 2603 N N . PHE A 1 339 ? -2.150 -0.694 14.392 1.00 66.81 339 PHE A N 1
ATOM 2604 C CA . PHE A 1 339 ? -3.335 0.173 14.322 1.00 66.81 339 PHE A CA 1
ATOM 2605 C C . PHE A 1 339 ? -4.405 -0.152 15.370 1.00 66.81 339 PHE A C 1
ATOM 2607 O O . PHE A 1 339 ? -5.017 0.747 15.946 1.00 66.81 339 PHE A O 1
ATOM 2614 N N . PHE A 1 340 ? -4.621 -1.435 15.671 1.00 67.19 340 PHE A N 1
ATOM 2615 C CA . PHE A 1 340 ? -5.699 -1.825 16.579 1.00 67.19 340 PHE A CA 1
ATOM 2616 C C . PHE A 1 340 ? -5.341 -1.683 18.052 1.00 67.19 340 PHE A C 1
ATOM 2618 O O . PHE A 1 340 ? -6.255 -1.636 18.866 1.00 67.19 340 PHE A O 1
ATOM 2625 N N . VAL A 1 341 ? -4.061 -1.564 18.424 1.00 67.25 341 VAL A N 1
ATOM 2626 C CA . VAL A 1 341 ? -3.675 -1.325 19.828 1.00 67.25 341 VAL A CA 1
ATOM 2627 C C . VAL A 1 341 ? -4.333 -0.052 20.360 1.00 67.25 341 VAL A C 1
ATOM 2629 O O . VAL A 1 341 ? -4.912 -0.075 21.444 1.00 67.25 341 VAL A O 1
ATOM 2632 N N . THR A 1 342 ? -4.354 1.021 19.565 1.00 67.12 342 THR A N 1
ATOM 2633 C CA . THR A 1 342 ? -5.029 2.273 19.932 1.00 67.12 342 THR A CA 1
ATOM 2634 C C . THR A 1 342 ? -6.539 2.080 20.078 1.00 67.12 342 THR A C 1
ATOM 2636 O O . THR A 1 342 ? -7.136 2.572 21.032 1.00 67.12 342 THR A O 1
ATOM 2639 N N . ILE A 1 343 ? -7.163 1.309 19.182 1.00 69.94 343 ILE A N 1
ATOM 2640 C CA . ILE A 1 343 ? -8.606 1.021 19.232 1.00 69.94 343 ILE A CA 1
ATOM 2641 C C . ILE A 1 343 ? -8.950 0.189 20.475 1.00 69.94 343 ILE A C 1
ATOM 2643 O O . ILE A 1 343 ? -9.896 0.513 21.192 1.00 69.94 343 ILE A O 1
ATOM 2647 N N . TYR A 1 344 ? -8.165 -0.848 20.774 1.00 73.62 344 TYR A N 1
ATOM 2648 C CA . TYR A 1 344 ? -8.359 -1.678 21.962 1.00 73.62 344 TYR A CA 1
ATOM 2649 C C . TYR A 1 344 ? -8.140 -0.888 23.255 1.00 73.62 344 TYR A C 1
ATOM 2651 O O . TYR A 1 344 ? -8.895 -1.071 24.210 1.00 73.62 344 TYR A O 1
ATOM 2659 N N . ALA A 1 345 ? -7.170 0.029 23.285 1.00 75.38 345 ALA A N 1
ATOM 2660 C CA . ALA A 1 345 ? -6.952 0.911 24.429 1.00 75.38 345 ALA A CA 1
ATOM 2661 C C . ALA A 1 345 ? -8.159 1.835 24.675 1.00 75.38 345 ALA A C 1
ATOM 2663 O O . ALA A 1 345 ? -8.647 1.930 25.803 1.00 75.38 345 ALA A O 1
ATOM 2664 N N . LEU A 1 346 ? -8.701 2.451 23.617 1.00 72.69 346 LEU A N 1
ATOM 2665 C CA . LEU A 1 346 ? -9.909 3.281 23.703 1.00 72.69 346 LEU A CA 1
ATOM 2666 C C . LEU A 1 346 ? -11.138 2.468 24.136 1.00 72.69 346 LEU A C 1
ATOM 2668 O O . LEU A 1 346 ? -11.967 2.952 24.913 1.00 72.69 346 LEU A O 1
ATOM 2672 N N . GLN A 1 347 ? -11.244 1.215 23.684 1.00 77.25 347 GLN A N 1
ATOM 2673 C CA . GLN A 1 347 ? -12.313 0.305 24.089 1.00 77.25 347 GLN A CA 1
ATOM 2674 C C . GLN A 1 347 ? -12.235 -0.027 25.583 1.00 77.25 347 GLN A C 1
ATOM 2676 O O . GLN A 1 347 ? -13.247 0.062 26.277 1.00 77.25 347 GLN A O 1
ATOM 2681 N N . GLN A 1 348 ? -11.050 -0.374 26.094 1.00 79.94 348 GLN A N 1
ATOM 2682 C CA . GLN A 1 348 ? -10.869 -0.667 27.518 1.00 79.94 348 GLN A CA 1
ATOM 2683 C C . GLN A 1 348 ? -11.191 0.547 28.392 1.00 79.94 348 GLN A C 1
ATOM 2685 O O . GLN A 1 348 ? -11.910 0.408 29.381 1.00 79.94 348 GLN A O 1
ATOM 2690 N N . GLN A 1 349 ? -10.738 1.742 28.001 1.00 81.19 349 GLN A N 1
ATOM 2691 C CA . GLN A 1 349 ? -11.075 2.976 28.714 1.00 81.19 349 GLN A CA 1
ATOM 2692 C C . GLN A 1 349 ? -12.583 3.242 28.711 1.00 81.19 349 GLN A C 1
ATOM 2694 O O . GLN A 1 349 ? -13.151 3.557 29.753 1.00 81.19 349 GLN A O 1
ATOM 2699 N N . SER A 1 350 ? -13.255 3.064 27.571 1.00 78.44 350 SER A N 1
ATOM 2700 C CA . SER A 1 350 ? -14.705 3.277 27.468 1.00 78.44 350 SER A CA 1
ATOM 2701 C C . SER A 1 350 ? -15.488 2.313 28.361 1.00 78.44 350 SER A C 1
ATOM 2703 O O . SER A 1 350 ? -16.400 2.731 29.071 1.00 78.44 350 SER A O 1
ATOM 2705 N N . VAL A 1 351 ? -15.107 1.032 28.381 1.00 81.00 351 VAL A N 1
ATOM 2706 C CA . VAL A 1 351 ? -15.728 0.032 29.264 1.00 81.00 351 VAL A CA 1
ATOM 2707 C C . VAL A 1 351 ? -15.494 0.380 30.733 1.00 81.00 351 VAL A C 1
ATOM 2709 O O . VAL A 1 351 ? -16.425 0.279 31.531 1.00 81.00 351 VAL A O 1
ATOM 2712 N N . LEU A 1 352 ? -14.291 0.838 31.088 1.00 85.31 352 LEU A N 1
ATOM 2713 C CA . LEU A 1 352 ? -13.975 1.270 32.447 1.00 85.31 352 LEU A CA 1
ATOM 2714 C C . LEU A 1 352 ? -14.858 2.446 32.881 1.00 85.31 352 LEU A C 1
ATOM 2716 O O . LEU A 1 352 ? -15.439 2.397 33.964 1.00 85.31 352 LEU A O 1
ATOM 2720 N N . TRP A 1 353 ? -15.012 3.465 32.031 1.00 83.12 353 TRP A N 1
ATOM 2721 C CA . TRP A 1 353 ? -15.875 4.615 32.313 1.00 83.12 353 TRP A CA 1
ATOM 2722 C C . TRP A 1 353 ? -17.341 4.214 32.455 1.00 83.12 353 TRP A C 1
ATOM 2724 O O . TRP A 1 353 ? -17.968 4.584 33.444 1.00 83.12 353 TRP A O 1
ATOM 2734 N N . VAL A 1 354 ? -17.872 3.406 31.531 1.00 81.56 354 VAL A N 1
ATOM 2735 C CA . VAL A 1 354 ? -19.263 2.922 31.595 1.00 81.56 354 VAL A CA 1
ATOM 2736 C C . VAL A 1 354 ? -19.495 2.105 32.865 1.00 81.56 354 VAL A C 1
ATOM 2738 O O . VAL A 1 354 ? -20.454 2.355 33.594 1.00 81.56 354 VAL A O 1
ATOM 2741 N N . SER A 1 355 ? -18.594 1.169 33.176 1.00 80.00 355 SER A N 1
ATOM 2742 C CA . SER A 1 355 ? -18.667 0.375 34.405 1.00 80.00 355 SER A CA 1
ATOM 2743 C C . SER A 1 355 ? -18.592 1.262 35.650 1.00 80.00 355 SER A C 1
ATOM 2745 O O . SER A 1 355 ? -19.372 1.082 36.584 1.00 80.00 355 SER A O 1
ATOM 2747 N N . GLY A 1 356 ? -17.686 2.242 35.661 1.00 86.62 356 GLY A N 1
ATOM 2748 C CA . GLY A 1 356 ? -17.552 3.211 36.746 1.00 86.62 356 GLY A CA 1
ATOM 2749 C C . GLY A 1 356 ? -18.829 4.026 36.950 1.00 86.62 356 GLY A C 1
ATOM 2750 O O . GLY A 1 356 ? -19.310 4.141 38.076 1.00 86.62 356 GLY A O 1
ATOM 2751 N N . SER A 1 357 ? -19.438 4.521 35.870 1.00 81.69 357 SER A N 1
ATOM 2752 C CA . SER A 1 357 ? -20.701 5.265 35.925 1.00 81.69 357 SER A CA 1
ATOM 2753 C C . SER A 1 357 ? -21.852 4.424 36.476 1.00 81.69 357 SER A C 1
ATOM 2755 O O . SER A 1 357 ? -22.642 4.930 37.270 1.00 81.69 357 SER A O 1
ATOM 2757 N N . ILE A 1 358 ? -21.932 3.137 36.119 1.00 81.94 358 ILE A N 1
ATOM 2758 C CA . ILE A 1 358 ? -22.952 2.222 36.654 1.00 81.94 358 ILE A CA 1
ATOM 2759 C C . ILE A 1 358 ? -22.786 2.045 38.166 1.00 81.94 358 ILE A C 1
ATOM 2761 O O . ILE A 1 358 ? -23.769 2.124 38.903 1.00 81.94 358 ILE A O 1
ATOM 2765 N N . ILE A 1 359 ? -21.554 1.845 38.643 1.00 84.06 359 ILE A N 1
ATOM 2766 C CA . ILE A 1 359 ? -21.272 1.706 40.079 1.00 84.06 359 ILE A CA 1
ATOM 2767 C C . ILE A 1 359 ? -21.672 2.982 40.824 1.00 84.06 359 ILE A C 1
ATOM 2769 O O . ILE A 1 359 ? -22.365 2.910 41.837 1.00 84.06 359 ILE A O 1
ATOM 2773 N N . VAL A 1 360 ? -21.290 4.152 40.305 1.00 84.12 360 VAL A N 1
ATOM 2774 C CA . VAL A 1 360 ? -21.650 5.444 40.904 1.00 84.12 360 VAL A CA 1
ATOM 2775 C C . VAL A 1 360 ? -23.169 5.633 40.935 1.00 84.12 360 VAL A C 1
ATOM 2777 O O . VAL A 1 360 ? -23.712 6.000 41.975 1.00 84.12 360 VAL A O 1
ATOM 2780 N N . ALA A 1 361 ? -23.877 5.316 39.848 1.00 81.19 361 ALA A N 1
ATOM 2781 C CA . ALA A 1 361 ? -25.335 5.401 39.795 1.00 81.19 361 ALA A CA 1
ATOM 2782 C C . ALA A 1 361 ? -26.012 4.480 40.828 1.00 81.19 361 ALA A C 1
ATOM 2784 O O . ALA A 1 361 ? -26.952 4.897 41.506 1.00 81.19 361 ALA A O 1
ATOM 2785 N N . LEU A 1 362 ? -25.506 3.253 41.005 1.00 81.12 362 LEU A N 1
ATOM 2786 C CA . LEU A 1 362 ? -25.993 2.323 42.029 1.00 81.12 362 LEU A CA 1
ATOM 2787 C C . LEU A 1 362 ? -25.747 2.848 43.448 1.00 81.12 362 LEU A C 1
ATOM 2789 O O . LEU A 1 362 ? -26.648 2.786 44.285 1.00 81.12 362 LEU A O 1
ATOM 2793 N N . LEU A 1 363 ? -24.559 3.396 43.720 1.00 83.44 363 LEU A N 1
ATOM 2794 C CA . LEU A 1 363 ? -24.231 3.987 45.021 1.00 83.44 363 LEU A CA 1
ATOM 2795 C C . LEU A 1 363 ? -25.149 5.167 45.350 1.00 83.44 363 LEU A C 1
ATOM 2797 O O . LEU A 1 363 ? -25.662 5.248 46.467 1.00 83.44 363 LEU A O 1
ATOM 2801 N N . ILE A 1 364 ? -25.406 6.036 44.370 1.00 81.25 364 ILE A N 1
ATOM 2802 C CA . ILE A 1 364 ? -26.342 7.155 44.500 1.00 81.25 364 ILE A CA 1
ATOM 2803 C C . ILE A 1 364 ? -27.757 6.635 44.789 1.00 81.25 364 ILE A C 1
ATOM 2805 O O . ILE A 1 364 ? -28.397 7.098 45.733 1.00 81.25 364 ILE A O 1
ATOM 2809 N N . GLY A 1 365 ? -28.230 5.629 44.047 1.00 79.19 365 GLY A N 1
ATOM 2810 C CA . GLY A 1 365 ? -29.541 5.015 44.279 1.00 79.19 365 GLY A CA 1
ATOM 2811 C C . GLY A 1 365 ? -29.692 4.444 45.694 1.00 79.19 365 GLY A C 1
ATOM 2812 O O . GLY A 1 365 ? -30.679 4.722 46.380 1.00 79.19 365 GLY A O 1
ATOM 2813 N N . ILE A 1 366 ? -28.686 3.708 46.181 1.00 80.44 366 ILE A N 1
ATOM 2814 C CA . ILE A 1 366 ? -28.664 3.162 47.549 1.00 80.44 366 ILE A CA 1
ATOM 2815 C C . ILE A 1 366 ? -28.653 4.289 48.590 1.00 80.44 366 ILE A C 1
ATOM 2817 O O . ILE A 1 366 ? -29.350 4.203 49.605 1.00 80.44 366 ILE A O 1
ATOM 2821 N N . PHE A 1 367 ? -27.884 5.350 48.344 1.00 82.19 367 PHE A N 1
ATOM 2822 C CA . PHE A 1 367 ? -27.801 6.501 49.237 1.00 82.19 367 PHE A CA 1
ATOM 2823 C C . PHE A 1 367 ? -29.156 7.203 49.388 1.00 82.19 367 PHE A C 1
ATOM 2825 O O . PHE A 1 367 ? -29.623 7.386 50.514 1.00 82.19 367 PHE A O 1
ATOM 2832 N N . PHE A 1 368 ? -29.823 7.527 48.276 1.00 76.88 368 PHE A N 1
ATOM 2833 C CA . PHE A 1 368 ? -31.143 8.167 48.295 1.00 76.88 368 PHE A CA 1
ATOM 2834 C C . PHE A 1 368 ? -32.212 7.288 48.946 1.00 76.88 368 PHE A C 1
ATOM 2836 O O . PHE A 1 368 ? -33.019 7.786 49.730 1.00 76.88 368 PHE A O 1
ATOM 2843 N N . THR A 1 369 ? -32.167 5.977 48.701 1.00 78.12 369 THR A N 1
ATOM 2844 C CA . THR A 1 369 ? -33.070 5.010 49.344 1.00 78.12 369 THR A CA 1
ATOM 2845 C C . THR A 1 369 ? -32.992 5.102 50.867 1.00 78.12 369 THR A C 1
ATOM 2847 O O . THR A 1 369 ? -34.008 5.259 51.539 1.00 78.12 369 THR A O 1
ATOM 2850 N N . LYS A 1 370 ? -31.777 5.042 51.425 1.00 77.06 370 LYS A N 1
ATOM 2851 C CA . LYS A 1 370 ? -31.579 5.101 52.880 1.00 77.06 370 LYS A CA 1
ATOM 2852 C C . LYS A 1 370 ? -31.897 6.477 53.459 1.00 77.06 370 LYS A C 1
ATOM 2854 O O . LYS A 1 370 ? -32.372 6.583 54.582 1.00 77.06 370 LYS A O 1
ATOM 2859 N N . LYS A 1 371 ? -31.611 7.549 52.717 1.00 77.31 371 LYS A N 1
ATOM 2860 C CA . LYS A 1 371 ? -31.756 8.918 53.228 1.00 77.31 371 LYS A CA 1
ATOM 2861 C C . LYS A 1 371 ? -33.170 9.482 53.140 1.00 77.31 371 LYS A C 1
ATOM 2863 O O . LYS A 1 371 ? -33.490 10.352 53.942 1.00 77.31 371 LYS A O 1
ATOM 2868 N N . ILE A 1 372 ? -33.988 9.020 52.196 1.00 78.94 372 ILE A N 1
ATOM 2869 C CA . ILE A 1 372 ? -35.326 9.579 51.947 1.00 78.94 372 ILE A CA 1
ATOM 2870 C C . ILE A 1 372 ? -36.419 8.535 52.185 1.00 78.94 372 ILE A C 1
ATOM 2872 O O . ILE A 1 372 ? -37.361 8.787 52.933 1.00 78.94 372 ILE A O 1
ATOM 2876 N N . THR A 1 373 ? -36.305 7.355 51.571 1.00 79.75 373 THR A N 1
ATOM 2877 C CA . THR A 1 373 ? -37.384 6.355 51.582 1.00 79.75 373 THR A CA 1
ATOM 2878 C C . THR A 1 373 ? -37.605 5.744 52.966 1.00 79.75 373 THR A C 1
ATOM 2880 O O . THR A 1 373 ? -38.748 5.540 53.368 1.00 79.75 373 THR A O 1
ATOM 2883 N N . GLU A 1 374 ? -36.533 5.473 53.713 1.00 77.31 374 GLU A N 1
ATOM 2884 C CA . GLU A 1 374 ? -36.624 4.856 55.042 1.00 77.31 374 GLU A CA 1
ATOM 2885 C C . GLU A 1 374 ? -37.341 5.763 56.071 1.00 77.31 374 GLU A C 1
ATOM 2887 O O . GLU A 1 374 ? -38.351 5.318 56.622 1.00 77.31 374 GLU A O 1
ATOM 2892 N N . PRO A 1 375 ? -36.973 7.047 56.264 1.00 80.81 375 PRO A N 1
ATOM 2893 C CA . PRO A 1 375 ? -37.722 7.943 57.154 1.00 80.81 375 PRO A CA 1
ATOM 2894 C C . PRO A 1 375 ? -39.190 8.159 56.757 1.00 80.81 375 PRO A C 1
ATOM 2896 O O . PRO A 1 375 ? -40.065 8.198 57.621 1.00 80.81 375 PRO A O 1
ATOM 2899 N N . LEU A 1 376 ? -39.488 8.245 55.453 1.00 82.25 376 LEU A N 1
ATOM 2900 C CA . LEU A 1 376 ? -40.870 8.341 54.963 1.00 82.25 376 LEU A CA 1
ATOM 2901 C C . LEU A 1 376 ? -41.694 7.099 55.318 1.00 82.25 376 LEU A C 1
ATOM 2903 O O . LEU A 1 376 ? -42.880 7.210 55.636 1.00 82.25 376 LEU A O 1
ATOM 2907 N N . SER A 1 377 ? -41.076 5.915 55.287 1.00 81.31 377 SER A N 1
ATOM 2908 C CA . SER A 1 377 ? -41.751 4.676 55.680 1.00 81.31 377 SER A CA 1
ATOM 2909 C C . SER A 1 377 ? -42.106 4.668 57.170 1.00 81.31 377 SER A C 1
ATOM 2911 O O . SER A 1 377 ? -43.225 4.289 57.512 1.00 81.31 377 SER A O 1
ATOM 2913 N N . ILE A 1 378 ? -41.218 5.191 58.027 1.00 84.12 378 ILE A N 1
ATOM 2914 C CA . ILE A 1 378 ? -41.459 5.349 59.469 1.00 84.12 378 ILE A CA 1
ATOM 2915 C C . ILE A 1 378 ? -42.634 6.300 59.698 1.00 84.12 378 ILE A C 1
ATOM 2917 O O . ILE A 1 378 ? -43.574 5.948 60.404 1.00 84.12 378 ILE A O 1
ATOM 2921 N N . LEU A 1 379 ? -42.637 7.472 59.055 1.00 83.06 379 LEU A N 1
ATOM 2922 C CA . LEU A 1 379 ? -43.749 8.427 59.158 1.00 83.06 379 LEU A CA 1
ATOM 2923 C C . LEU A 1 379 ? -45.080 7.819 58.693 1.00 83.06 379 LEU A C 1
ATOM 2925 O O . LEU A 1 379 ? -46.118 8.023 59.323 1.00 83.06 379 LEU A O 1
ATOM 2929 N N . THR A 1 380 ? -45.051 7.031 57.616 1.00 84.50 380 THR A N 1
ATOM 2930 C CA . THR A 1 380 ? -46.242 6.351 57.086 1.00 84.50 380 THR A CA 1
ATOM 2931 C C . THR A 1 380 ? -46.770 5.296 58.059 1.00 84.50 380 THR A C 1
ATOM 2933 O O . THR A 1 380 ? -47.979 5.198 58.269 1.00 84.50 380 THR A O 1
ATOM 2936 N N . GLU A 1 381 ? -45.885 4.503 58.667 1.00 84.88 381 GLU A N 1
ATOM 2937 C CA . GLU A 1 381 ? -46.264 3.501 59.665 1.00 84.88 381 GLU A CA 1
ATOM 2938 C C . GLU A 1 381 ? -46.859 4.161 60.913 1.00 84.88 381 GLU A C 1
ATOM 2940 O O . GLU A 1 381 ? -47.913 3.742 61.392 1.00 84.88 381 GLU A O 1
ATOM 2945 N N . GLN A 1 382 ? -46.234 5.237 61.392 1.00 84.25 382 GLN A N 1
ATOM 2946 C CA . GLN A 1 382 ? -46.708 5.978 62.557 1.00 84.25 382 GLN A CA 1
ATOM 2947 C C . GLN A 1 382 ? -48.062 6.652 62.304 1.00 84.25 382 GLN A C 1
ATOM 2949 O O . GLN A 1 382 ? -48.973 6.547 63.124 1.00 84.25 382 GLN A O 1
ATOM 2954 N N . SER A 1 383 ? -48.265 7.218 61.111 1.00 84.00 383 SER A N 1
ATOM 2955 C CA . SER A 1 383 ? -49.570 7.750 60.691 1.00 84.00 383 SER A CA 1
ATOM 2956 C C . SER A 1 383 ? -50.670 6.681 60.723 1.00 84.00 383 SER A C 1
ATOM 2958 O O . SER A 1 383 ? -51.782 6.944 61.179 1.00 84.00 383 SER A O 1
ATOM 2960 N N . ARG A 1 384 ? -50.368 5.447 60.285 1.00 83.12 384 ARG A N 1
ATOM 2961 C CA . ARG A 1 384 ? -51.324 4.326 60.345 1.00 83.12 384 ARG A CA 1
ATOM 2962 C C . ARG A 1 384 ? -51.663 3.926 61.779 1.00 83.12 384 ARG A C 1
ATOM 2964 O O . ARG A 1 384 ? -52.820 3.608 62.039 1.00 83.12 384 ARG A O 1
ATOM 2971 N N . LYS A 1 385 ? -50.695 3.964 62.703 1.00 82.12 385 LYS A N 1
ATOM 2972 C CA . LYS A 1 385 ? -50.954 3.699 64.128 1.00 82.12 385 LYS A CA 1
ATOM 2973 C C . LYS A 1 385 ? -51.929 4.722 64.706 1.00 82.12 385 LYS A C 1
ATOM 2975 O O . LYS A 1 385 ? -52.920 4.316 65.304 1.00 82.12 385 LYS A O 1
ATOM 2980 N N . ILE A 1 386 ? -51.734 6.013 64.436 1.00 80.75 386 ILE A N 1
ATOM 2981 C CA . ILE A 1 386 ? -52.655 7.074 64.887 1.00 80.75 386 ILE A CA 1
ATOM 2982 C C . ILE A 1 386 ? -54.060 6.871 64.322 1.00 80.75 386 ILE A C 1
ATOM 2984 O O . ILE A 1 386 ? -55.031 6.938 65.069 1.00 80.75 386 ILE A O 1
ATOM 2988 N N . ALA A 1 387 ? -54.178 6.572 63.025 1.00 79.56 387 ALA A N 1
ATOM 2989 C CA . ALA A 1 387 ? -55.475 6.302 62.408 1.00 79.56 387 ALA A CA 1
ATOM 2990 C C . ALA A 1 387 ? -56.189 5.112 63.074 1.00 79.56 387 ALA A C 1
ATOM 2992 O O . ALA A 1 387 ? -57.373 5.200 63.385 1.00 79.56 387 ALA A O 1
ATOM 2993 N N . SER A 1 388 ? -55.458 4.030 63.367 1.00 78.94 388 SER A N 1
ATOM 2994 C CA . SER A 1 388 ? -56.028 2.864 64.053 1.00 78.94 388 SER A CA 1
ATOM 2995 C C . SER A 1 388 ? -56.432 3.149 65.504 1.00 78.94 388 SER A C 1
ATOM 2997 O O . SER A 1 388 ? -57.423 2.602 65.980 1.00 78.94 388 SER A O 1
ATOM 2999 N N . LEU A 1 389 ? -55.699 4.026 66.199 1.00 73.50 389 LEU A N 1
ATOM 3000 C CA . LEU A 1 389 ? -56.047 4.471 67.547 1.00 73.50 389 LEU A CA 1
ATOM 3001 C C . LEU A 1 389 ? -57.327 5.318 67.534 1.00 73.50 389 LEU A C 1
ATOM 3003 O O . LEU A 1 389 ? -58.202 5.115 68.373 1.00 73.50 389 LEU A O 1
ATOM 3007 N N . ALA A 1 390 ? -57.469 6.208 66.549 1.00 70.31 390 ALA A N 1
ATOM 3008 C CA . ALA A 1 390 ? -58.670 7.019 66.368 1.00 70.31 390 ALA A CA 1
ATOM 3009 C C . ALA A 1 390 ? -59.915 6.167 66.050 1.00 70.31 390 ALA A C 1
ATOM 3011 O O . ALA A 1 390 ? -61.000 6.452 66.549 1.00 70.31 390 ALA A O 1
ATOM 3012 N N . GLU A 1 391 ? -59.764 5.099 65.263 1.00 71.12 391 GLU A N 1
ATOM 3013 C CA . GLU A 1 391 ? -60.868 4.204 64.887 1.00 71.12 391 GLU A CA 1
ATOM 3014 C C . GLU A 1 391 ? -61.361 3.330 66.055 1.00 71.12 391 GLU A C 1
ATOM 3016 O O . GLU A 1 391 ? -62.543 3.004 66.136 1.00 71.12 391 GLU A O 1
ATOM 3021 N N . GLN A 1 392 ? -60.482 2.970 66.997 1.00 66.12 392 GLN A N 1
ATOM 3022 C CA . GLN A 1 392 ? -60.835 2.087 68.114 1.00 66.12 392 GLN A CA 1
ATOM 3023 C C . GLN A 1 392 ? -61.666 2.761 69.217 1.00 66.12 392 GLN A C 1
ATOM 3025 O O . GLN A 1 392 ? -62.196 2.047 70.070 1.00 66.12 392 GLN A O 1
ATOM 3030 N N . GLY A 1 393 ? -61.800 4.097 69.217 1.00 60.16 393 GLY A N 1
ATOM 3031 C CA . GLY A 1 393 ? -62.702 4.848 70.111 1.00 60.16 393 GLY A CA 1
ATOM 3032 C C . GLY A 1 393 ? -62.522 4.571 71.612 1.00 60.16 393 GLY A C 1
ATOM 3033 O O . GLY A 1 393 ? -63.430 4.813 72.406 1.00 60.16 393 GLY A O 1
ATOM 3034 N N . LYS A 1 394 ? -61.379 4.001 72.007 1.00 58.78 394 LYS A N 1
ATOM 3035 C CA . LYS A 1 394 ? -61.084 3.515 73.357 1.00 58.78 394 LYS A CA 1
ATOM 3036 C C . LYS A 1 394 ? -60.105 4.473 74.018 1.00 58.78 394 LYS A C 1
ATOM 3038 O O . LYS A 1 394 ? -59.232 4.984 73.332 1.00 58.78 394 LYS A O 1
ATOM 3043 N N . LYS A 1 395 ? -60.219 4.670 75.335 1.00 63.06 395 LYS A N 1
ATOM 3044 C CA . LYS A 1 395 ? -59.327 5.540 76.117 1.00 63.06 395 LYS A CA 1
ATOM 3045 C C . LYS A 1 395 ? -57.863 5.171 75.842 1.00 63.06 395 LYS A C 1
ATOM 3047 O O . LYS A 1 395 ? -57.434 4.071 76.196 1.00 63.06 395 LYS A O 1
ATOM 3052 N N . ILE A 1 396 ? -57.148 6.054 75.150 1.00 67.56 396 ILE A N 1
ATOM 3053 C CA . ILE A 1 396 ? -55.772 5.819 74.703 1.00 67.56 396 ILE A CA 1
ATOM 3054 C C . ILE A 1 396 ? -54.846 6.195 75.857 1.00 67.56 396 ILE A C 1
ATOM 3056 O O . ILE A 1 396 ? -54.900 7.319 76.357 1.00 67.56 396 ILE A O 1
ATOM 3060 N N . ASP A 1 397 ? -54.012 5.257 76.298 1.00 72.25 397 ASP A N 1
ATOM 3061 C CA . ASP A 1 397 ? -53.009 5.518 77.323 1.00 72.25 397 ASP A CA 1
ATOM 3062 C C . ASP A 1 397 ? -51.837 6.343 76.769 1.00 72.25 397 ASP A C 1
ATOM 3064 O O . ASP A 1 397 ? -51.554 6.382 75.571 1.00 72.25 397 ASP A O 1
ATOM 3068 N N . GLU A 1 398 ? -51.145 7.046 77.660 1.00 72.56 398 GLU A N 1
ATOM 3069 C CA . GLU A 1 398 ? -50.070 7.977 77.300 1.00 72.56 398 GLU A CA 1
ATOM 3070 C C . GLU A 1 398 ? -48.918 7.276 76.554 1.00 72.56 398 GLU A C 1
ATOM 3072 O O . GLU A 1 398 ? -48.365 7.821 75.599 1.00 72.56 398 GLU A O 1
ATOM 3077 N N . ALA A 1 399 ? -48.654 6.009 76.893 1.00 73.75 399 ALA A N 1
ATOM 3078 C CA . ALA A 1 399 ? -47.668 5.165 76.221 1.00 73.75 399 ALA A CA 1
ATOM 3079 C C . ALA A 1 399 ? -47.997 4.909 74.735 1.00 73.75 399 ALA A C 1
ATOM 3081 O O . ALA A 1 399 ? -47.089 4.855 73.901 1.00 73.75 399 ALA A O 1
ATOM 3082 N N . SER A 1 400 ? -49.280 4.791 74.377 1.00 75.44 400 SER A N 1
ATOM 3083 C CA . SER A 1 400 ? -49.700 4.612 72.981 1.00 75.44 400 SER A CA 1
ATOM 3084 C C . SER A 1 400 ? -49.527 5.887 72.151 1.00 75.44 400 SER A C 1
ATOM 3086 O O . SER A 1 400 ? -49.192 5.801 70.969 1.00 75.44 400 SER A O 1
ATOM 3088 N N . TRP A 1 401 ? -49.689 7.068 72.760 1.00 76.56 401 TRP A N 1
ATOM 3089 C CA . TRP A 1 401 ? -49.422 8.355 72.104 1.00 76.56 401 TRP A CA 1
ATOM 3090 C C . TRP A 1 401 ? -47.930 8.597 71.876 1.00 76.56 401 TRP A C 1
ATOM 3092 O O . TRP A 1 401 ? -47.540 9.081 70.813 1.00 76.56 401 TRP A O 1
ATOM 3102 N N . GLU A 1 402 ? -47.076 8.223 72.832 1.00 77.44 402 GLU A N 1
ATOM 3103 C CA . GLU A 1 402 ? -45.624 8.302 72.650 1.00 77.44 402 GLU A CA 1
ATOM 3104 C C . GLU A 1 402 ? -45.127 7.340 71.567 1.00 77.44 402 GLU A C 1
ATOM 3106 O O . GLU A 1 402 ? -44.330 7.731 70.714 1.00 77.44 402 GLU A O 1
ATOM 3111 N N . GLY A 1 403 ? -45.662 6.115 71.533 1.00 75.56 403 GLY A N 1
ATOM 3112 C CA . GLY A 1 403 ? -45.338 5.122 70.506 1.00 75.56 403 GLY A CA 1
ATOM 3113 C C . GLY A 1 403 ? -45.772 5.502 69.084 1.00 75.56 403 GLY A C 1
ATOM 3114 O O . GLY A 1 403 ? -45.295 4.879 68.131 1.00 75.56 403 GLY A O 1
ATOM 3115 N N . ALA A 1 404 ? -46.648 6.507 68.950 1.00 75.06 404 ALA A N 1
ATOM 3116 C CA . ALA A 1 404 ? -47.170 7.033 67.691 1.00 75.06 404 ALA A CA 1
ATOM 3117 C C . ALA A 1 404 ? -46.373 8.228 67.127 1.00 75.06 404 ALA A C 1
ATOM 3119 O O . ALA A 1 404 ? -46.599 8.642 65.987 1.00 75.06 404 ALA A O 1
ATOM 3120 N N . LYS A 1 405 ? -45.435 8.793 67.899 1.00 81.81 405 LYS A N 1
ATOM 3121 C CA . LYS A 1 405 ? -44.516 9.828 67.407 1.00 81.81 405 LYS A CA 1
ATOM 3122 C C . LYS A 1 405 ? -43.451 9.197 66.508 1.00 81.81 405 LYS A C 1
ATOM 3124 O O . LYS A 1 405 ? -42.980 8.083 66.739 1.00 81.81 405 LYS A O 1
ATOM 3129 N N . ALA A 1 406 ? -43.057 9.909 65.460 1.00 81.19 406 ALA A N 1
ATOM 3130 C CA . ALA A 1 406 ? -42.009 9.471 64.551 1.00 81.19 406 ALA A CA 1
ATOM 3131 C C . ALA A 1 406 ? -40.642 9.974 65.027 1.00 81.19 406 ALA A C 1
ATOM 3133 O O . ALA A 1 406 ? -40.379 11.177 65.040 1.00 81.19 406 ALA A O 1
ATOM 3134 N N . GLU A 1 407 ? -39.746 9.054 65.391 1.00 79.88 407 GLU A N 1
ATOM 3135 C CA . GLU A 1 407 ? -38.370 9.390 65.765 1.00 79.88 407 GLU A CA 1
ATOM 3136 C C . GLU A 1 407 ? -37.471 9.419 64.518 1.00 79.88 407 GLU A C 1
ATOM 3138 O O . GLU A 1 407 ? -36.771 8.461 64.192 1.00 79.88 407 GLU A O 1
ATOM 3143 N N . VAL A 1 408 ? -37.507 10.535 63.787 1.00 80.19 408 VAL A N 1
ATOM 3144 C CA . VAL A 1 408 ? -36.657 10.764 62.609 1.00 80.19 408 VAL A CA 1
ATOM 3145 C C . VAL A 1 408 ? -35.566 11.775 62.958 1.00 80.19 408 VAL A C 1
ATOM 3147 O O . VAL A 1 408 ? -35.839 12.943 63.205 1.00 80.19 408 VAL A O 1
ATOM 3150 N N . LYS A 1 409 ? -34.302 11.332 62.964 1.00 74.94 409 LYS A N 1
ATOM 3151 C CA . LYS A 1 409 ? -33.124 12.159 63.297 1.00 74.94 409 LYS A CA 1
ATOM 3152 C C . LYS A 1 409 ? -32.395 12.639 62.040 1.00 74.94 409 LYS A C 1
ATOM 3154 O O . LYS A 1 409 ? -31.207 12.362 61.859 1.00 74.94 409 LYS A O 1
ATOM 3159 N N . THR A 1 410 ? -33.096 13.318 61.136 1.00 77.50 410 THR A N 1
ATOM 3160 C CA . THR A 1 410 ? -32.490 13.907 59.930 1.00 77.50 410 THR A CA 1
ATOM 3161 C C . THR A 1 410 ? -32.577 15.431 59.979 1.00 77.50 410 THR A C 1
ATOM 3163 O O . THR A 1 410 ? -33.566 15.983 60.428 1.00 77.50 410 THR A O 1
ATOM 3166 N N . LYS A 1 411 ? -31.522 16.131 59.544 1.00 81.19 411 LYS A N 1
ATOM 3167 C CA . LYS A 1 411 ? -31.460 17.609 59.511 1.00 81.19 411 LYS A CA 1
ATOM 3168 C C . LYS A 1 411 ? -31.792 18.160 58.117 1.00 81.19 411 LYS A C 1
ATOM 3170 O O . LYS A 1 411 ? -31.059 18.988 57.590 1.00 81.19 411 LYS A O 1
ATOM 3175 N N . ASN A 1 412 ? -32.798 17.584 57.472 1.00 81.38 412 ASN A N 1
ATOM 3176 C CA . ASN A 1 412 ? -33.244 17.930 56.122 1.00 81.38 412 ASN A CA 1
ATOM 3177 C C . ASN A 1 412 ? -34.772 18.089 56.109 1.00 81.38 412 ASN A C 1
ATOM 3179 O O . ASN A 1 412 ? -35.411 17.943 57.148 1.00 81.38 412 ASN A O 1
ATOM 3183 N N . GLU A 1 413 ? -35.357 18.325 54.939 1.00 81.06 413 GLU A N 1
ATOM 3184 C CA . GLU A 1 413 ? -36.794 18.567 54.746 1.00 81.06 413 GLU A CA 1
ATOM 3185 C C . GLU A 1 413 ? -37.660 17.419 55.296 1.00 81.06 413 GLU A C 1
ATOM 3187 O O . GLU A 1 413 ? -38.772 17.626 55.772 1.00 81.06 413 GLU A O 1
ATOM 3192 N N . VAL A 1 414 ? -37.137 16.188 55.286 1.00 81.19 414 VAL A N 1
ATOM 3193 C CA . VAL A 1 414 ? -37.825 15.017 55.854 1.00 81.19 414 VAL A CA 1
ATOM 3194 C C . VAL A 1 414 ? -37.844 15.049 57.388 1.00 81.19 414 VAL A C 1
ATOM 3196 O O . VAL A 1 414 ? -38.785 14.553 58.002 1.00 81.19 414 VAL A O 1
ATOM 3199 N N . GLY A 1 415 ? -36.825 15.645 58.009 1.00 82.44 415 GLY A N 1
ATOM 3200 C CA . GLY A 1 415 ? -36.788 15.882 59.452 1.00 82.44 415 GLY A CA 1
ATOM 3201 C C . GLY A 1 415 ? -37.758 16.978 59.875 1.00 82.44 415 GLY A C 1
ATOM 3202 O O . GLY A 1 415 ? -38.516 16.785 60.818 1.00 82.44 415 GLY A O 1
ATOM 3203 N N . GLU A 1 416 ? -37.814 18.073 59.115 1.00 84.88 416 GLU A N 1
ATOM 3204 C CA . GLU A 1 416 ? -38.797 19.145 59.324 1.00 84.88 416 GLU A CA 1
ATOM 3205 C C . GLU A 1 416 ? -40.236 18.617 59.184 1.00 84.88 416 GLU A C 1
ATOM 3207 O O . GLU A 1 416 ? -41.099 18.904 60.014 1.00 84.88 416 GLU A O 1
ATOM 3212 N N . LEU A 1 417 ? -40.483 17.741 58.202 1.00 86.75 417 LEU A N 1
ATOM 3213 C CA . LEU A 1 417 ? -41.761 17.040 58.067 1.00 86.75 417 LEU A CA 1
ATOM 3214 C C . LEU A 1 417 ? -42.076 16.158 59.286 1.00 86.75 417 LEU A C 1
ATOM 3216 O O . LEU A 1 417 ? -43.227 16.101 59.716 1.00 86.75 417 LEU A O 1
ATOM 3220 N N . ALA A 1 418 ? -41.083 15.467 59.849 1.00 87.38 418 ALA A N 1
ATOM 3221 C CA . ALA A 1 418 ? -41.276 14.642 61.038 1.00 87.38 418 ALA A CA 1
ATOM 3222 C C . ALA A 1 418 ? -41.567 15.478 62.293 1.00 87.38 418 ALA A C 1
ATOM 3224 O O . ALA A 1 418 ? -42.399 15.085 63.111 1.00 87.38 418 ALA A O 1
ATOM 3225 N N . GLU A 1 419 ? -40.936 16.643 62.433 1.00 88.06 419 GLU A N 1
ATOM 3226 C CA . GLU A 1 419 ? -41.235 17.602 63.500 1.00 88.06 419 GLU A CA 1
ATOM 3227 C C . GLU A 1 419 ? -42.661 18.149 63.373 1.00 88.06 419 GLU A C 1
ATOM 3229 O O . GLU A 1 419 ? -43.423 18.102 64.341 1.00 88.06 419 GLU A O 1
ATOM 3234 N N . ALA A 1 420 ? -43.062 18.575 62.171 1.00 87.25 420 ALA A N 1
ATOM 3235 C CA . ALA A 1 420 ? -44.425 19.021 61.893 1.00 87.25 420 ALA A CA 1
ATOM 3236 C C . ALA A 1 420 ? -45.458 17.909 62.149 1.00 87.25 420 ALA A C 1
ATOM 3238 O O . ALA A 1 420 ? -46.505 18.155 62.753 1.00 87.25 420 ALA A O 1
ATOM 3239 N N . PHE A 1 421 ? -45.145 16.669 61.756 1.00 88.38 421 PHE A N 1
ATOM 3240 C CA . PHE A 1 421 ? -45.965 15.500 62.061 1.00 88.38 421 PHE A CA 1
ATOM 3241 C C . PHE A 1 421 ? -46.113 15.311 63.575 1.00 88.38 421 PHE A C 1
ATOM 3243 O O . PHE A 1 421 ? -47.235 15.257 64.069 1.00 88.38 421 PHE A O 1
ATOM 3250 N N . ASN A 1 422 ? -45.014 15.283 64.334 1.00 89.06 422 ASN A N 1
ATOM 3251 C CA . ASN A 1 422 ? -45.038 15.108 65.791 1.00 89.06 422 ASN A CA 1
ATOM 3252 C C . ASN A 1 422 ? -45.785 16.239 66.518 1.00 89.06 422 ASN A C 1
ATOM 3254 O O . ASN A 1 422 ? -46.453 15.988 67.528 1.00 89.06 422 ASN A O 1
ATOM 3258 N N . LEU A 1 423 ? -45.710 17.471 66.002 1.00 90.00 423 LEU A N 1
ATOM 3259 C CA . LEU A 1 423 ? -46.501 18.598 66.494 1.00 90.00 423 LEU A CA 1
ATOM 3260 C C . LEU A 1 423 ? -47.999 18.342 66.289 1.00 90.00 423 LEU A C 1
ATOM 3262 O O . LEU A 1 423 ? -48.773 18.489 67.234 1.00 90.00 423 LEU A O 1
ATOM 3266 N N . MET A 1 424 ? -48.395 17.891 65.096 1.00 88.94 424 MET A N 1
ATOM 3267 C CA . MET A 1 424 ? -49.777 17.508 64.799 1.00 88.94 424 MET A CA 1
ATOM 3268 C C . MET A 1 424 ? -50.256 16.368 65.713 1.00 88.94 424 MET A C 1
ATOM 3270 O O . MET A 1 424 ? -51.337 16.478 66.285 1.00 88.94 424 MET A O 1
ATOM 3274 N N . VAL A 1 425 ? -49.456 15.310 65.919 1.00 86.69 425 VAL A N 1
ATOM 3275 C CA . VAL A 1 425 ? -49.793 14.217 66.860 1.00 86.69 425 VAL A CA 1
ATOM 3276 C C . VAL A 1 425 ? -50.068 14.770 68.259 1.00 86.69 425 VAL A C 1
ATOM 3278 O O . VAL A 1 425 ? -51.060 14.408 68.885 1.00 86.69 425 VAL A O 1
ATOM 3281 N N . SER A 1 426 ? -49.217 15.684 68.731 1.00 86.44 426 SER A N 1
ATOM 3282 C CA . SER A 1 426 ? -49.343 16.285 70.065 1.00 86.44 426 SER A CA 1
ATOM 3283 C C . SER A 1 426 ? -50.599 17.156 70.189 1.00 86.44 426 SER A C 1
ATOM 3285 O O . SER A 1 426 ? -51.260 17.149 71.226 1.00 86.44 426 SER A O 1
ATOM 3287 N N . GLN A 1 427 ? -50.966 17.882 69.129 1.00 87.19 427 GLN A N 1
ATOM 3288 C CA . GLN A 1 427 ? -52.212 18.651 69.089 1.00 87.19 427 GLN A CA 1
ATOM 3289 C C . GLN A 1 427 ? -53.440 17.737 69.093 1.00 87.19 427 GLN A C 1
ATOM 3291 O O . GLN A 1 427 ? -54.365 17.984 69.860 1.00 87.19 427 GLN A O 1
ATOM 3296 N N . ILE A 1 428 ? -53.439 16.661 68.297 1.00 86.00 428 ILE A N 1
ATOM 3297 C CA . ILE A 1 428 ? -54.525 15.670 68.287 1.00 86.00 428 ILE A CA 1
ATOM 3298 C C . ILE A 1 428 ? -54.689 15.048 69.678 1.00 86.00 428 ILE A C 1
ATOM 3300 O O . ILE A 1 428 ? -55.807 14.999 70.184 1.00 86.00 428 ILE A O 1
ATOM 3304 N N . GLN A 1 429 ? -53.591 14.637 70.323 1.00 84.56 429 GLN A N 1
ATOM 3305 C CA . GLN A 1 429 ? -53.611 14.111 71.691 1.00 84.56 429 GLN A CA 1
ATOM 3306 C C . GLN A 1 429 ? -54.280 15.097 72.657 1.00 84.56 429 GLN A C 1
ATOM 3308 O O . GLN A 1 429 ? -55.171 14.711 73.415 1.00 84.56 429 GLN A O 1
ATOM 3313 N N . LYS A 1 430 ? -53.887 16.376 72.599 1.00 85.88 430 LYS A N 1
ATOM 3314 C CA . LYS A 1 430 ? -54.457 17.428 73.444 1.00 85.88 430 LYS A CA 1
ATOM 3315 C C . LYS A 1 430 ? -55.956 17.619 73.192 1.00 85.88 430 LYS A C 1
ATOM 3317 O O . LYS A 1 430 ? -56.724 17.657 74.146 1.00 85.88 430 LYS A O 1
ATOM 3322 N N . TYR A 1 431 ? -56.386 17.676 71.930 1.00 83.69 431 TYR A N 1
ATOM 3323 C CA . TYR A 1 431 ? -57.805 17.813 71.585 1.00 83.69 431 TYR A CA 1
ATOM 3324 C C . TYR A 1 431 ? -58.643 16.621 72.054 1.00 83.69 431 TYR A C 1
ATOM 3326 O O . TYR A 1 431 ? -59.742 16.818 72.564 1.00 83.69 431 TYR A O 1
ATOM 3334 N N . VAL A 1 432 ? -58.134 15.391 71.927 1.00 82.75 432 VAL A N 1
ATOM 3335 C CA . VAL A 1 432 ? -58.827 14.195 72.433 1.00 82.75 432 VAL A CA 1
ATOM 3336 C C . VAL A 1 432 ? -58.982 14.264 73.956 1.00 82.75 432 VAL A C 1
ATOM 3338 O O . VAL A 1 432 ? -60.076 14.025 74.459 1.00 82.75 432 VAL A O 1
ATOM 3341 N N . GLN A 1 433 ? -57.934 14.658 74.688 1.00 81.19 433 GLN A N 1
ATOM 3342 C CA . GLN A 1 433 ? -57.991 14.828 76.148 1.00 81.19 433 GLN A CA 1
ATOM 3343 C C . GLN A 1 433 ? -58.980 15.923 76.579 1.00 81.19 433 GLN A C 1
ATOM 3345 O O . GLN A 1 433 ? -59.735 15.731 77.533 1.00 81.19 433 GLN A O 1
ATOM 3350 N N . GLU A 1 434 ? -58.997 17.062 75.881 1.00 84.56 434 GLU A N 1
ATOM 3351 C CA . GLU A 1 434 ? -59.953 18.145 76.136 1.00 84.56 434 GLU A CA 1
ATOM 3352 C C . GLU A 1 434 ? -61.395 17.672 75.902 1.00 84.56 434 GLU A C 1
ATOM 3354 O O . GLU A 1 434 ? -62.250 17.866 76.764 1.00 84.56 434 GLU A O 1
ATOM 3359 N N . VAL A 1 435 ? -61.666 16.976 74.791 1.00 83.19 435 VAL A N 1
ATOM 3360 C CA . VAL A 1 435 ? -62.994 16.410 74.497 1.00 83.19 435 VAL A CA 1
ATOM 3361 C C . VAL A 1 435 ? -63.422 15.384 75.551 1.00 83.19 435 VAL A C 1
ATOM 3363 O O . VAL A 1 435 ? -64.570 15.423 75.988 1.00 83.19 435 VAL A O 1
ATOM 3366 N N . GLU A 1 436 ? -62.527 14.497 75.997 1.00 80.12 436 GLU A N 1
ATOM 3367 C CA . GLU A 1 436 ? -62.822 13.552 77.085 1.00 80.12 436 GLU A CA 1
ATOM 3368 C C . GLU A 1 436 ? -63.152 14.275 78.398 1.00 80.12 436 GLU A C 1
ATOM 3370 O O . GLU A 1 436 ? -64.103 13.904 79.086 1.00 80.12 436 GLU A O 1
ATOM 3375 N N . THR A 1 437 ? -62.398 15.327 78.728 1.00 82.75 437 THR A N 1
ATOM 3376 C CA . THR A 1 437 ? -62.610 16.118 79.948 1.00 82.75 437 THR A CA 1
ATOM 3377 C C . THR A 1 437 ? -63.959 16.829 79.899 1.00 82.75 437 THR A C 1
ATOM 3379 O O . THR A 1 437 ? -64.751 16.688 80.827 1.00 82.75 437 THR A O 1
ATOM 3382 N N . TYR A 1 438 ? -64.282 17.496 78.787 1.00 84.38 438 TYR A N 1
ATOM 3383 C CA . TYR A 1 438 ? -65.583 18.143 78.601 1.00 84.38 438 TYR A CA 1
ATOM 3384 C C . TYR A 1 438 ? -66.747 17.149 78.580 1.00 84.38 438 TYR A C 1
ATOM 3386 O O . TYR A 1 438 ? -67.834 17.461 79.065 1.00 84.38 438 TYR A O 1
ATOM 3394 N N . ALA A 1 439 ? -66.552 15.948 78.032 1.00 81.12 439 ALA A N 1
ATOM 3395 C CA . ALA A 1 439 ? -67.561 14.896 78.076 1.00 81.12 439 ALA A CA 1
ATOM 3396 C C . ALA A 1 439 ? -67.823 14.424 79.516 1.00 81.12 439 ALA A C 1
ATOM 3398 O O . ALA A 1 439 ? -68.981 14.232 79.893 1.00 81.12 439 ALA A O 1
ATOM 3399 N N . GLU A 1 440 ? -66.777 14.278 80.335 1.00 81.12 440 GLU A N 1
ATOM 3400 C CA . GLU A 1 440 ? -66.914 13.878 81.738 1.00 81.12 440 GLU A CA 1
ATOM 3401 C C . GLU A 1 440 ? -67.490 15.010 82.606 1.00 81.12 440 GLU A C 1
ATOM 3403 O O . GLU A 1 440 ? -68.364 14.750 83.429 1.00 81.12 440 GLU A O 1
ATOM 3408 N N . GLU A 1 441 ? -67.092 16.265 82.382 1.00 83.25 441 GLU A N 1
ATOM 3409 C CA . GLU A 1 441 ? -67.681 17.443 83.036 1.00 83.25 441 GLU A CA 1
ATOM 3410 C C . GLU A 1 441 ? -69.169 17.590 82.695 1.00 83.25 441 GLU A C 1
ATOM 3412 O O . GLU A 1 441 ? -69.998 17.720 83.595 1.00 83.25 441 GLU A O 1
ATOM 3417 N N . ASN A 1 442 ? -69.544 17.485 81.414 1.00 79.94 442 ASN A N 1
ATOM 3418 C CA . ASN A 1 442 ? -70.949 17.509 80.994 1.00 79.94 442 ASN A CA 1
ATOM 3419 C C . ASN A 1 442 ? -71.750 16.365 81.618 1.00 79.94 442 ASN A C 1
ATOM 3421 O O . ASN A 1 442 ? -72.883 16.563 82.054 1.00 79.94 442 ASN A O 1
ATOM 3425 N N . LYS A 1 443 ? -71.166 15.169 81.704 1.00 81.12 443 LYS A N 1
ATOM 3426 C CA . LYS A 1 443 ? -71.781 14.027 82.383 1.00 81.12 443 LYS A CA 1
ATOM 3427 C C . LYS A 1 443 ? -71.948 14.287 83.882 1.00 81.12 443 LYS A C 1
ATOM 3429 O O . LYS A 1 443 ? -72.994 13.948 84.424 1.00 81.12 443 LYS A O 1
ATOM 3434 N N . GLN A 1 444 ? -70.983 14.913 84.555 1.00 80.94 444 GLN A N 1
ATOM 3435 C CA . GLN A 1 444 ? -71.099 15.287 85.969 1.00 80.94 444 GLN A CA 1
ATOM 3436 C C . GLN A 1 444 ? -72.159 16.371 86.204 1.00 80.94 444 GLN A C 1
ATOM 3438 O O . GLN A 1 444 ? -72.947 16.242 87.138 1.00 80.94 444 GLN A O 1
ATOM 3443 N N . LEU A 1 445 ? -72.234 17.388 85.339 1.00 79.25 445 LEU A N 1
ATOM 3444 C CA . LEU A 1 445 ? -73.275 18.426 85.366 1.00 79.25 445 LEU A CA 1
ATOM 3445 C C . LEU A 1 445 ? -74.675 17.851 85.091 1.00 79.25 445 LEU A C 1
ATOM 3447 O O . LEU A 1 445 ? -75.664 18.254 85.705 1.00 79.25 445 LEU A O 1
ATOM 3451 N N . PHE A 1 446 ? -74.776 16.867 84.199 1.00 75.12 446 PHE A N 1
ATOM 3452 C CA . PHE A 1 446 ? -76.018 16.135 83.960 1.00 75.12 446 PHE A CA 1
ATOM 3453 C C . PHE A 1 446 ? -76.415 15.276 85.172 1.00 75.12 446 PHE A C 1
ATOM 3455 O O . PHE A 1 446 ? -77.571 15.271 85.585 1.00 75.12 446 PHE A O 1
ATOM 3462 N N . MET A 1 447 ? -75.456 14.594 85.804 1.00 73.12 447 MET A N 1
ATOM 3463 C CA . MET A 1 447 ? -75.719 13.794 87.005 1.00 73.12 447 MET A CA 1
ATOM 3464 C C . MET A 1 447 ? -76.085 14.656 88.225 1.00 73.12 447 MET A C 1
ATOM 3466 O O . MET A 1 447 ? -76.934 14.248 89.015 1.00 73.12 447 MET A O 1
ATOM 3470 N N . SER A 1 448 ? -75.503 15.850 88.378 1.00 70.81 448 SER A N 1
ATOM 3471 C CA . SER A 1 448 ? -75.843 16.772 89.471 1.00 70.81 448 SER A CA 1
ATOM 3472 C C . SER A 1 448 ? -77.189 17.478 89.276 1.00 70.81 448 SER A C 1
ATOM 3474 O O . SER A 1 448 ? -77.842 17.792 90.266 1.00 70.81 448 SER A O 1
ATOM 3476 N N . SER A 1 449 ? -77.637 17.677 88.030 1.00 72.88 449 SER A N 1
ATOM 3477 C CA . SER A 1 449 ? -78.952 18.266 87.714 1.00 72.88 449 SER A CA 1
ATOM 3478 C C . SER A 1 449 ? -80.124 17.277 87.765 1.00 72.88 449 SER A C 1
ATOM 3480 O O . SER A 1 449 ? -81.264 17.717 87.853 1.00 72.88 449 SER A O 1
ATOM 3482 N N . ILE A 1 450 ? -79.870 15.962 87.746 1.00 66.94 450 ILE A N 1
ATOM 3483 C CA . ILE A 1 450 ? -80.893 14.915 87.959 1.00 66.94 450 ILE A CA 1
ATOM 3484 C C . ILE A 1 450 ? -81.022 14.520 89.442 1.00 66.94 450 ILE A C 1
ATOM 3486 O O . ILE A 1 450 ? -82.046 13.977 89.852 1.00 66.94 450 ILE A O 1
ATOM 3490 N N . GLY A 1 451 ? -79.985 14.764 90.250 1.00 59.62 451 GLY A N 1
ATOM 3491 C CA . GLY A 1 451 ? -79.950 14.421 91.678 1.00 59.62 451 GLY A CA 1
ATOM 3492 C C . GLY A 1 451 ? -80.419 15.519 92.643 1.00 59.62 451 GLY A C 1
ATOM 3493 O O . GLY A 1 451 ? -80.420 15.273 93.849 1.00 59.62 451 GLY A O 1
ATOM 3494 N N . ALA A 1 452 ? -80.777 16.701 92.134 1.00 47.94 452 ALA A N 1
ATOM 3495 C CA . ALA A 1 452 ? -81.39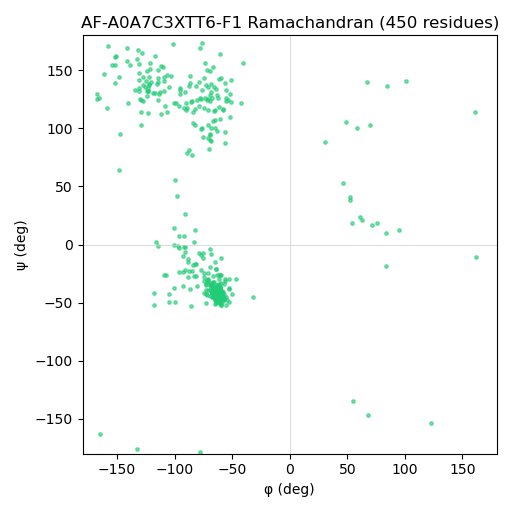8 17.807 92.870 1.00 47.94 452 ALA A CA 1
ATOM 3496 C C . ALA A 1 452 ? -82.880 17.901 92.496 1.00 47.94 452 ALA A C 1
ATOM 3498 O O . ALA A 1 452 ? -83.692 18.181 93.408 1.00 47.94 452 ALA A O 1
#

Nearest PDB structures (foldseek):
  5ltv-assembly4_D  TM=6.554E-01  e=1.828E-07  Pseudomonas aeruginosa
  5ltv-assembly3_C  TM=6.618E-01  e=4.021E-07  Pseudomonas aeruginosa
  6py5-assembly1_A  TM=6.626E-01  e=4.528E-06  Pseudomonas fluorescens Pf0-1
  5ltv-assembly6_F  TM=6.237E-01  e=1.388E-06  Pseudomonas aeruginosa
  6q0f-assembly1_A  TM=5.991E-01  e=7.951E-06  Pseudomonas fluorescens Pf0-1

Radius of gyration: 49.56 Å; Cα contacts (8 Å, |Δi|>4): 582; chains: 1; bounding box: 123×85×137 Å

Mean predicted aligned error: 14.68 Å

Secondary structure (DSSP, 8-state):
---------------------------HHHHHHHHHHHHHHHHHHHHHHHHHHHHHHHHHHHHHHHHHHHHHHHHHHHHHHHHHHHHHHHHHHHHHHHH--SS-HHHHHHHHHHTTTGGGT-BTTB-EEEEEETT--EEEEEE-PPPTT-SSPPPSSTT--HHHHHHHHHHHHHHHHHHTS-EEEEEEEEEEEEE----TT--SS---EEEEEEEEEEEEEEEEETTEEEEEEEEEEETHHHHHHHHHHTTSSEEEEEETT-BEEEESSTTSS-TT-B-TTSHHHHTTEEEETTEEEES-SS-EEEEEEETTTEEEEEEEEE-TTSSEEEEEE--HHHHHHHHHHHHHHHHHHHHHHHHHHHHHHHHHIIIIIHHHHHHHHHHHHHHHHHHT-S---HHHHHTTS-----SSHHHHHHHHHHHHHHHHHHHHHHHHHHHHHHHHHHHHHH--

Sequence (452 aa):
MSQSANKRKNGDNQKSEATIKVSKRYSLFWLITALLVTMVVIPLISFALKAINVSKNYLEDTLIERQLKTAKSAASHIGTLVKAPEEKLQTLAASFEIYSSDANVTDKYNDLIEHGILDLIASRDMPIAAFMDNRGNKLTAVYSKKSAYESEPYPLISGADTAALEPVIWAAAREAMKTNGFYSSKVFLVPINIATDLDEGTSENSTNVERKQVPIKLYATVLRSKGEPVASIVSLAILTKIQKALVDYGREFILFVTDSDGRLLVQADDNIFPPNEDLSSNPIVNWALRKTESGNAFQTSSTSNKSVKTKEAGEITVTAAPVGDTGLLLFSYIPKSKFFVTIYALQQQSVLWVSGSIIVALLIGIFFTKKITEPLSILTEQSRKIASLAEQGKKIDEASWEGAKAEVKTKNEVGELAEAFNLMVSQIQKYVQEVETYAEENKQLFMSSIGA